Protein AF-A0A954GB90-F1 (afdb_monomer_lite)

Radius of gyration: 33.32 Å; chains: 1; bounding box: 71×63×91 Å

pLDDT: mean 87.8, std 10.71, range [44.06, 97.62]

Foldseek 3Di:
DPDDVDQDDWDWDFPDALPLLRFKTKTLTQDAPSQAQHFDADPVRDGQFGWDQDDSPDDDNCHNNVCNVVSITIGGGPVLVVVCVVVVVVVDDWAQFDQQWDFPDDDQFDQRQFTQDRDPQGQCVVQPHDHGWGWQDKQNHGDRTNSNVCSRRRSDTQQDWIWTWTDDPPDPDIDITIGGTHRDRDPQFFFDQAFDWDDDDPPDQDFFTFTQGGDPPFLCVVQPHGHRKGWQDKQNHGDRYPVSVVVSRRVDGQQDKIWTFIADPNDTDITITRTHGDDPDDDDDDDADDDDFDALVNCVVVVQDAAWDKDDQPPDNWIKIKHHQSRADQVDAAAEEEEQEQALCQCCVVCCVVCRVVCNGRRYMYMYTHAPGSHAHDLVCLVVSVSVVVVCVVRGRHDPVRYHYDYDDRSVVSSVSSVVVD

Structure (mmCIF, N/CA/C/O backbone):
data_AF-A0A954GB90-F1
#
_entry.id   AF-A0A954GB90-F1
#
loop_
_atom_site.group_PDB
_atom_site.id
_atom_site.type_symbol
_atom_site.label_atom_id
_atom_site.label_alt_id
_atom_site.label_comp_id
_atom_site.label_asym_id
_atom_site.label_entity_id
_atom_site.label_seq_id
_atom_site.pdbx_PDB_ins_code
_atom_site.Cartn_x
_atom_site.Cartn_y
_atom_site.Cartn_z
_atom_site.occupancy
_atom_site.B_iso_or_equiv
_atom_site.auth_seq_id
_atom_site.auth_comp_id
_atom_site.auth_asym_id
_atom_site.auth_atom_id
_atom_site.pdbx_PDB_model_num
ATOM 1 N N . THR A 1 1 ? -3.064 -35.094 37.567 1.00 44.06 1 THR A N 1
ATOM 2 C CA . THR A 1 1 ? -4.023 -35.206 38.685 1.00 44.06 1 THR A CA 1
ATOM 3 C C . THR A 1 1 ? -4.540 -33.814 38.986 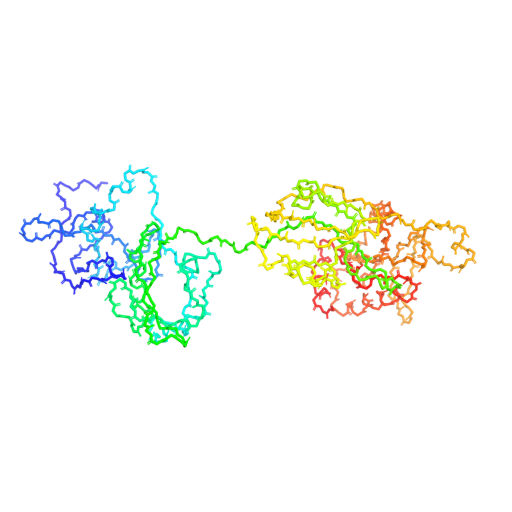1.00 44.06 1 THR A C 1
ATOM 5 O O . THR A 1 1 ? -3.918 -33.098 39.751 1.00 44.06 1 THR A O 1
ATOM 8 N N . PHE A 1 2 ? -5.597 -33.382 38.298 1.00 53.03 2 PHE A N 1
ATOM 9 C CA . PHE A 1 2 ? -6.239 -32.075 38.509 1.00 53.03 2 PHE A CA 1
ATOM 10 C C . PHE A 1 2 ? -7.757 -32.261 38.527 1.00 53.03 2 PHE A C 1
ATOM 12 O O . PHE A 1 2 ? -8.477 -31.609 37.785 1.00 53.03 2 PHE A O 1
ATOM 19 N N . ASP A 1 3 ? -8.222 -33.202 39.342 1.00 52.75 3 ASP A N 1
ATOM 20 C CA . ASP A 1 3 ? -9.630 -33.251 39.716 1.00 52.75 3 ASP A CA 1
ATOM 21 C C . ASP A 1 3 ? -9.679 -32.788 41.168 1.00 52.75 3 ASP A C 1
ATOM 23 O O . ASP A 1 3 ? -9.324 -33.522 42.091 1.00 52.75 3 ASP A O 1
ATOM 27 N N . LEU A 1 4 ? -9.935 -31.495 41.350 1.00 60.06 4 LEU A N 1
ATOM 28 C CA . LEU A 1 4 ? -10.306 -30.964 42.651 1.00 60.06 4 LEU A CA 1
ATOM 29 C C . LEU A 1 4 ? -11.816 -31.167 42.754 1.00 60.06 4 LEU A C 1
ATOM 31 O O . LEU A 1 4 ? -12.554 -30.605 41.951 1.00 60.06 4 LEU A O 1
ATOM 35 N N . ASP A 1 5 ? -12.273 -31.901 43.770 1.00 68.31 5 ASP A N 1
ATOM 36 C CA . ASP A 1 5 ? -13.704 -32.096 44.075 1.00 68.31 5 ASP A CA 1
ATOM 37 C C . ASP A 1 5 ? -14.462 -30.773 44.325 1.00 68.31 5 ASP A C 1
ATOM 39 O O . ASP A 1 5 ? -15.681 -30.758 44.501 1.00 68.31 5 ASP A O 1
ATOM 43 N N . GLN A 1 6 ? -13.749 -29.643 44.372 1.00 73.25 6 GLN A N 1
ATOM 44 C CA . GLN A 1 6 ? -14.298 -28.310 44.563 1.00 73.25 6 GLN A CA 1
ATOM 45 C C . GLN A 1 6 ? -13.659 -27.300 43.598 1.00 73.25 6 GLN A C 1
ATOM 47 O O . GLN A 1 6 ? -12.444 -27.338 43.377 1.00 73.25 6 GLN A O 1
ATOM 52 N N . PRO A 1 7 ? -14.450 -26.360 43.043 1.00 80.75 7 PRO A N 1
ATOM 53 C CA . PRO A 1 7 ? -13.924 -25.311 42.180 1.00 80.75 7 PRO A CA 1
ATOM 54 C C . PRO A 1 7 ? -12.936 -24.415 42.939 1.00 80.75 7 PRO A C 1
ATOM 56 O O . PRO A 1 7 ? -13.105 -24.136 44.126 1.00 80.75 7 PRO A O 1
ATOM 59 N N . SER A 1 8 ? -11.912 -23.921 42.239 1.00 86.19 8 SER A N 1
ATOM 60 C CA . SER A 1 8 ? -11.006 -22.904 42.779 1.00 86.19 8 SER A CA 1
ATOM 61 C C . SER A 1 8 ? -11.759 -21.583 42.945 1.00 86.19 8 SER A C 1
ATOM 63 O O . SER A 1 8 ? -12.199 -20.990 41.959 1.00 86.19 8 SER A O 1
ATOM 65 N N . ILE A 1 9 ? -11.912 -21.131 44.192 1.00 89.44 9 ILE A N 1
ATOM 66 C CA . ILE A 1 9 ? -12.623 -19.898 44.543 1.00 89.44 9 ILE A CA 1
ATOM 67 C C . ILE A 1 9 ? -11.652 -18.925 45.210 1.00 89.44 9 ILE A C 1
ATOM 69 O O . ILE A 1 9 ? -10.869 -19.301 46.084 1.00 89.44 9 ILE A O 1
ATOM 73 N N . SER A 1 10 ? -11.744 -17.655 44.824 1.00 91.12 10 SER A N 1
ATOM 74 C CA . SER A 1 10 ? -11.096 -16.541 45.508 1.00 91.12 10 SER A CA 1
ATOM 75 C C . SER A 1 10 ? -12.098 -15.415 45.744 1.00 91.12 10 SER A C 1
ATOM 77 O O . SER A 1 10 ? -13.070 -15.274 45.003 1.00 91.12 10 SER A O 1
ATOM 79 N N . VAL A 1 11 ? -11.857 -14.624 46.786 1.00 93.06 11 VAL A N 1
ATOM 80 C CA . VAL A 1 11 ? -12.672 -13.467 47.161 1.00 93.06 11 VAL A CA 1
ATOM 81 C C . VAL A 1 11 ? -11.798 -12.223 47.083 1.00 93.06 11 VAL A C 1
ATOM 83 O O . VAL A 1 11 ? -10.651 -12.242 47.524 1.00 93.06 11 VAL A O 1
ATOM 86 N N . GLY A 1 12 ? -12.360 -11.152 46.536 1.00 93.44 12 GLY A N 1
ATOM 87 C CA . GLY A 1 12 ? -11.740 -9.837 46.442 1.00 93.44 12 GLY A CA 1
ATOM 88 C C . GLY A 1 12 ? -12.803 -8.760 46.255 1.00 93.44 12 GLY A C 1
ATOM 89 O O . GLY A 1 12 ? -13.998 -9.003 46.448 1.00 93.44 12 GLY A O 1
ATOM 90 N N . ILE A 1 13 ? -12.370 -7.573 45.860 1.00 94.94 13 ILE A N 1
ATOM 91 C CA . ILE A 1 13 ? -13.213 -6.427 45.539 1.00 94.94 13 ILE A CA 1
ATOM 92 C C . ILE A 1 13 ? -13.086 -6.057 44.059 1.00 94.94 13 ILE A C 1
ATOM 94 O O . ILE A 1 13 ? -12.167 -6.471 43.351 1.00 94.94 13 ILE A O 1
ATOM 98 N N . VAL A 1 14 ? -14.019 -5.238 43.578 1.00 95.81 14 VAL A N 1
ATOM 99 C CA . VAL A 1 14 ? -13.857 -4.543 42.298 1.00 95.81 14 VAL A CA 1
ATOM 100 C C . VAL A 1 14 ? -12.906 -3.372 42.522 1.00 95.81 14 VAL A C 1
ATOM 102 O O . VAL A 1 14 ? -13.247 -2.419 43.218 1.00 95.81 14 VAL A O 1
ATOM 105 N N . SER A 1 15 ? -11.712 -3.446 41.940 1.00 94.25 15 SER A N 1
ATOM 106 C CA . SER A 1 15 ? -10.673 -2.425 42.095 1.00 94.25 15 SER A CA 1
ATOM 107 C C . SER A 1 15 ? -10.874 -1.247 41.142 1.00 94.25 15 SER A C 1
ATOM 109 O O . SER A 1 15 ? -10.583 -0.110 41.501 1.00 94.25 15 SER A O 1
ATOM 111 N N . ALA A 1 16 ? -11.345 -1.505 39.917 1.00 93.44 16 ALA A N 1
ATOM 112 C CA . ALA A 1 16 ? -11.614 -0.475 38.913 1.00 93.44 16 ALA A CA 1
ATOM 113 C C . ALA A 1 16 ? -12.575 -0.979 37.825 1.00 93.44 16 ALA A C 1
ATOM 115 O O . ALA A 1 16 ? -12.705 -2.181 37.593 1.00 93.44 16 ALA A O 1
ATOM 116 N N . LEU A 1 17 ? -13.212 -0.044 37.122 1.00 92.00 17 LEU A N 1
ATOM 117 C CA . LEU A 1 17 ? -14.051 -0.296 35.948 1.00 92.00 17 LEU A CA 1
ATOM 118 C C . LEU A 1 17 ? -13.405 0.312 34.696 1.00 92.00 17 LEU A C 1
ATOM 120 O O . LEU A 1 17 ? -12.478 1.113 34.802 1.00 92.00 17 LEU A O 1
ATOM 124 N N . GLU A 1 18 ? -13.899 -0.077 33.519 1.00 86.75 18 GLU A N 1
ATOM 125 C CA . GLU A 1 18 ? -13.473 0.453 32.212 1.00 86.75 18 GLU A CA 1
ATOM 126 C C . GLU A 1 18 ? -11.953 0.362 31.941 1.00 86.75 18 GLU A C 1
ATOM 128 O O . GLU A 1 18 ? -11.374 1.147 31.187 1.00 86.75 18 GLU A O 1
ATOM 133 N N . ARG A 1 19 ? -11.281 -0.640 32.519 1.00 85.88 19 ARG A N 1
ATOM 134 C CA . ARG A 1 19 ? -9.861 -0.920 32.261 1.00 85.88 19 ARG A CA 1
ATOM 135 C C . ARG A 1 19 ? -9.686 -1.551 30.880 1.00 85.88 19 ARG A C 1
ATOM 137 O O . ARG A 1 19 ? -10.651 -2.005 30.271 1.00 85.88 19 ARG A O 1
ATOM 144 N N . ILE A 1 20 ? -8.449 -1.569 30.377 1.00 84.56 20 ILE A N 1
ATOM 145 C CA . ILE A 1 20 ? -8.108 -2.123 29.051 1.00 84.56 20 ILE A CA 1
ATOM 146 C C . ILE A 1 20 ? -8.988 -1.492 27.958 1.00 84.56 20 ILE A C 1
ATOM 148 O O . ILE A 1 20 ? -9.786 -2.160 27.304 1.00 84.56 20 ILE A O 1
ATOM 152 N N . TRP A 1 21 ? -8.892 -0.166 27.817 1.00 81.38 21 TRP A N 1
ATOM 153 C CA . TRP A 1 21 ? -9.677 0.606 26.843 1.00 81.38 21 TRP A CA 1
ATOM 154 C C . TRP A 1 21 ? -11.195 0.397 26.980 1.00 81.38 21 TRP A C 1
ATOM 156 O O . TRP A 1 21 ? -11.904 0.287 25.984 1.00 81.38 21 TRP A O 1
ATOM 166 N N . GLY A 1 22 ? -11.704 0.330 28.214 1.00 82.06 22 GLY A N 1
ATOM 167 C CA . GLY A 1 22 ? -13.133 0.163 28.477 1.00 82.06 22 GLY A CA 1
ATOM 168 C C . GLY A 1 22 ? -13.651 -1.276 28.431 1.00 82.06 22 GLY A C 1
ATOM 169 O O . GLY A 1 22 ? -14.852 -1.467 28.585 1.00 82.06 22 GLY A O 1
ATOM 170 N N . LYS A 1 23 ? -12.788 -2.281 28.233 1.00 85.62 23 LYS A N 1
ATOM 171 C CA . LYS A 1 23 ? -13.199 -3.683 28.035 1.00 85.62 23 LYS A CA 1
ATOM 172 C C . LYS A 1 23 ? -13.273 -4.523 29.302 1.00 85.62 23 LYS A C 1
ATOM 174 O O . LYS A 1 23 ? -13.809 -5.625 29.246 1.00 85.62 23 LYS A O 1
ATOM 179 N N . ALA A 1 24 ? -12.688 -4.067 30.408 1.00 91.25 24 ALA A N 1
ATOM 180 C CA . ALA A 1 24 ? -12.466 -4.920 31.569 1.00 91.25 24 ALA A CA 1
ATOM 181 C C . ALA A 1 24 ? -12.899 -4.290 32.897 1.00 91.25 24 ALA A C 1
ATOM 183 O O . ALA A 1 24 ? -12.648 -3.117 33.182 1.00 91.25 24 ALA A O 1
ATOM 184 N N . ILE A 1 25 ? -13.486 -5.133 33.743 1.00 94.50 25 ILE A N 1
ATOM 185 C CA . ILE A 1 25 ? -13.585 -4.944 35.189 1.00 94.50 25 ILE A CA 1
ATOM 186 C C . ILE A 1 25 ? -12.267 -5.434 35.785 1.00 94.50 25 ILE A C 1
ATOM 188 O O . ILE A 1 25 ? -11.812 -6.525 35.445 1.00 94.50 25 ILE A O 1
ATOM 192 N N . GLN A 1 26 ? -11.659 -4.649 36.668 1.00 94.19 26 GLN A N 1
ATOM 193 C CA . GLN A 1 26 ? -10.481 -5.060 37.422 1.00 94.19 26 GLN A CA 1
ATOM 194 C C . GLN A 1 26 ? -10.881 -5.500 38.827 1.00 94.19 26 GLN A C 1
ATOM 196 O O . GLN A 1 26 ? -11.693 -4.844 39.484 1.00 94.19 26 GLN A O 1
ATOM 201 N N . THR A 1 27 ? -10.271 -6.578 39.300 1.00 94.12 27 THR A N 1
ATOM 202 C CA . THR A 1 27 ? -10.431 -7.098 40.658 1.00 94.12 27 THR A CA 1
ATOM 203 C C . THR A 1 27 ? -9.077 -7.484 41.243 1.00 94.12 27 THR A C 1
ATOM 205 O O . THR A 1 27 ? -8.150 -7.808 40.500 1.00 94.12 27 THR A O 1
ATOM 208 N N . ASP A 1 28 ? -8.976 -7.444 42.567 1.00 93.38 28 ASP A N 1
ATOM 209 C CA . ASP A 1 28 ? -7.831 -7.937 43.336 1.00 93.38 28 ASP A CA 1
ATOM 210 C C . ASP A 1 28 ? -8.042 -9.370 43.858 1.00 93.38 28 ASP A C 1
ATOM 212 O O . ASP A 1 28 ? -7.193 -9.905 44.574 1.00 93.38 28 ASP A O 1
ATOM 216 N N . ALA A 1 29 ? -9.156 -10.016 43.487 1.00 91.94 29 ALA A N 1
ATOM 217 C CA . ALA A 1 29 ? -9.354 -11.435 43.740 1.00 91.94 29 ALA A CA 1
ATOM 218 C C . ALA A 1 29 ? -8.186 -12.231 43.139 1.00 91.94 29 ALA A C 1
ATOM 220 O O . ALA A 1 29 ? -7.740 -11.972 42.017 1.00 91.94 29 ALA A O 1
ATOM 221 N N . LYS A 1 30 ? -7.692 -13.227 43.880 1.00 89.94 30 LYS A N 1
ATOM 222 C CA . LYS A 1 30 ? -6.560 -14.045 43.442 1.00 89.94 30 LYS A CA 1
ATOM 223 C C . LYS A 1 30 ? -6.983 -14.900 42.252 1.00 89.94 30 LYS A C 1
ATOM 225 O O . LYS A 1 30 ? -7.687 -15.895 42.413 1.00 89.94 30 LYS A O 1
ATOM 230 N N . ILE A 1 31 ? -6.530 -14.504 41.070 1.00 87.31 31 ILE A N 1
ATOM 231 C CA . ILE A 1 31 ? -6.845 -15.139 39.793 1.00 87.31 31 ILE A CA 1
ATOM 232 C C . ILE A 1 31 ? -5.567 -15.728 39.211 1.00 87.31 31 ILE A C 1
ATOM 234 O O . ILE A 1 31 ? -4.493 -15.140 39.278 1.00 87.31 31 ILE A O 1
ATOM 238 N N . SER A 1 32 ? -5.695 -16.913 38.635 1.00 86.12 32 SER A N 1
ATOM 239 C CA . SER A 1 32 ? -4.611 -17.628 37.970 1.00 86.12 32 SER A CA 1
ATOM 240 C C . SER A 1 32 ? -5.147 -18.315 36.711 1.00 86.12 32 SER A C 1
ATOM 242 O O . SER A 1 32 ? -6.366 -18.334 36.514 1.00 86.12 32 SER A O 1
ATOM 244 N N . PRO A 1 33 ? -4.289 -18.915 35.865 1.00 87.12 33 PRO A N 1
ATOM 245 C CA . PRO A 1 33 ? -4.741 -19.595 34.655 1.00 87.12 33 PRO A CA 1
ATOM 246 C C . PRO A 1 33 ? -5.858 -20.626 34.857 1.00 87.12 33 PRO A C 1
ATOM 248 O O . PRO A 1 33 ? -6.678 -20.801 33.964 1.00 87.12 33 PRO A O 1
ATOM 251 N N . VAL A 1 34 ? -5.959 -21.247 36.040 1.00 87.12 34 VAL A N 1
ATOM 252 C CA . VAL A 1 34 ? -7.048 -22.193 36.353 1.00 87.12 34 VAL A CA 1
ATOM 253 C C . VAL A 1 34 ? -8.424 -21.533 36.515 1.00 87.12 34 VAL A C 1
ATOM 255 O O . VAL A 1 34 ? -9.431 -22.231 36.541 1.00 87.12 34 VAL A O 1
ATOM 258 N N . ASN A 1 35 ? -8.483 -20.205 36.645 1.00 89.56 35 ASN A N 1
ATOM 259 C CA . ASN A 1 35 ? -9.724 -19.445 36.797 1.00 89.56 35 ASN A CA 1
ATOM 260 C C . ASN A 1 35 ? -10.178 -18.780 35.484 1.00 89.56 35 ASN A C 1
ATOM 262 O O . ASN A 1 35 ? -11.319 -18.324 35.412 1.00 89.56 35 ASN A O 1
ATOM 266 N N . TYR A 1 36 ? -9.321 -18.687 34.458 1.00 90.56 36 TYR A N 1
ATOM 267 C CA . TYR A 1 36 ? -9.687 -18.051 33.188 1.00 90.56 36 TYR A CA 1
ATOM 268 C C . TYR A 1 36 ? -10.790 -18.832 32.463 1.00 90.56 36 TYR A C 1
ATOM 270 O O . TYR A 1 36 ? -10.812 -20.059 32.463 1.00 90.56 36 TYR A O 1
ATOM 278 N N . GLY A 1 37 ? -11.741 -18.101 31.880 1.00 90.81 37 GLY A N 1
ATOM 279 C CA . GLY A 1 37 ? -13.006 -18.644 31.378 1.00 90.81 37 GLY A CA 1
ATOM 280 C C . GLY A 1 37 ? -14.076 -18.834 32.463 1.00 90.81 37 GLY A C 1
ATOM 281 O O . GLY A 1 37 ? -15.252 -18.981 32.134 1.00 90.81 37 GLY A O 1
ATOM 282 N N . GLY A 1 38 ? -13.703 -18.780 33.746 1.00 93.50 38 GLY A N 1
ATOM 283 C CA . GLY A 1 38 ? -14.629 -18.807 34.876 1.00 93.50 38 GLY A CA 1
ATOM 284 C C . GLY A 1 38 ? -15.323 -17.458 35.126 1.00 93.50 38 GLY A C 1
ATOM 285 O O . GLY A 1 38 ? -14.861 -16.415 34.648 1.00 93.50 38 GLY A O 1
ATOM 286 N N . PRO A 1 39 ? -16.439 -17.443 35.876 1.00 95.75 39 PRO A N 1
ATOM 287 C CA . PRO A 1 39 ? -17.192 -16.225 36.140 1.00 95.75 39 PRO A CA 1
ATOM 288 C C . PRO A 1 39 ? -16.604 -15.410 37.302 1.00 95.75 39 PRO A C 1
ATOM 290 O O . PRO A 1 39 ? -16.236 -15.951 38.343 1.00 95.75 39 PRO A O 1
ATOM 293 N N . LEU A 1 40 ? -16.620 -14.085 37.161 1.00 95.94 40 LEU A N 1
ATOM 294 C CA . LEU A 1 40 ? -16.577 -13.156 38.288 1.00 95.94 40 LEU A CA 1
ATOM 295 C C . LEU A 1 40 ? -18.009 -12.975 38.803 1.00 95.94 40 LEU A C 1
ATOM 297 O O . LEU A 1 40 ? -18.872 -12.523 38.048 1.00 95.94 40 LEU A O 1
ATOM 301 N N . VAL A 1 41 ? -18.271 -13.330 40.060 1.00 96.06 41 VAL A N 1
ATOM 302 C CA . VAL A 1 41 ? -19.615 -13.299 40.660 1.00 96.06 41 VAL A CA 1
ATOM 303 C C . VAL A 1 41 ? -19.684 -12.331 41.835 1.00 96.06 41 VAL A C 1
ATOM 305 O O . VAL A 1 41 ? -18.723 -12.198 42.590 1.00 96.06 41 VAL A O 1
ATOM 308 N N . ASP A 1 42 ? -20.818 -11.651 41.994 1.00 95.31 42 ASP A N 1
ATOM 309 C CA . ASP A 1 42 ? -21.067 -10.815 43.169 1.00 95.31 42 ASP A CA 1
ATOM 310 C C . ASP A 1 42 ? -21.634 -11.614 44.358 1.00 95.31 42 ASP A C 1
ATOM 312 O O . ASP A 1 42 ? -21.954 -12.798 44.246 1.00 95.31 42 ASP A O 1
ATOM 316 N N . ILE A 1 43 ? -21.800 -10.952 45.510 1.00 95.12 43 ILE A N 1
ATOM 317 C CA . ILE A 1 43 ? -22.307 -11.569 46.752 1.00 95.12 43 ILE A CA 1
ATOM 318 C C . ILE A 1 43 ? -23.742 -12.119 46.652 1.00 95.12 43 ILE A C 1
ATOM 320 O O . ILE A 1 43 ? -24.166 -12.867 47.527 1.00 95.12 43 ILE A O 1
ATOM 324 N N . ASN A 1 44 ? -24.491 -11.758 45.605 1.00 96.69 44 ASN A N 1
ATOM 325 C CA . ASN A 1 44 ? -25.834 -12.272 45.333 1.00 96.69 44 ASN A CA 1
ATOM 326 C C . ASN A 1 44 ? -25.816 -13.412 44.296 1.00 96.69 44 ASN A C 1
ATOM 328 O O . ASN A 1 44 ? -26.876 -13.851 43.855 1.00 96.69 44 ASN A O 1
ATOM 332 N N . GLY A 1 45 ? -24.634 -13.862 43.861 1.00 92.81 45 GLY A N 1
ATOM 333 C CA . GLY A 1 45 ? -24.471 -14.893 42.838 1.00 92.81 45 GLY A CA 1
ATOM 334 C C . GLY A 1 45 ? -24.699 -14.401 41.406 1.00 92.81 45 GLY A C 1
ATOM 335 O O . GLY A 1 45 ? -24.874 -15.219 40.502 1.00 92.81 45 GLY A O 1
ATOM 336 N N . ARG A 1 46 ? -24.711 -13.084 41.158 1.00 95.38 46 ARG A N 1
ATOM 337 C CA . ARG A 1 46 ? -24.859 -12.535 39.801 1.00 95.38 46 ARG A CA 1
ATOM 338 C C . ARG A 1 46 ? -23.510 -12.540 39.089 1.00 95.38 46 ARG A C 1
ATOM 340 O O . ARG A 1 46 ? -22.522 -12.051 39.633 1.00 95.38 46 ARG A O 1
ATOM 347 N N . VAL A 1 47 ? -23.475 -13.042 37.855 1.00 96.25 47 VAL A N 1
ATOM 348 C CA . VAL A 1 47 ? -22.263 -13.046 37.022 1.00 96.25 47 VAL A CA 1
ATOM 349 C C . VAL A 1 47 ? -22.000 -11.638 36.488 1.00 96.25 47 VAL A C 1
ATOM 351 O O . VAL A 1 47 ? -22.762 -11.115 35.677 1.00 96.25 47 VAL A O 1
ATOM 354 N N . MET A 1 48 ? -20.906 -11.032 36.938 1.00 95.56 48 MET A N 1
ATOM 355 C CA . MET A 1 48 ? -20.453 -9.710 36.507 1.00 95.56 48 MET A CA 1
ATOM 356 C C . MET A 1 48 ? -19.642 -9.773 35.211 1.00 95.56 48 MET A C 1
ATOM 358 O O . MET A 1 48 ? -19.714 -8.854 34.395 1.00 95.56 48 MET A O 1
ATOM 362 N N . GLY A 1 49 ? -18.888 -10.851 34.998 1.00 95.75 49 GLY A N 1
ATOM 363 C CA . GLY A 1 49 ? -18.044 -11.005 33.820 1.00 95.75 49 GLY A CA 1
ATOM 364 C C . GLY A 1 49 ? -17.326 -12.344 33.745 1.00 95.75 49 GLY A C 1
ATOM 365 O O . GLY A 1 49 ? -17.482 -13.183 34.629 1.00 95.75 49 GLY A O 1
ATOM 366 N N . ILE A 1 50 ? -16.539 -12.528 32.688 1.00 95.88 50 ILE A N 1
ATOM 367 C CA . ILE A 1 50 ? -15.721 -13.725 32.450 1.00 95.88 50 ILE A CA 1
ATOM 368 C C . ILE A 1 50 ? -14.252 -13.366 32.655 1.00 95.88 50 ILE A C 1
ATOM 370 O O . ILE A 1 50 ? -13.761 -12.418 32.041 1.00 95.88 50 ILE A O 1
ATOM 374 N N . LEU A 1 51 ? -13.563 -14.118 33.511 1.00 94.06 51 LEU A N 1
ATOM 375 C CA . LEU A 1 51 ? -12.154 -13.920 33.837 1.00 94.06 51 LEU A CA 1
ATOM 376 C C . LEU A 1 51 ? -11.263 -14.224 32.631 1.00 94.06 51 LEU A C 1
ATOM 378 O O . LEU A 1 51 ? -11.397 -15.278 32.008 1.00 94.06 51 LEU A O 1
ATOM 382 N N . VAL A 1 52 ? -10.333 -13.322 32.324 1.00 90.62 52 VAL A N 1
ATOM 383 C CA . VAL A 1 52 ? -9.460 -13.419 31.143 1.00 90.62 52 VAL A CA 1
ATOM 384 C C . VAL A 1 52 ? -8.040 -12.921 31.442 1.00 90.62 52 VAL A C 1
ATOM 386 O O . VAL A 1 52 ? -7.878 -11.997 32.247 1.00 90.62 52 VAL A O 1
ATOM 389 N N . PRO A 1 53 ? -7.006 -13.476 30.782 1.00 86.50 53 PRO A N 1
ATOM 390 C CA . PRO A 1 53 ? -5.693 -12.848 30.748 1.00 86.50 53 PRO A CA 1
ATOM 391 C C . PRO A 1 53 ? -5.766 -11.630 29.819 1.00 86.50 53 PRO A C 1
ATOM 393 O O . PRO A 1 53 ? -6.123 -11.754 28.649 1.00 86.50 53 PRO A O 1
ATOM 396 N N . LEU A 1 54 ? -5.480 -10.435 30.336 1.00 78.19 54 LEU A N 1
ATOM 397 C CA . LEU A 1 54 ? -5.427 -9.211 29.532 1.00 78.19 54 LEU A CA 1
ATOM 398 C C . LEU A 1 54 ? -4.177 -8.408 29.865 1.00 78.19 54 LEU A C 1
ATOM 400 O O . LEU A 1 54 ? -3.847 -8.221 31.034 1.00 78.19 54 LEU A O 1
ATOM 404 N N . SER A 1 55 ? -3.533 -7.880 28.825 1.00 70.44 55 SER A N 1
ATOM 405 C CA . SER A 1 55 ? -2.421 -6.938 28.935 1.00 70.44 55 SER A CA 1
ATOM 406 C C . SER A 1 55 ? -2.784 -5.614 28.256 1.00 70.44 55 SER A C 1
ATOM 408 O O . SER A 1 55 ? -3.325 -5.631 27.149 1.00 70.44 55 SER A O 1
ATOM 410 N N . PRO A 1 56 ? -2.464 -4.450 28.850 1.00 60.41 56 PRO A N 1
ATOM 411 C CA . PRO A 1 56 ? -2.662 -3.148 28.206 1.00 60.41 56 PRO A CA 1
ATOM 412 C C . PRO A 1 56 ? -1.790 -2.919 26.960 1.00 60.41 56 PRO A C 1
ATOM 414 O O . PRO A 1 56 ? -2.041 -1.977 26.216 1.00 60.41 56 PRO A O 1
ATOM 417 N N . GLY A 1 57 ? -0.733 -3.715 26.757 1.00 59.19 57 GLY A N 1
ATOM 418 C CA . GLY A 1 57 ? 0.274 -3.479 25.714 1.00 59.19 57 GLY A CA 1
ATOM 419 C C . GLY A 1 57 ? 0.471 -4.622 24.718 1.00 59.19 57 GLY A C 1
ATOM 420 O O . GLY A 1 57 ? 1.208 -4.447 23.752 1.00 59.19 57 GLY A O 1
ATOM 421 N N . ALA A 1 58 ? -0.165 -5.775 24.927 1.00 57.41 58 ALA A N 1
ATOM 422 C CA . ALA A 1 58 ? 0.052 -6.965 24.112 1.00 57.41 58 ALA A CA 1
ATOM 423 C C . ALA A 1 58 ? -1.275 -7.643 23.743 1.00 57.41 58 ALA A C 1
ATOM 425 O O . ALA A 1 58 ? -2.194 -7.720 24.553 1.00 57.41 58 ALA A O 1
ATOM 426 N N . SER A 1 59 ? -1.361 -8.130 22.504 1.00 54.12 59 SER A N 1
ATOM 427 C CA . SER A 1 59 ? -2.559 -8.745 21.909 1.00 54.12 59 SER A CA 1
ATOM 428 C C . SER A 1 59 ? -2.356 -10.216 21.516 1.00 54.12 59 SER A C 1
ATOM 430 O O . SER A 1 59 ? -3.109 -10.735 20.697 1.00 54.12 59 SER A O 1
ATOM 432 N N . ALA A 1 60 ? -1.304 -10.865 22.020 1.00 50.88 60 ALA A N 1
ATOM 433 C CA . ALA A 1 60 ? -1.038 -12.287 21.788 1.00 50.88 60 ALA A CA 1
ATOM 434 C C . ALA A 1 60 ? -1.895 -13.173 22.709 1.00 50.88 60 ALA A C 1
ATOM 436 O O . ALA A 1 60 ? -2.329 -12.725 23.765 1.00 50.88 60 ALA A O 1
ATOM 437 N N . GLU A 1 61 ? -2.086 -14.446 22.355 1.00 51.44 61 GLU A N 1
ATOM 438 C CA . GLU A 1 61 ? -2.876 -15.406 23.153 1.00 51.44 61 GLU A CA 1
ATOM 439 C C . GLU A 1 61 ? -2.343 -15.597 24.583 1.00 51.44 61 GLU A C 1
ATOM 441 O O . GLU A 1 61 ? -3.101 -15.894 25.501 1.00 51.44 61 GLU A O 1
ATOM 446 N N . THR A 1 62 ? -1.040 -15.387 24.785 1.00 53.00 62 THR A N 1
ATOM 447 C CA . THR A 1 62 ? -0.373 -15.471 26.092 1.00 53.00 62 THR A CA 1
ATOM 448 C C . THR A 1 62 ? -0.185 -14.110 26.768 1.00 53.00 62 THR A C 1
ATOM 450 O O . THR A 1 62 ? 0.466 -14.035 27.808 1.00 53.00 62 THR A O 1
ATOM 453 N N . ALA A 1 63 ? -0.687 -13.020 26.179 1.00 57.31 63 ALA A N 1
ATOM 454 C CA . ALA A 1 63 ? -0.526 -11.680 26.730 1.00 57.31 63 ALA A CA 1
ATOM 455 C C . ALA A 1 63 ? -1.360 -11.494 28.003 1.00 57.31 63 ALA A C 1
ATOM 457 O O . ALA A 1 63 ? -2.538 -11.843 28.047 1.00 57.31 63 ALA A O 1
ATOM 458 N N . GLY A 1 64 ? -0.768 -10.896 29.037 1.00 55.31 64 GLY A N 1
ATOM 459 C CA . GLY A 1 64 ? -1.450 -10.592 30.297 1.00 55.31 64 GLY A CA 1
ATOM 460 C C . GLY A 1 64 ? -1.354 -11.718 31.313 1.00 55.31 64 GLY A C 1
ATOM 461 O O . GLY A 1 64 ? -1.699 -11.510 32.477 1.00 55.31 64 GLY A O 1
ATOM 462 N N . VAL A 1 65 ? -0.824 -12.879 30.904 1.00 56.41 65 VAL A N 1
ATOM 463 C CA . VAL A 1 65 ? -0.472 -13.947 31.836 1.00 56.41 65 VAL A CA 1
ATOM 464 C C . VAL A 1 65 ? 0.546 -13.424 32.832 1.00 56.41 65 VAL A C 1
ATOM 466 O O . VAL A 1 65 ? 0.421 -13.793 33.979 1.00 56.41 65 VAL A O 1
ATOM 469 N N . GLU A 1 66 ? 1.452 -12.511 32.462 1.00 57.78 66 GLU A N 1
ATOM 470 C CA . GLU A 1 66 ? 2.489 -11.929 33.326 1.00 57.78 66 GLU A CA 1
ATOM 471 C C . GLU A 1 66 ? 1.977 -11.092 34.519 1.00 57.78 66 GLU A C 1
ATOM 473 O O . GLU A 1 66 ? 2.725 -10.872 35.469 1.00 57.78 66 GLU A O 1
ATOM 478 N N . TRP A 1 67 ? 0.705 -10.674 34.528 1.00 57.06 67 TRP A N 1
ATOM 479 C CA . TRP A 1 67 ? 0.119 -9.869 35.617 1.00 57.06 67 TRP A CA 1
ATOM 480 C C . TRP A 1 67 ? -0.450 -10.721 36.767 1.00 57.06 67 TRP A C 1
ATOM 482 O O . TRP A 1 67 ? -0.791 -10.182 37.822 1.00 57.06 67 TRP A O 1
ATOM 492 N N . TYR A 1 68 ? -0.508 -12.048 36.590 1.00 57.12 68 TYR A N 1
ATOM 493 C CA . TYR A 1 68 ? -1.050 -13.018 37.551 1.00 57.12 68 TYR A CA 1
ATOM 494 C C . TYR A 1 68 ? -0.503 -12.882 38.979 1.00 57.12 68 TYR A C 1
ATOM 496 O O . TYR A 1 68 ? -1.263 -12.983 39.939 1.00 57.12 68 TYR A O 1
ATOM 504 N N . ASP A 1 69 ? 0.799 -12.629 39.133 1.00 59.03 69 ASP A N 1
ATOM 505 C CA . ASP A 1 69 ? 1.467 -12.598 40.443 1.00 59.03 69 ASP A CA 1
ATOM 506 C C . ASP A 1 69 ? 1.445 -11.203 41.098 1.00 59.03 69 ASP A C 1
ATOM 508 O O . ASP A 1 69 ? 1.989 -10.989 42.176 1.00 59.03 69 ASP A O 1
ATOM 512 N N . SER A 1 70 ? 0.798 -10.225 40.451 1.00 71.56 70 SER A N 1
ATOM 513 C CA . SER A 1 70 ? 0.716 -8.837 40.934 1.00 71.56 70 SER A CA 1
ATOM 514 C C . SER A 1 70 ? -0.590 -8.518 41.670 1.00 71.56 70 SER A C 1
ATOM 516 O O . SER A 1 70 ? -0.808 -7.370 42.051 1.00 71.56 70 SER A O 1
ATOM 518 N N . GLY A 1 71 ? -1.485 -9.502 41.845 1.00 77.25 71 GLY A N 1
ATOM 519 C CA . GLY A 1 71 ? -2.808 -9.283 42.445 1.00 77.25 71 GLY A CA 1
ATOM 520 C C . GLY A 1 71 ? -3.746 -8.453 41.561 1.00 77.25 71 GLY A C 1
ATOM 521 O O . GLY A 1 71 ? -4.612 -7.749 42.071 1.00 77.25 71 GLY A O 1
ATOM 522 N N . ILE A 1 72 ? -3.554 -8.495 40.238 1.00 85.19 72 ILE A N 1
ATOM 523 C CA . ILE A 1 72 ? -4.382 -7.778 39.263 1.00 85.19 72 ILE A CA 1
ATOM 524 C C . ILE A 1 72 ? -5.082 -8.803 38.377 1.00 85.19 72 ILE A C 1
ATOM 526 O O . ILE A 1 72 ? -4.450 -9.482 37.570 1.00 85.19 72 ILE A O 1
ATOM 530 N N . GLY A 1 73 ? -6.401 -8.891 38.514 1.00 90.12 73 GLY A N 1
ATOM 531 C CA . GLY A 1 73 ? -7.257 -9.716 37.676 1.00 90.12 73 GLY A CA 1
ATOM 532 C C . GLY A 1 73 ? -8.196 -8.886 36.813 1.00 90.12 73 GLY A C 1
ATOM 533 O O . GLY A 1 73 ? -8.628 -7.801 37.209 1.00 90.12 73 GLY A O 1
ATOM 534 N N . PHE A 1 74 ? -8.544 -9.417 35.642 1.00 93.75 74 PHE A N 1
ATOM 535 C CA . PHE A 1 74 ? -9.491 -8.791 34.727 1.00 93.75 74 PHE A CA 1
ATOM 536 C C . PHE A 1 74 ? -10.652 -9.720 34.380 1.00 93.75 74 PHE A C 1
ATOM 538 O O . PHE A 1 74 ? -10.479 -10.929 34.222 1.00 93.75 74 PHE A O 1
ATOM 545 N N . ALA A 1 75 ? -11.832 -9.125 34.213 1.00 94.75 75 ALA A N 1
ATOM 546 C CA . ALA A 1 75 ? -13.018 -9.790 33.696 1.00 94.75 75 ALA A CA 1
ATOM 547 C C . ALA A 1 75 ? -13.655 -8.969 32.569 1.00 94.75 75 ALA A C 1
ATOM 549 O O . ALA A 1 75 ? -13.851 -7.762 32.726 1.00 94.75 75 ALA A O 1
ATOM 550 N N . ILE A 1 76 ? -14.034 -9.614 31.463 1.00 93.88 76 ILE A N 1
ATOM 551 C CA . ILE A 1 76 ? -14.875 -8.984 30.434 1.00 93.88 76 ILE A CA 1
ATOM 552 C C . ILE A 1 76 ? -16.311 -8.902 30.967 1.00 93.88 76 ILE A C 1
ATOM 554 O O . ILE A 1 76 ? -16.847 -9.946 31.353 1.00 93.88 76 ILE A O 1
ATOM 558 N N . PRO A 1 77 ? -16.959 -7.722 30.987 1.00 94.75 77 PRO A N 1
ATOM 559 C CA . PRO A 1 77 ? -18.329 -7.573 31.462 1.00 94.75 77 PRO A CA 1
ATOM 560 C C . PRO A 1 77 ? -19.303 -8.521 30.762 1.00 94.75 77 PRO A C 1
ATOM 562 O O . PRO A 1 77 ? -19.346 -8.603 29.531 1.00 94.75 77 PRO A O 1
ATOM 565 N N . MET A 1 78 ? -20.161 -9.184 31.539 1.00 93.94 78 MET A N 1
ATOM 566 C CA . MET A 1 78 ? -21.149 -10.119 30.990 1.00 93.94 78 MET A CA 1
ATOM 567 C C . MET A 1 78 ? -22.121 -9.419 30.028 1.00 93.94 78 MET A C 1
ATOM 569 O O . MET A 1 78 ? -22.557 -10.007 29.041 1.00 93.94 78 MET A O 1
ATOM 573 N N . SER A 1 79 ? -22.414 -8.134 30.258 1.00 92.31 79 SER A N 1
ATOM 574 C CA . SER A 1 79 ? -23.232 -7.316 29.355 1.00 92.31 79 SER A CA 1
ATOM 575 C C . SER A 1 79 ? -22.643 -7.183 27.953 1.00 92.31 79 SER A C 1
ATOM 577 O O . SER A 1 79 ? -23.400 -7.054 26.994 1.00 92.31 79 SER A O 1
ATOM 579 N N . ASP A 1 80 ? -21.318 -7.198 27.819 1.00 90.31 80 ASP A N 1
ATOM 580 C CA . ASP A 1 80 ? -20.656 -7.072 26.521 1.00 90.31 80 ASP A CA 1
ATOM 581 C C . ASP A 1 80 ? -20.574 -8.427 25.829 1.00 90.31 80 ASP A C 1
ATOM 583 O O . ASP A 1 80 ? -20.900 -8.528 24.646 1.00 90.31 80 ASP A O 1
ATOM 587 N N . VAL A 1 81 ? -20.289 -9.491 26.587 1.00 90.44 81 VAL A N 1
ATOM 588 C CA . VAL A 1 81 ? -20.357 -10.874 26.091 1.00 90.44 81 VAL A CA 1
ATOM 589 C C . VAL A 1 81 ? -21.742 -11.168 25.507 1.00 90.44 81 VAL A C 1
ATOM 591 O O . VAL A 1 81 ? -21.852 -11.603 24.361 1.00 90.44 81 VAL A O 1
ATOM 594 N N . LEU A 1 82 ? -22.814 -10.859 26.244 1.00 92.19 82 LEU A N 1
ATOM 595 C CA . LEU A 1 82 ? -24.193 -11.116 25.813 1.00 92.19 82 LEU A CA 1
ATOM 596 C C . LEU A 1 82 ? -24.576 -10.382 24.517 1.00 92.19 82 LEU A C 1
ATOM 598 O O . LEU A 1 82 ? -25.311 -10.940 23.704 1.00 92.19 82 LEU A O 1
ATOM 602 N N . LYS A 1 83 ? -24.062 -9.166 24.285 1.00 89.81 83 LYS A N 1
ATOM 603 C CA . LYS A 1 83 ? -24.285 -8.426 23.025 1.00 89.81 83 LYS A CA 1
ATOM 604 C C . LYS A 1 83 ? -23.593 -9.086 21.832 1.00 89.81 83 LYS A C 1
ATOM 606 O O . LYS A 1 83 ? -24.050 -8.948 20.699 1.00 89.81 83 LYS A O 1
ATOM 611 N N . ILE A 1 84 ? -22.482 -9.771 22.082 1.00 90.06 84 ILE A N 1
ATOM 612 C CA . ILE A 1 84 ? -21.587 -10.307 21.057 1.00 90.06 84 ILE A CA 1
ATOM 613 C C . ILE A 1 84 ? -21.932 -11.759 20.691 1.00 90.06 84 ILE A C 1
ATOM 615 O O . ILE A 1 84 ? -21.758 -12.141 19.532 1.00 90.06 84 ILE A O 1
ATOM 619 N N . ILE A 1 85 ? -22.470 -12.552 21.627 1.00 91.12 85 ILE A N 1
ATOM 620 C CA . ILE A 1 85 ? -22.843 -13.966 21.416 1.00 91.12 85 ILE A CA 1
ATOM 621 C C . ILE A 1 85 ? -23.609 -14.205 20.102 1.00 91.12 85 ILE A C 1
ATOM 623 O O . ILE A 1 85 ? -23.219 -15.113 19.367 1.00 91.12 85 ILE A O 1
ATOM 627 N N . PRO A 1 86 ? -24.637 -13.411 19.728 1.00 91.62 86 PRO A N 1
ATOM 628 C CA . PRO A 1 86 ? -25.349 -13.632 18.471 1.00 91.62 86 PRO A CA 1
ATOM 629 C C . PRO A 1 86 ? -24.444 -13.578 17.234 1.00 91.62 86 PRO A C 1
ATOM 631 O O . PRO A 1 86 ? -24.664 -14.333 16.292 1.00 91.62 86 PRO A O 1
ATOM 634 N N . ARG A 1 87 ? -23.413 -12.718 17.237 1.00 90.19 87 ARG A N 1
ATOM 635 C CA . ARG A 1 87 ? -22.429 -12.624 16.148 1.00 90.19 87 ARG A CA 1
ATOM 636 C C . ARG A 1 87 ? -21.502 -13.836 16.141 1.00 90.19 87 ARG A C 1
ATOM 638 O O . ARG A 1 87 ? -21.317 -14.432 15.083 1.00 90.19 87 ARG A O 1
ATOM 645 N N . LEU A 1 88 ? -20.979 -14.230 17.302 1.00 90.38 88 LEU A N 1
ATOM 646 C CA . LEU A 1 88 ? -20.098 -15.399 17.430 1.00 90.38 88 LEU A CA 1
ATOM 647 C C . LEU A 1 88 ? -20.801 -16.705 17.037 1.00 90.38 88 LEU A C 1
ATOM 649 O O . LEU A 1 88 ? -20.208 -17.540 16.361 1.00 90.38 88 LEU A O 1
ATOM 653 N N . ASN A 1 89 ? -22.091 -16.843 17.352 1.00 92.00 89 ASN A N 1
ATOM 654 C CA . ASN A 1 89 ? -22.900 -18.006 16.970 1.00 92.00 89 ASN A CA 1
ATOM 655 C C . ASN A 1 89 ? -23.032 -18.195 15.449 1.00 92.00 89 ASN A C 1
ATOM 657 O O . ASN A 1 89 ? -23.426 -19.270 15.005 1.00 92.00 89 ASN A O 1
ATOM 661 N N . THR A 1 90 ? -22.700 -17.184 14.637 1.00 92.50 90 THR A N 1
ATOM 662 C CA . THR A 1 90 ? -22.666 -17.323 13.170 1.00 92.50 90 THR A CA 1
ATOM 663 C C . THR A 1 90 ? -21.411 -18.032 12.652 1.00 92.50 90 THR A C 1
ATOM 665 O O . THR A 1 90 ? -21.315 -18.277 11.452 1.00 92.50 90 THR A O 1
ATOM 668 N N . GLY A 1 91 ? -20.446 -18.342 13.526 1.00 90.88 91 GLY A N 1
ATOM 669 C CA . GLY A 1 91 ? -19.148 -18.907 13.148 1.00 90.88 91 GLY A CA 1
ATOM 670 C C . GLY A 1 91 ? -18.197 -17.891 12.512 1.00 90.88 91 GLY A C 1
ATOM 671 O O . GLY A 1 91 ? -17.224 -18.286 11.878 1.00 90.88 91 GLY A O 1
ATOM 672 N N . LYS A 1 92 ? -18.489 -16.589 12.634 1.00 85.38 92 LYS A N 1
ATOM 673 C CA . LYS A 1 92 ? -17.627 -15.508 12.145 1.00 85.38 92 LYS A CA 1
ATOM 674 C C . LYS A 1 92 ? -16.751 -14.964 13.263 1.00 85.38 92 LYS A C 1
ATOM 676 O O . LYS A 1 92 ? -17.260 -14.586 14.321 1.00 85.38 92 LYS A O 1
ATOM 681 N N . ASP A 1 93 ? -15.465 -14.843 12.965 1.00 88.69 93 ASP A N 1
ATOM 682 C CA . ASP A 1 93 ? -14.499 -14.193 13.842 1.00 88.69 93 ASP A CA 1
ATOM 683 C C . ASP A 1 93 ? -14.812 -12.704 14.015 1.00 88.69 93 ASP A C 1
ATOM 685 O O . ASP A 1 93 ? -15.405 -12.041 13.156 1.00 88.69 93 ASP A O 1
ATOM 689 N N . LEU A 1 94 ? -14.393 -12.163 15.156 1.00 88.88 94 LEU A N 1
ATOM 690 C CA . LEU A 1 94 ? -14.518 -10.747 15.462 1.00 88.88 94 LEU A CA 1
ATOM 691 C C . LEU A 1 94 ? -13.175 -10.062 15.270 1.00 88.88 94 LEU A C 1
ATOM 693 O O . LEU A 1 94 ? -12.210 -10.349 15.973 1.00 88.88 94 LEU A O 1
ATOM 697 N N . TYR A 1 95 ? -13.149 -9.091 14.365 1.00 90.56 95 TYR A N 1
ATOM 698 C CA . TYR A 1 95 ? -11.991 -8.235 14.157 1.00 90.56 95 TYR A CA 1
ATOM 699 C C . TYR A 1 95 ? -12.221 -6.853 14.776 1.00 90.56 95 TYR A C 1
ATOM 701 O O . TYR A 1 95 ? -13.356 -6.359 14.745 1.00 90.56 95 TYR A O 1
ATOM 709 N N . PRO A 1 96 ? -11.174 -6.202 15.320 1.00 89.25 96 PRO A N 1
ATOM 710 C CA . PRO A 1 96 ? -11.248 -4.803 15.725 1.00 89.25 96 PRO A CA 1
ATOM 711 C C . PRO A 1 96 ? -11.752 -3.922 14.580 1.00 89.25 96 PRO A C 1
ATOM 713 O O . PRO A 1 96 ? -11.377 -4.120 13.423 1.00 89.25 96 PRO A O 1
ATOM 716 N N . GLY A 1 97 ? -12.600 -2.945 14.893 1.00 92.56 97 GLY A N 1
ATOM 717 C CA . GLY A 1 97 ? -13.086 -2.006 13.891 1.00 92.56 97 GLY A CA 1
ATOM 718 C C . GLY A 1 97 ? -11.980 -1.057 13.428 1.00 92.56 97 GLY A C 1
ATOM 719 O O . GLY A 1 97 ? -11.271 -0.464 14.241 1.00 92.56 97 GLY A O 1
ATOM 720 N N . LEU A 1 98 ? -11.869 -0.844 12.117 1.00 94.25 98 LEU A N 1
ATOM 721 C CA . LEU A 1 98 ? -10.955 0.130 11.524 1.00 94.25 98 LEU A CA 1
ATOM 722 C C . LEU A 1 98 ? -11.725 1.278 10.861 1.00 94.25 98 LEU A C 1
ATOM 724 O O . LEU A 1 98 ? -12.620 1.053 10.048 1.00 94.25 98 LEU A O 1
ATOM 728 N N . LEU A 1 99 ? -11.332 2.517 11.180 1.00 94.44 99 LEU A N 1
ATOM 729 C CA . LEU A 1 99 ? -11.840 3.742 10.540 1.00 94.44 99 LEU A CA 1
ATOM 730 C C . LEU A 1 99 ? -10.937 4.273 9.424 1.00 94.44 99 LEU A C 1
ATOM 732 O O . LEU A 1 99 ? -11.428 4.941 8.523 1.00 94.44 99 LEU A O 1
ATOM 736 N N . GLY A 1 100 ? -9.629 4.002 9.503 1.00 93.44 100 GLY A N 1
ATOM 737 C CA . GLY A 1 100 ? -8.620 4.515 8.569 1.00 93.44 100 GLY A CA 1
ATOM 738 C C . GLY A 1 100 ? -8.209 5.971 8.785 1.00 93.44 100 GLY A C 1
ATOM 739 O O . GLY A 1 100 ? -7.821 6.638 7.832 1.00 93.44 100 GLY A O 1
ATOM 740 N N . ILE A 1 101 ? -8.247 6.447 10.028 1.00 94.38 101 ILE A N 1
ATOM 741 C CA . ILE A 1 101 ? -7.775 7.779 10.421 1.00 94.38 101 ILE A CA 1
ATOM 742 C C . ILE A 1 101 ? -6.430 7.713 11.153 1.00 94.38 101 ILE A C 1
ATOM 744 O O . ILE A 1 101 ? -6.067 6.691 11.735 1.00 94.38 101 ILE A O 1
ATOM 748 N N . THR A 1 102 ? -5.687 8.812 11.130 1.00 92.94 102 THR A N 1
ATOM 749 C CA . THR A 1 102 ? -4.467 9.032 11.910 1.00 92.94 102 THR A CA 1
ATOM 750 C C . THR A 1 102 ? -4.516 10.451 12.466 1.00 92.94 102 THR A C 1
ATOM 752 O O . THR A 1 102 ? -4.800 11.388 11.720 1.00 92.94 102 THR A O 1
ATOM 755 N N . LEU A 1 103 ? -4.291 10.591 13.772 1.00 93.50 103 LEU A N 1
ATOM 756 C CA . LEU A 1 103 ? -4.231 11.878 14.464 1.00 93.50 103 LEU A CA 1
ATOM 757 C C . LEU A 1 103 ? -2.812 12.453 14.406 1.00 93.50 103 LEU A C 1
ATOM 759 O O . LEU A 1 103 ? -1.844 11.696 14.341 1.00 93.50 103 LEU A O 1
ATOM 763 N N . THR A 1 104 ? -2.695 13.776 14.450 1.00 91.88 104 THR A N 1
ATOM 764 C CA . THR A 1 104 ? -1.425 14.477 14.665 1.00 91.88 104 THR A CA 1
ATOM 765 C C . THR A 1 104 ? -0.961 14.335 16.120 1.00 91.88 104 THR A C 1
ATOM 767 O O . THR A 1 104 ? -1.745 14.078 17.035 1.00 91.88 104 THR A O 1
ATOM 770 N N . GLY A 1 105 ? 0.343 14.495 16.348 1.00 87.12 105 GLY A N 1
ATOM 771 C CA . GLY A 1 105 ? 0.963 14.288 17.659 1.00 87.12 105 GLY A CA 1
ATOM 772 C C . GLY A 1 105 ? 1.311 12.822 17.939 1.00 87.12 105 GLY A C 1
ATOM 773 O O . GLY A 1 105 ? 0.833 11.902 17.279 1.00 87.12 105 GLY A O 1
ATOM 774 N N . GLN A 1 106 ? 2.198 12.604 18.910 1.00 84.06 106 GLN A N 1
ATOM 775 C CA . GLN A 1 106 ? 2.657 11.271 19.300 1.00 84.06 106 GLN A CA 1
ATOM 776 C C . GLN A 1 106 ? 2.281 10.962 20.749 1.00 84.06 106 GLN A C 1
ATOM 778 O O . GLN A 1 106 ? 2.404 11.811 21.630 1.00 84.06 106 GLN A O 1
ATOM 783 N N . GLY A 1 107 ? 1.892 9.710 20.990 1.00 81.88 107 GLY A N 1
ATOM 784 C CA . GLY A 1 107 ? 1.616 9.178 22.321 1.00 81.88 107 GLY A CA 1
ATOM 785 C C . GLY A 1 107 ? 0.170 9.359 22.792 1.00 81.88 107 GLY A C 1
ATOM 786 O O . GLY A 1 107 ? -0.536 10.286 22.407 1.00 81.88 107 GLY A O 1
ATOM 787 N N . ASP A 1 108 ? -0.252 8.462 23.686 1.00 82.44 108 ASP A N 1
ATOM 788 C CA . ASP A 1 108 ? -1.638 8.346 24.164 1.00 82.44 108 ASP A CA 1
ATOM 789 C C . ASP A 1 108 ? -2.118 9.579 24.979 1.00 82.44 108 ASP A C 1
ATOM 791 O O . ASP A 1 108 ? -3.322 9.777 25.148 1.00 82.44 108 ASP A O 1
ATOM 795 N N . LEU A 1 109 ? -1.199 10.428 25.459 1.00 87.31 109 LEU A N 1
ATOM 796 C CA . LEU A 1 109 ? -1.499 11.661 26.208 1.00 87.31 109 LEU A CA 1
ATOM 797 C C . LEU A 1 109 ? -1.560 12.923 25.334 1.00 87.31 109 LEU A C 1
ATOM 799 O O . LEU A 1 109 ? -1.786 14.014 25.856 1.00 87.31 109 LEU A O 1
ATOM 803 N N . SER A 1 110 ? -1.339 12.800 24.023 1.00 90.06 110 SER A N 1
ATOM 804 C CA . SER A 1 110 ? -1.452 13.937 23.114 1.00 90.06 110 SER A CA 1
ATOM 805 C C . SER A 1 110 ? -2.877 14.498 23.141 1.00 90.06 110 SER A C 1
ATOM 807 O O . SER A 1 110 ? -3.851 13.744 23.073 1.00 90.06 110 SER A O 1
ATOM 809 N N . THR A 1 111 ? -2.992 15.822 23.228 1.00 92.88 111 THR A N 1
ATOM 810 C CA . THR A 1 111 ? -4.263 16.561 23.162 1.00 92.88 111 THR A CA 1
ATOM 811 C C . THR A 1 111 ? -4.556 17.103 21.765 1.00 92.88 111 THR A C 1
ATOM 813 O O . THR A 1 111 ? -5.595 17.720 21.535 1.00 92.88 111 THR A O 1
ATOM 816 N N . ASP A 1 112 ? -3.653 16.870 20.810 1.00 92.50 112 ASP A N 1
ATOM 817 C CA . ASP A 1 112 ? -3.854 17.278 19.428 1.00 92.50 112 ASP A CA 1
ATOM 818 C C . ASP A 1 112 ? -4.830 16.323 18.728 1.00 92.50 112 ASP A C 1
ATOM 820 O O . ASP A 1 112 ? -4.485 15.202 18.355 1.00 92.50 112 ASP A O 1
ATOM 824 N N . MET A 1 113 ? -6.081 16.766 18.600 1.00 95.38 113 MET A N 1
ATOM 825 C CA . MET A 1 113 ? -7.185 16.007 18.002 1.00 95.38 113 MET A CA 1
ATOM 826 C C . MET A 1 113 ? -7.327 16.221 16.492 1.00 95.38 113 MET A C 1
ATOM 828 O O . MET A 1 113 ? -8.343 15.834 15.905 1.00 95.38 113 MET A O 1
ATOM 832 N N . LYS A 1 114 ? -6.355 16.869 15.842 1.00 95.94 114 LYS A N 1
ATOM 833 C CA . LYS A 1 114 ? -6.396 17.096 14.399 1.00 95.94 114 LYS A CA 1
ATOM 834 C C . LYS A 1 114 ? -6.055 15.813 13.637 1.00 95.94 114 LYS A C 1
ATOM 836 O O . LYS A 1 114 ? -5.187 15.036 14.017 1.00 95.94 114 LYS A O 1
ATOM 841 N N . LEU A 1 115 ? -6.766 15.568 12.543 1.00 95.62 115 LEU A N 1
ATOM 842 C CA . LEU A 1 115 ? -6.503 14.454 11.644 1.00 95.62 115 LEU A CA 1
ATOM 843 C C . LEU A 1 115 ? -5.313 14.794 10.746 1.00 95.62 115 LEU A C 1
ATOM 845 O O . LEU A 1 115 ? -5.424 15.646 9.864 1.00 95.62 115 LEU A O 1
ATOM 849 N N . ASP A 1 116 ? -4.203 14.089 10.948 1.00 93.69 116 ASP A N 1
ATOM 850 C CA . ASP A 1 116 ? -3.025 14.128 10.076 1.00 93.69 116 ASP A CA 1
ATOM 851 C C . ASP A 1 116 ? -3.332 13.486 8.722 1.00 93.69 116 ASP A C 1
ATOM 853 O O . ASP A 1 116 ? -3.019 14.009 7.654 1.00 93.69 116 ASP A O 1
ATOM 857 N N . ARG A 1 117 ? -4.008 12.335 8.766 1.00 90.44 117 ARG A N 1
ATOM 858 C CA . ARG A 1 117 ? -4.312 11.561 7.569 1.00 90.44 117 ARG A CA 1
ATOM 859 C C . ARG A 1 117 ? -5.644 10.853 7.695 1.00 90.44 117 ARG A C 1
ATOM 861 O O . ARG A 1 117 ? -5.875 10.091 8.632 1.00 90.44 117 ARG A O 1
ATOM 868 N N . VAL A 1 118 ? -6.480 11.019 6.680 1.00 92.94 118 VAL A N 1
ATOM 869 C CA . VAL A 1 118 ? -7.623 10.140 6.428 1.00 92.94 118 VAL A CA 1
ATOM 870 C C . VAL A 1 118 ? -7.269 9.267 5.231 1.00 92.94 118 VAL A C 1
ATOM 872 O O . VAL A 1 118 ? -7.031 9.771 4.134 1.00 92.94 118 VAL A O 1
ATOM 875 N N . ARG A 1 119 ? -7.163 7.950 5.437 1.00 88.62 119 ARG A N 1
ATOM 876 C CA . ARG A 1 119 ? -6.801 7.019 4.363 1.00 88.62 119 ARG A CA 1
ATOM 877 C C . ARG A 1 119 ? -7.881 7.050 3.288 1.00 88.62 119 ARG A C 1
ATOM 879 O O . ARG A 1 119 ? -9.063 6.885 3.580 1.00 88.62 119 ARG A O 1
ATOM 886 N N . TYR A 1 120 ? -7.468 7.221 2.040 1.00 82.00 120 TYR A N 1
ATOM 887 C CA . TYR A 1 120 ? -8.373 7.161 0.899 1.00 82.00 120 TYR A CA 1
ATOM 888 C C . TYR A 1 120 ? -9.046 5.777 0.840 1.00 82.00 120 TYR A C 1
ATOM 890 O O . TYR A 1 120 ? -8.372 4.761 1.023 1.00 82.00 120 TYR A O 1
ATOM 898 N N . GLY A 1 121 ? -10.360 5.698 0.593 1.00 82.44 121 GLY A N 1
ATOM 899 C CA . GLY A 1 121 ? -11.149 4.450 0.622 1.00 82.44 121 GLY A CA 1
ATOM 900 C C . GLY A 1 121 ? -11.303 3.806 1.989 1.00 82.44 121 GLY A C 1
ATOM 901 O O . GLY A 1 121 ? -11.627 2.628 2.078 1.00 82.44 121 GLY A O 1
ATOM 902 N N . SER A 1 122 ? -10.994 4.538 3.053 1.00 91.94 122 SER A N 1
ATOM 903 C CA . SER A 1 122 ? -11.386 4.117 4.386 1.00 91.94 122 SER A CA 1
ATOM 904 C C . SER A 1 122 ? -12.840 4.497 4.662 1.00 91.94 122 SER A C 1
ATOM 906 O O . SER A 1 122 ? -13.330 5.462 4.068 1.00 91.94 122 SER A O 1
ATOM 908 N N . PRO A 1 123 ? -13.503 3.840 5.630 1.00 94.62 123 PRO A N 1
ATOM 909 C CA . PRO A 1 123 ? -14.851 4.228 6.029 1.00 94.62 123 PRO A CA 1
ATOM 910 C C . PRO A 1 123 ? -14.972 5.700 6.430 1.00 94.62 123 PRO A C 1
ATOM 912 O O . PRO A 1 123 ? -15.977 6.342 6.137 1.00 94.62 123 PRO A O 1
ATOM 915 N N . ALA A 1 124 ? -13.944 6.265 7.076 1.00 95.19 124 ALA A N 1
ATOM 916 C CA . ALA A 1 124 ? -13.948 7.676 7.445 1.00 95.19 124 ALA A CA 1
ATOM 917 C C . ALA A 1 124 ? -13.957 8.591 6.210 1.00 95.19 124 ALA A C 1
ATOM 919 O O . ALA A 1 124 ? -14.728 9.548 6.160 1.00 95.19 124 ALA A O 1
ATOM 920 N N . GLN A 1 125 ? -13.142 8.284 5.196 1.00 92.56 125 GLN A N 1
ATOM 921 C CA . GLN A 1 125 ? -13.117 9.072 3.963 1.00 92.56 125 GLN A CA 1
ATOM 922 C C . GLN A 1 125 ? -14.432 8.957 3.186 1.00 92.56 125 GLN A C 1
ATOM 924 O O . GLN A 1 125 ? -14.936 9.973 2.711 1.00 92.56 125 GLN A O 1
ATOM 929 N N . GLU A 1 126 ? -15.003 7.754 3.087 1.00 91.56 126 GLU A N 1
ATOM 930 C CA . GLU A 1 126 ? -16.295 7.519 2.425 1.00 91.56 126 GLU A CA 1
ATOM 931 C C . GLU A 1 126 ? -17.444 8.259 3.116 1.00 91.56 126 GLU A C 1
ATOM 933 O O . GLU A 1 126 ? -18.333 8.788 2.451 1.00 91.56 126 GLU A O 1
ATOM 938 N N . ALA A 1 127 ? -17.391 8.379 4.444 1.00 94.81 127 ALA A N 1
ATOM 939 C CA . ALA A 1 127 ? -18.341 9.179 5.208 1.00 94.81 127 ALA A CA 1
ATOM 940 C C . ALA A 1 127 ? -18.156 10.699 5.025 1.00 94.81 127 ALA A C 1
ATOM 942 O O . ALA A 1 127 ? -19.011 11.468 5.456 1.00 94.81 127 ALA A O 1
ATOM 943 N N . GLY A 1 128 ? -17.071 11.150 4.385 1.00 94.38 128 GLY A N 1
ATOM 944 C CA . GLY A 1 128 ? -16.800 12.564 4.112 1.00 94.38 128 GLY A CA 1
ATOM 945 C C . GLY A 1 128 ? -15.897 13.258 5.135 1.00 94.38 128 GLY A C 1
ATOM 946 O O . GLY A 1 128 ? -15.772 14.490 5.096 1.00 94.38 128 GLY A O 1
ATOM 947 N N . VAL A 1 129 ? -15.248 12.500 6.023 1.00 96.25 129 VAL A N 1
ATOM 948 C CA . VAL A 1 129 ? -14.192 12.996 6.919 1.00 96.25 129 VAL A CA 1
ATOM 949 C C . VAL A 1 129 ? -12.957 13.342 6.086 1.00 96.25 129 VAL A C 1
ATOM 951 O O . VAL A 1 129 ? -12.609 12.626 5.145 1.00 96.25 129 VAL A O 1
ATOM 954 N N . LYS A 1 130 ? -12.288 14.449 6.409 1.00 94.06 130 LYS A N 1
ATOM 955 C CA . LYS A 1 130 ? -11.150 14.967 5.644 1.00 94.06 130 LYS A CA 1
ATOM 956 C C . LYS A 1 130 ? -9.924 15.150 6.529 1.00 94.06 130 LYS A C 1
ATOM 958 O O . LYS A 1 130 ? -10.024 15.389 7.729 1.00 94.06 130 LYS A O 1
ATOM 963 N N . THR A 1 131 ? -8.750 15.060 5.908 1.00 93.88 131 THR A N 1
ATOM 964 C CA . THR A 1 131 ? -7.498 15.487 6.539 1.00 93.88 131 THR A CA 1
ATOM 965 C C . THR A 1 131 ? -7.624 16.939 6.997 1.00 93.88 131 THR A C 1
ATOM 967 O O . THR A 1 131 ? -8.180 17.772 6.281 1.00 93.88 131 THR A O 1
ATOM 970 N N . GLY A 1 132 ? -7.115 17.233 8.191 1.00 94.44 132 GLY A N 1
ATOM 971 C CA . GLY A 1 132 ? -7.196 18.546 8.820 1.00 94.44 132 GLY A CA 1
ATOM 972 C C . GLY A 1 132 ? -8.427 18.773 9.699 1.00 94.44 132 GLY A C 1
ATOM 973 O O . GLY A 1 132 ? -8.413 19.731 10.469 1.00 94.44 132 GLY A O 1
ATOM 974 N N . ASP A 1 133 ? -9.442 17.904 9.647 1.00 97.00 133 ASP A N 1
ATOM 975 C CA . ASP A 1 133 ? -10.562 17.940 10.593 1.00 97.00 133 ASP A CA 1
ATOM 976 C C . ASP A 1 133 ? -10.068 17.700 12.030 1.00 97.00 133 ASP A C 1
ATOM 978 O O . ASP A 1 133 ? -9.171 16.891 12.254 1.00 97.00 133 ASP A O 1
ATOM 982 N N . THR A 1 134 ? -10.666 18.361 13.019 1.00 96.75 134 THR A N 1
ATOM 983 C CA . THR A 1 134 ? -10.368 18.143 14.444 1.00 96.75 134 THR A CA 1
ATOM 984 C C . THR A 1 134 ? -11.496 17.367 15.101 1.00 96.75 134 THR A C 1
ATOM 986 O O . THR A 1 134 ? -12.632 17.839 15.110 1.00 96.75 134 THR A O 1
ATOM 989 N N . ILE A 1 135 ? -11.205 16.198 15.672 1.00 96.81 135 ILE A N 1
ATOM 990 C CA . ILE A 1 135 ? -12.202 15.399 16.393 1.00 96.81 135 ILE A CA 1
ATOM 991 C C . ILE A 1 135 ? -12.597 16.118 17.685 1.00 96.81 135 ILE A C 1
ATOM 993 O O . ILE A 1 135 ? -11.737 16.531 18.456 1.00 96.81 135 ILE A O 1
ATOM 997 N N . THR A 1 136 ? -13.899 16.257 17.927 1.00 95.94 136 THR A N 1
ATOM 998 C CA . THR A 1 136 ? -14.432 16.850 19.163 1.00 95.94 136 THR A CA 1
ATOM 999 C C . THR A 1 136 ? -15.255 15.858 19.974 1.00 95.94 136 THR A C 1
ATOM 1001 O O . THR A 1 136 ? -15.221 15.901 21.204 1.00 95.94 136 THR A O 1
ATOM 1004 N N . GLN A 1 137 ? -15.987 14.951 19.314 1.00 96.56 137 GLN A N 1
ATOM 1005 C CA . GLN A 1 137 ? -16.785 13.926 19.991 1.00 96.56 137 GLN A CA 1
ATOM 1006 C C . GLN A 1 137 ? -16.786 12.589 19.249 1.00 96.56 137 GLN A C 1
ATOM 1008 O O . GLN A 1 137 ? -16.764 12.539 18.017 1.00 96.56 137 GLN A O 1
ATOM 1013 N N . LEU A 1 138 ? -16.893 11.509 20.022 1.00 95.94 138 LEU A N 1
ATOM 1014 C CA . LEU A 1 138 ? -17.120 10.146 19.549 1.00 95.94 138 LEU A CA 1
ATOM 1015 C C . LEU A 1 138 ? -18.276 9.511 20.328 1.00 95.94 138 LEU A C 1
ATOM 1017 O O . LEU A 1 138 ? -18.262 9.498 21.556 1.00 95.94 138 LEU A O 1
ATOM 1021 N N . ASP A 1 139 ? -19.292 9.003 19.627 1.00 93.81 139 ASP A N 1
ATOM 1022 C CA . ASP A 1 139 ? -20.528 8.451 20.214 1.00 93.81 139 ASP A CA 1
ATOM 1023 C C . ASP A 1 139 ? -21.178 9.372 21.267 1.00 93.81 139 ASP A C 1
ATOM 1025 O O . ASP A 1 139 ? -21.693 8.928 22.292 1.00 93.81 139 ASP A O 1
ATOM 1029 N N . GLY A 1 140 ? -21.130 10.685 21.021 1.00 92.62 140 GLY A N 1
ATOM 1030 C CA . GLY A 1 140 ? -21.663 11.707 21.928 1.00 92.62 140 GLY A CA 1
ATOM 1031 C C . GLY A 1 140 ? -20.796 11.992 23.160 1.00 92.62 140 GLY A C 1
ATOM 1032 O O . GLY A 1 140 ? -21.141 12.872 23.945 1.00 92.62 140 GLY A O 1
ATOM 1033 N N . LYS A 1 141 ? -19.662 11.299 23.333 1.00 92.81 141 LYS A N 1
ATOM 1034 C CA . LYS A 1 141 ? -18.668 11.602 24.368 1.00 92.81 141 LYS A CA 1
ATOM 1035 C C . LYS A 1 141 ? -17.656 12.608 23.829 1.00 92.81 141 LYS A C 1
ATOM 1037 O O . LYS A 1 141 ? -17.076 12.389 22.767 1.00 92.81 141 LYS A O 1
ATOM 1042 N N . THR A 1 142 ? -17.433 13.696 24.561 1.00 95.75 142 THR A N 1
ATOM 1043 C CA . THR A 1 142 ? -16.346 14.639 24.263 1.00 95.75 142 THR A CA 1
ATOM 1044 C C . THR A 1 142 ? -15.002 13.954 24.460 1.00 95.75 142 THR A C 1
ATOM 1046 O O . THR A 1 142 ? -14.802 13.298 25.480 1.00 95.75 142 THR A O 1
ATOM 1049 N N . VAL A 1 143 ? -14.105 14.116 23.487 1.00 94.44 143 VAL A N 1
ATOM 1050 C CA . VAL A 1 143 ? -12.743 13.573 23.525 1.00 94.44 143 VAL A CA 1
ATOM 1051 C C . VAL A 1 143 ? -11.731 14.709 23.420 1.00 94.44 143 VAL A C 1
ATOM 1053 O O . VAL A 1 143 ? -11.853 15.587 22.570 1.00 94.44 143 VAL A O 1
ATOM 1056 N N . ASN A 1 144 ? -10.745 14.696 24.308 1.00 93.88 144 ASN A N 1
ATOM 1057 C CA . ASN A 1 144 ? -9.715 15.721 24.454 1.00 93.88 144 ASN A CA 1
ATOM 1058 C C . ASN A 1 144 ? -8.298 15.147 24.336 1.00 93.88 144 ASN A C 1
ATOM 1060 O O . ASN A 1 144 ? -7.339 15.914 24.278 1.00 93.88 144 ASN A O 1
ATOM 1064 N N . MET A 1 145 ? -8.146 13.818 24.326 1.00 92.81 145 MET A N 1
ATOM 1065 C CA . MET A 1 145 ? -6.846 13.159 24.206 1.00 92.81 145 MET A CA 1
ATOM 1066 C C . MET A 1 145 ? -6.893 11.855 23.406 1.00 92.81 145 MET A C 1
ATOM 1068 O O . MET A 1 145 ? -7.931 11.201 23.280 1.00 92.81 145 MET A O 1
ATOM 1072 N N . HIS A 1 146 ? -5.733 11.460 22.874 1.00 91.69 146 HIS A N 1
ATOM 1073 C CA . HIS A 1 146 ? -5.580 10.277 22.015 1.00 91.69 146 HIS A CA 1
ATOM 1074 C C . HIS A 1 146 ? -6.055 8.992 22.704 1.00 91.69 146 HIS A C 1
ATOM 1076 O O . HIS A 1 146 ? -6.708 8.159 22.073 1.00 91.69 146 HIS A O 1
ATOM 1082 N N . SER A 1 147 ? -5.783 8.838 24.002 1.00 88.75 147 SER A N 1
ATOM 1083 C CA . SER A 1 147 ? -6.223 7.681 24.789 1.00 88.75 147 SER A CA 1
ATOM 1084 C C . SER A 1 147 ? -7.747 7.533 24.853 1.00 88.75 147 SER A C 1
ATOM 1086 O O . SER A 1 147 ? -8.236 6.408 24.777 1.00 88.75 147 SER A O 1
ATOM 1088 N N . GLU A 1 148 ? -8.503 8.633 24.910 1.00 91.06 148 GLU A N 1
ATOM 1089 C CA . GLU A 1 148 ? -9.973 8.617 24.923 1.00 91.06 148 GLU A CA 1
ATOM 1090 C C . GLU A 1 148 ? -10.529 8.207 23.558 1.00 91.06 148 GLU A C 1
ATOM 1092 O O . GLU A 1 148 ? -11.438 7.378 23.473 1.00 91.06 148 GLU A O 1
ATOM 1097 N N . VAL A 1 149 ? -9.933 8.714 22.472 1.00 91.81 149 VAL A N 1
ATOM 1098 C CA . VAL A 1 149 ? -10.258 8.273 21.106 1.00 91.81 149 VAL A CA 1
ATOM 1099 C C . VAL A 1 149 ? -10.012 6.773 20.971 1.00 91.81 149 VAL A C 1
ATOM 1101 O O . VAL A 1 149 ? -10.894 6.022 20.552 1.00 91.81 149 VAL A O 1
ATOM 1104 N N . LYS A 1 150 ? -8.830 6.316 21.386 1.00 88.44 150 LYS A N 1
ATOM 1105 C CA . LYS A 1 150 ? -8.443 4.905 21.366 1.00 88.44 150 LYS A CA 1
ATOM 1106 C C . LYS A 1 150 ? -9.383 4.051 22.216 1.00 88.44 150 LYS A C 1
ATOM 1108 O O . LYS A 1 150 ? -9.788 2.991 21.755 1.00 88.44 150 LYS A O 1
ATOM 1113 N N . GLN A 1 151 ? -9.793 4.524 23.392 1.00 87.06 151 GLN A N 1
ATOM 1114 C CA . GLN A 1 151 ? -10.751 3.844 24.265 1.00 87.06 151 GLN A CA 1
ATOM 1115 C C . GLN A 1 151 ? -12.107 3.632 23.587 1.00 87.06 151 GLN A C 1
ATOM 1117 O O . GLN A 1 151 ? -12.647 2.528 23.633 1.00 87.06 151 GLN A O 1
ATOM 1122 N N . VAL A 1 152 ? -12.645 4.650 22.911 1.00 89.81 152 VAL A N 1
ATOM 1123 C CA . VAL A 1 152 ? -13.926 4.512 22.204 1.00 89.81 152 VAL A CA 1
ATOM 1124 C C . VAL A 1 152 ? -13.802 3.572 21.003 1.00 89.81 152 VAL A C 1
ATOM 1126 O O . VAL A 1 152 ? -14.658 2.708 20.807 1.00 89.81 152 VAL A O 1
ATOM 1129 N N . LEU A 1 153 ? -12.742 3.715 20.204 1.00 90.31 153 LEU A N 1
ATOM 1130 C CA . LEU A 1 153 ? -12.580 2.947 18.968 1.00 90.31 153 LEU A CA 1
ATOM 1131 C C . LEU A 1 153 ? -12.187 1.487 19.219 1.00 90.31 153 LEU A C 1
ATOM 1133 O O . LEU A 1 153 ? -12.716 0.596 18.559 1.00 90.31 153 LEU A O 1
ATOM 1137 N N . MET A 1 154 ? -11.296 1.214 20.177 1.00 85.56 154 MET A N 1
ATOM 1138 C CA . MET A 1 154 ? -10.840 -0.151 20.464 1.00 85.56 154 MET A CA 1
ATOM 1139 C C . MET A 1 154 ? -11.928 -1.022 21.087 1.00 85.56 154 MET A C 1
ATOM 1141 O O . MET A 1 154 ? -11.821 -2.246 21.006 1.00 85.56 154 MET A O 1
ATOM 1145 N N . ASN A 1 155 ? -12.973 -0.431 21.673 1.00 85.06 155 ASN A N 1
ATOM 1146 C CA . ASN A 1 155 ? -14.127 -1.163 22.194 1.00 85.06 155 ASN A CA 1
ATOM 1147 C C . ASN A 1 155 ? -15.144 -1.577 21.107 1.00 85.06 155 ASN A C 1
ATOM 1149 O O . ASN A 1 155 ? -16.177 -2.163 21.418 1.00 85.06 155 ASN A O 1
ATOM 1153 N N . LYS A 1 156 ? -14.873 -1.276 19.832 1.00 89.56 156 LYS A N 1
ATOM 1154 C CA . LYS A 1 156 ? -15.756 -1.596 18.705 1.00 89.56 156 LYS A CA 1
ATOM 1155 C C . LYS A 1 156 ? -15.153 -2.652 17.788 1.00 89.56 156 LYS A C 1
ATOM 1157 O O . LYS A 1 156 ? -13.936 -2.724 17.590 1.00 89.56 156 LYS A O 1
ATOM 1162 N N . TYR A 1 157 ? -16.029 -3.439 17.183 1.00 91.69 157 TYR A N 1
ATOM 1163 C CA . TYR A 1 157 ? -15.683 -4.448 16.192 1.00 91.69 157 TYR A CA 1
ATOM 1164 C C . TYR A 1 157 ? -16.023 -3.977 14.779 1.00 91.69 157 TYR A C 1
ATOM 1166 O O . TYR A 1 157 ? -16.812 -3.056 14.564 1.00 91.69 157 TYR A O 1
ATOM 1174 N N . ALA A 1 158 ? -15.453 -4.652 13.786 1.00 93.38 158 ALA A N 1
ATOM 1175 C CA . ALA A 1 158 ? -15.871 -4.512 12.400 1.00 93.38 158 ALA A CA 1
ATOM 1176 C C . ALA A 1 158 ? -17.394 -4.697 12.266 1.00 93.38 158 ALA A C 1
ATOM 1178 O O . ALA A 1 158 ? -17.976 -5.581 12.897 1.00 93.38 158 ALA A O 1
ATOM 1179 N N . GLY A 1 159 ? -18.042 -3.860 11.460 1.00 92.06 159 GLY A N 1
ATOM 1180 C CA . GLY A 1 159 ? -19.497 -3.799 11.311 1.00 92.06 159 GLY A CA 1
ATOM 1181 C C . GLY A 1 159 ? -20.206 -2.893 12.323 1.00 92.06 159 GLY A C 1
ATOM 1182 O O . GLY A 1 159 ? -21.345 -2.503 12.069 1.00 92.06 159 GLY A O 1
ATOM 1183 N N . ASP A 1 160 ? -19.554 -2.503 13.422 1.00 94.06 160 ASP A N 1
ATOM 1184 C CA . ASP A 1 160 ? -20.126 -1.528 14.350 1.00 94.06 160 ASP A CA 1
ATOM 1185 C C . ASP A 1 160 ? -20.057 -0.121 13.748 1.00 94.06 160 ASP A C 1
ATOM 1187 O O . ASP A 1 160 ? -19.118 0.230 13.027 1.00 94.06 160 ASP A O 1
ATOM 1191 N N . SER A 1 161 ? -21.044 0.714 14.070 1.00 95.50 161 SER A N 1
ATOM 1192 C CA . SER A 1 161 ? -20.998 2.135 13.734 1.00 95.50 161 SER A CA 1
ATOM 1193 C C . SER A 1 161 ? -20.436 2.970 14.885 1.00 95.50 161 SER A C 1
ATOM 1195 O O . SER A 1 161 ? -20.629 2.662 16.067 1.00 95.50 161 SER A O 1
ATOM 1197 N N . VAL A 1 162 ? -19.790 4.074 14.527 1.00 96.12 162 VAL A N 1
ATOM 1198 C CA . VAL A 1 162 ? -19.358 5.135 15.436 1.00 96.12 162 VAL A CA 1
ATOM 1199 C C . VAL A 1 162 ? -19.823 6.483 14.898 1.00 96.12 162 VAL A C 1
ATOM 1201 O O . VAL A 1 162 ? -19.736 6.751 13.696 1.00 96.12 162 VAL A O 1
ATOM 1204 N N . SER A 1 163 ? -20.370 7.314 15.780 1.00 96.75 163 SER A N 1
ATOM 1205 C CA . SER A 1 163 ? -20.695 8.706 15.474 1.00 96.75 163 SER A CA 1
ATOM 1206 C C . SER A 1 163 ? -19.471 9.568 15.750 1.00 96.75 163 SER A C 1
ATOM 1208 O O . SER A 1 163 ? -18.988 9.606 16.878 1.00 96.75 163 SER A O 1
ATOM 1210 N N . LEU A 1 164 ? -18.963 10.241 14.727 1.00 96.56 164 LEU A N 1
ATOM 1211 C CA . LEU A 1 164 ? -17.807 11.122 14.785 1.00 96.56 164 LEU A CA 1
ATOM 1212 C C . LEU A 1 164 ? -18.273 12.565 14.597 1.00 96.56 164 LEU A C 1
ATOM 1214 O O . LEU A 1 164 ? -18.851 12.897 13.563 1.00 96.56 164 LEU A O 1
ATOM 1218 N N . MET A 1 165 ? -17.994 13.427 15.571 1.00 97.06 165 MET A N 1
ATOM 1219 C CA . MET A 1 165 ? -18.164 14.870 15.427 1.00 97.06 165 MET A CA 1
ATOM 1220 C C . MET A 1 165 ? -16.803 15.524 15.231 1.00 97.06 165 MET A C 1
ATOM 1222 O O . MET A 1 165 ? -15.876 15.281 16.010 1.00 97.06 165 MET A O 1
ATOM 1226 N N . VAL A 1 166 ? -16.689 16.354 14.195 1.00 97.12 166 VAL A N 1
ATOM 1227 C CA . VAL A 1 166 ? -15.455 17.073 13.882 1.00 97.12 166 VAL A CA 1
ATOM 1228 C C . VAL A 1 166 ? -15.696 18.557 13.660 1.00 97.12 166 VAL A C 1
ATOM 1230 O O . VAL A 1 166 ? -16.727 18.978 13.134 1.00 97.12 166 VAL A O 1
ATOM 1233 N N . LYS A 1 167 ? -14.696 19.361 14.002 1.00 96.56 167 LYS A N 1
ATOM 1234 C CA . LYS A 1 167 ? -14.586 20.756 13.595 1.00 96.56 167 LYS A CA 1
ATOM 1235 C C . LYS A 1 167 ? -13.733 20.831 12.330 1.00 96.56 167 LYS A C 1
ATOM 1237 O O . LYS A 1 167 ? -12.596 20.367 12.327 1.00 96.56 167 LYS A O 1
ATOM 1242 N N . ARG A 1 168 ? -14.276 21.430 11.271 1.00 96.44 168 ARG A N 1
ATOM 1243 C CA . ARG A 1 168 ? -13.586 21.636 9.992 1.00 96.44 168 ARG A CA 1
ATOM 1244 C C . ARG A 1 168 ? -13.325 23.118 9.778 1.00 96.44 168 ARG A C 1
ATOM 1246 O O . ARG A 1 168 ? -14.225 23.934 9.963 1.00 96.44 168 ARG A O 1
ATOM 1253 N N . GLU A 1 169 ? -12.110 23.464 9.372 1.00 92.19 169 GLU A N 1
ATOM 1254 C CA . GLU A 1 169 ? -11.765 24.843 9.024 1.00 92.19 169 GLU A CA 1
ATOM 1255 C C . GLU A 1 169 ? -12.667 25.355 7.887 1.00 92.19 169 GLU A C 1
ATOM 1257 O O . GLU A 1 169 ? -12.887 24.663 6.892 1.00 92.19 169 GLU A O 1
ATOM 1262 N N . GLY A 1 170 ? -13.251 26.542 8.069 1.00 89.50 170 GLY A N 1
ATOM 1263 C CA . GLY A 1 170 ? -14.233 27.119 7.145 1.00 89.50 170 GLY A CA 1
ATOM 1264 C C . GLY A 1 170 ? -15.686 26.658 7.344 1.00 89.50 170 GLY A C 1
ATOM 1265 O O . GLY A 1 170 ? -16.571 27.219 6.704 1.00 89.50 170 GLY A O 1
ATOM 1266 N N . SER A 1 171 ? -15.962 25.698 8.237 1.00 91.88 171 SER A N 1
ATOM 1267 C CA . SER A 1 171 ? -17.330 25.358 8.664 1.00 91.88 171 SER A CA 1
ATOM 1268 C C . SER A 1 171 ? -17.673 26.089 9.969 1.00 91.88 171 SER A C 1
ATOM 1270 O O . SER A 1 171 ? -16.907 25.968 10.929 1.00 91.88 171 SER A O 1
ATOM 1272 N N . PRO A 1 172 ? -18.794 26.833 10.044 1.00 86.00 172 PRO A N 1
ATOM 1273 C CA . PRO A 1 172 ? -19.204 27.507 11.277 1.00 86.00 172 PRO A CA 1
ATOM 1274 C C . PRO A 1 172 ? -19.639 26.511 12.361 1.00 86.00 172 PRO A C 1
ATOM 1276 O O . PRO A 1 172 ? -19.321 26.710 13.533 1.00 86.00 172 PRO A O 1
ATOM 1279 N N . ASP A 1 173 ? -20.290 25.415 11.960 1.00 93.12 173 ASP A N 1
ATOM 1280 C CA . ASP A 1 173 ? -20.816 24.393 12.863 1.00 93.12 173 ASP A CA 1
ATOM 1281 C C . ASP A 1 173 ? -20.000 23.087 12.800 1.00 93.12 173 ASP A C 1
ATOM 1283 O O . ASP A 1 173 ? -19.424 22.763 11.747 1.00 93.12 173 ASP A O 1
ATOM 1287 N N . PRO A 1 174 ? -19.950 22.308 13.902 1.00 92.75 174 PRO A N 1
ATOM 1288 C CA . PRO A 1 174 ? -19.395 20.959 13.898 1.00 92.75 174 PRO A CA 1
ATOM 1289 C C . PRO A 1 174 ? -20.138 20.034 12.927 1.00 92.75 174 PRO A C 1
ATOM 1291 O O . PRO A 1 174 ? -21.367 20.016 12.869 1.00 92.75 174 PRO A O 1
ATOM 1294 N N . LEU A 1 175 ? -19.385 19.219 12.192 1.00 96.69 175 LEU A N 1
ATOM 1295 C CA . LEU A 1 175 ? -19.913 18.230 11.256 1.00 96.69 175 LEU A CA 1
ATOM 1296 C C . LEU A 1 175 ? -20.043 16.876 11.956 1.00 96.69 175 LEU A C 1
ATOM 1298 O O . LEU A 1 175 ? -19.121 16.452 12.652 1.00 96.69 175 LEU A O 1
ATOM 1302 N N . SER A 1 176 ? -21.169 16.190 11.756 1.00 96.44 176 SER A N 1
ATOM 1303 C CA . SER A 1 176 ? -21.417 14.854 12.307 1.00 96.44 176 SER A CA 1
ATOM 1304 C C . SER A 1 176 ? -21.426 13.803 11.202 1.00 96.44 176 SER A C 1
ATOM 1306 O O . SER A 1 176 ? -22.134 13.936 10.205 1.00 96.44 176 SER A O 1
ATOM 1308 N N . PHE A 1 177 ? -20.650 12.743 11.405 1.00 96.88 177 PHE A N 1
ATOM 1309 C CA . PHE A 1 177 ? -20.500 11.625 10.487 1.00 96.88 177 PHE A CA 1
ATOM 1310 C C . PHE A 1 177 ? -20.808 10.320 11.212 1.00 96.88 177 PHE A C 1
ATOM 1312 O O . PHE A 1 177 ? -20.226 10.030 12.254 1.00 96.88 177 PHE A O 1
ATOM 1319 N N . LYS A 1 178 ? -21.695 9.498 10.650 1.00 97.25 178 LYS A N 1
ATOM 1320 C CA . LYS A 1 178 ? -21.905 8.127 11.123 1.00 97.25 178 LYS A CA 1
ATOM 1321 C C . LYS A 1 178 ? -21.098 7.184 10.245 1.00 97.25 178 LYS A C 1
ATOM 1323 O O . LYS A 1 178 ? -21.380 7.067 9.056 1.00 97.25 178 LYS A O 1
ATOM 1328 N N . VAL A 1 179 ? -20.112 6.516 10.833 1.00 96.56 179 VAL A N 1
ATOM 1329 C CA . VAL A 1 179 ? -19.159 5.678 10.101 1.00 96.56 179 VAL A CA 1
ATOM 1330 C C . VAL A 1 179 ? -19.285 4.231 10.549 1.00 96.56 179 VAL A C 1
ATOM 1332 O O . VAL A 1 179 ? -19.217 3.956 11.744 1.00 96.56 179 VAL A O 1
ATOM 1335 N N . THR A 1 180 ? -19.449 3.303 9.609 1.00 96.88 180 THR A N 1
ATOM 1336 C CA . THR A 1 180 ? -19.422 1.859 9.889 1.00 96.88 180 THR A CA 1
ATOM 1337 C C . THR A 1 180 ? -18.003 1.332 9.722 1.00 96.88 180 THR A C 1
ATOM 1339 O O . THR A 1 180 ? -17.402 1.486 8.665 1.00 96.88 180 THR A O 1
ATOM 1342 N N . MET A 1 181 ? -17.448 0.735 10.772 1.00 94.88 181 MET A N 1
ATOM 1343 C CA . MET A 1 181 ? -16.059 0.280 10.805 1.00 94.88 181 MET A CA 1
ATOM 1344 C C . MET A 1 181 ? -15.881 -1.028 10.027 1.00 94.88 181 MET A C 1
ATOM 1346 O O . MET A 1 181 ? -16.797 -1.846 9.956 1.00 94.88 181 MET A O 1
ATOM 1350 N N . VAL A 1 182 ? -14.687 -1.259 9.481 1.00 94.31 182 VAL A N 1
ATOM 1351 C CA . VAL A 1 182 ? -14.369 -2.463 8.686 1.00 94.31 182 VAL A CA 1
ATOM 1352 C C . VAL A 1 182 ? -13.288 -3.311 9.348 1.00 94.31 182 VAL A C 1
ATOM 1354 O O . VAL A 1 182 ? -12.502 -2.801 10.140 1.00 94.31 182 VAL A O 1
ATOM 1357 N N . GLU A 1 183 ? -13.237 -4.602 9.019 1.00 91.81 183 GLU A N 1
ATOM 1358 C CA . GLU A 1 183 ? -12.224 -5.539 9.538 1.00 91.81 183 GLU A CA 1
ATOM 1359 C C . GLU A 1 183 ? -10.830 -5.289 8.960 1.00 91.81 183 GLU A C 1
ATOM 1361 O O . GLU A 1 183 ? -9.816 -5.494 9.623 1.00 91.81 183 GLU A O 1
ATOM 1366 N N . LYS A 1 184 ? -10.775 -4.839 7.705 1.00 91.00 184 LYS A N 1
ATOM 1367 C CA . LYS A 1 184 ? -9.550 -4.603 6.951 1.00 91.00 184 LYS A CA 1
ATOM 1368 C C . LYS A 1 184 ? -9.737 -3.351 6.121 1.00 91.00 184 LYS A C 1
ATOM 1370 O O . LYS A 1 184 ? -10.750 -3.176 5.451 1.00 91.00 184 LYS A O 1
ATOM 1375 N N . LEU A 1 185 ? -8.740 -2.479 6.164 1.00 86.62 185 LEU A N 1
ATOM 1376 C CA . LEU A 1 185 ? -8.671 -1.344 5.256 1.00 86.62 185 LEU A CA 1
ATOM 1377 C C . LEU A 1 185 ? -8.076 -1.838 3.946 1.00 86.62 185 LEU A C 1
ATOM 1379 O O . LEU A 1 185 ? -6.956 -2.356 3.950 1.00 86.62 185 LEU A O 1
ATOM 1383 N N . VAL A 1 186 ? -8.805 -1.660 2.847 1.00 75.50 186 VAL A N 1
ATOM 1384 C CA . VAL A 1 186 ? -8.312 -2.017 1.516 1.00 75.50 186 VAL A CA 1
ATOM 1385 C C . VAL A 1 186 ? -6.984 -1.274 1.282 1.00 75.50 186 VAL A C 1
ATOM 1387 O O . VAL A 1 186 ? -6.903 -0.062 1.539 1.00 75.50 186 VAL A O 1
ATOM 1390 N N . PRO A 1 187 ? -5.901 -1.973 0.895 1.00 76.56 187 PRO A N 1
ATOM 1391 C CA . PRO A 1 187 ? -4.672 -1.317 0.470 1.00 76.56 187 PRO A CA 1
ATOM 1392 C C . PRO A 1 187 ? -4.984 -0.322 -0.646 1.00 76.56 187 PRO A C 1
ATOM 1394 O O . PRO A 1 187 ? -5.880 -0.551 -1.455 1.00 76.56 187 PRO A O 1
ATOM 1397 N N . PHE A 1 188 ? -4.272 0.803 -0.683 1.00 73.44 188 PHE A N 1
ATOM 1398 C CA . PHE A 1 188 ? -4.392 1.670 -1.847 1.00 73.44 188 PHE A CA 1
ATOM 1399 C C . PHE A 1 188 ? -3.843 0.909 -3.055 1.00 73.44 188 PHE A C 1
ATOM 1401 O O . PHE A 1 188 ? -2.672 0.535 -3.057 1.00 73.44 188 PHE A O 1
ATOM 1408 N N . GLU A 1 189 ? -4.697 0.679 -4.045 1.00 83.00 189 GLU A N 1
ATOM 1409 C CA . GLU A 1 189 ? -4.315 0.136 -5.339 1.00 83.00 189 GLU A CA 1
ATOM 1410 C C . GLU A 1 189 ? -4.542 1.225 -6.388 1.00 83.00 189 GLU A C 1
ATOM 1412 O O . GLU A 1 189 ? -5.633 1.802 -6.461 1.00 83.00 189 GLU A O 1
ATOM 1417 N N . SER A 1 190 ? -3.503 1.533 -7.163 1.00 87.19 190 SER A N 1
ATOM 1418 C CA . SER A 1 190 ? -3.626 2.413 -8.318 1.00 87.19 190 SER A CA 1
ATOM 1419 C C . SER A 1 190 ? -4.348 1.692 -9.450 1.00 87.19 190 SER A C 1
ATOM 1421 O O . SER A 1 190 ? -4.226 0.479 -9.631 1.00 87.19 190 SER A O 1
ATOM 1423 N N . GLY A 1 191 ? -5.110 2.448 -10.230 1.00 90.56 191 GLY A N 1
ATOM 1424 C CA . GLY A 1 191 ? -5.742 1.933 -11.426 1.00 90.56 191 GLY A CA 1
ATOM 1425 C C . GLY A 1 191 ? -4.695 1.464 -12.431 1.00 90.56 191 GLY A C 1
ATOM 1426 O O . GLY A 1 191 ? -3.627 2.050 -12.583 1.00 90.56 191 GLY A O 1
ATOM 1427 N N . PHE A 1 192 ? -5.021 0.398 -13.145 1.00 93.31 192 PHE A N 1
ATOM 1428 C CA . PHE A 1 192 ? -4.195 -0.163 -14.195 1.00 93.31 192 PHE A CA 1
ATOM 1429 C C . PHE A 1 192 ? -4.885 0.037 -15.540 1.00 93.31 192 PHE A C 1
ATOM 1431 O O . PHE A 1 192 ? -5.960 -0.509 -15.795 1.00 93.31 192 PHE A O 1
ATOM 1438 N N . LEU A 1 193 ? -4.259 0.838 -16.407 1.00 94.81 193 LEU A N 1
ATOM 1439 C CA . LEU A 1 193 ? -4.716 1.038 -17.784 1.00 94.81 193 LEU A CA 1
ATOM 1440 C C . LEU A 1 193 ? -4.354 -0.170 -18.667 1.00 94.81 193 LEU A C 1
ATOM 1442 O O . LEU A 1 193 ? -5.125 -0.557 -19.536 1.00 94.81 193 LEU A O 1
ATOM 1446 N N . GLY A 1 194 ? -3.193 -0.784 -18.424 1.00 93.06 194 GLY A N 1
ATOM 1447 C CA . GLY A 1 194 ? -2.701 -1.955 -19.152 1.00 93.06 194 GLY A CA 1
ATOM 1448 C C . GLY A 1 194 ? -2.342 -1.696 -20.608 1.00 93.06 194 GLY A C 1
ATOM 1449 O O . GLY A 1 194 ? -2.744 -2.427 -21.519 1.00 93.06 194 GLY A O 1
ATOM 1450 N N . ILE A 1 195 ? -1.492 -0.688 -20.787 1.00 93.06 195 ILE A N 1
ATOM 1451 C CA . ILE A 1 195 ? -0.783 -0.394 -22.029 1.00 93.06 195 ILE A CA 1
ATOM 1452 C C . ILE A 1 195 ? 0.722 -0.368 -21.781 1.00 93.06 195 ILE A C 1
ATOM 1454 O O . ILE A 1 195 ? 1.182 -0.078 -20.677 1.00 93.06 195 ILE A O 1
ATOM 1458 N N . LEU A 1 196 ? 1.487 -0.601 -22.838 1.00 89.81 196 LEU A N 1
ATOM 1459 C CA . LEU A 1 196 ? 2.895 -0.252 -22.909 1.00 89.81 196 LEU A CA 1
ATOM 1460 C C . LEU A 1 196 ? 3.017 1.015 -23.766 1.00 89.81 196 LEU A C 1
ATOM 1462 O O . LEU A 1 196 ? 2.665 0.965 -24.949 1.00 89.81 196 LEU A O 1
ATOM 1466 N N . PRO A 1 197 ? 3.500 2.141 -23.223 1.00 89.81 197 PRO A N 1
ATOM 1467 C CA . PRO A 1 197 ? 3.691 3.352 -24.006 1.00 89.81 197 PRO A CA 1
ATOM 1468 C C . PRO A 1 197 ? 4.838 3.186 -25.012 1.00 89.81 197 PRO A C 1
ATOM 1470 O O . PRO A 1 197 ? 5.821 2.474 -24.779 1.00 89.81 197 PRO A O 1
ATOM 1473 N N . GLN A 1 198 ? 4.714 3.854 -26.152 1.00 83.00 198 GLN A N 1
ATOM 1474 C CA . GLN A 1 198 ? 5.797 4.027 -27.104 1.00 83.00 198 GLN A CA 1
ATOM 1475 C C . GLN A 1 198 ? 6.867 4.917 -26.475 1.00 83.00 198 GLN A C 1
ATOM 1477 O O . GLN A 1 198 ? 6.575 5.893 -25.783 1.00 83.00 198 GLN A O 1
ATOM 1482 N N . ARG A 1 199 ? 8.128 4.560 -26.708 1.00 71.62 199 ARG A N 1
ATOM 1483 C CA . ARG A 1 199 ? 9.255 5.392 -26.295 1.00 71.62 199 ARG A CA 1
ATOM 1484 C C . ARG A 1 199 ? 9.319 6.583 -27.243 1.00 71.62 199 ARG A C 1
ATOM 1486 O O . ARG A 1 199 ? 9.312 6.385 -28.456 1.00 71.62 199 ARG A O 1
ATOM 1493 N N . ALA A 1 200 ? 9.341 7.793 -26.697 1.00 62.72 200 ALA A N 1
ATOM 1494 C CA . ALA A 1 200 ? 9.575 8.983 -27.499 1.00 62.72 200 ALA A CA 1
ATOM 1495 C C . ALA A 1 200 ? 10.981 8.887 -28.112 1.00 62.72 200 ALA A C 1
ATOM 1497 O O . ALA A 1 200 ? 11.953 8.720 -27.378 1.00 62.72 200 ALA A O 1
ATOM 1498 N N . SER A 1 201 ? 11.080 8.958 -29.441 1.00 54.12 201 SER A N 1
ATOM 1499 C CA . SER A 1 201 ? 12.336 9.333 -30.092 1.00 54.12 201 SER A CA 1
ATOM 1500 C C . SER A 1 201 ? 12.566 10.816 -29.807 1.00 54.12 201 SER A C 1
ATOM 1502 O O . SER A 1 201 ? 11.614 11.598 -29.861 1.00 54.12 201 SER A O 1
ATOM 1504 N N . ILE A 1 202 ? 13.809 11.188 -29.494 1.00 51.25 202 ILE A N 1
ATOM 1505 C CA . ILE A 1 202 ? 14.231 12.565 -29.184 1.00 51.25 202 ILE A CA 1
ATOM 1506 C C . ILE A 1 202 ? 13.805 13.557 -30.291 1.00 51.25 202 ILE A C 1
ATOM 1508 O O . ILE A 1 202 ? 13.559 14.723 -29.994 1.00 51.25 202 ILE A O 1
ATOM 1512 N N . ASP A 1 203 ? 13.594 13.075 -31.523 1.00 47.50 203 ASP A N 1
ATOM 1513 C CA . ASP A 1 203 ? 13.281 13.899 -32.696 1.00 47.50 203 ASP A CA 1
ATOM 1514 C C . ASP A 1 203 ? 11.794 13.930 -33.104 1.00 47.50 203 ASP A C 1
ATOM 1516 O O . ASP A 1 203 ? 11.425 14.642 -34.040 1.00 47.50 203 ASP A O 1
ATOM 1520 N N . GLN A 1 204 ? 10.902 13.204 -32.417 1.00 53.75 204 GLN A N 1
ATOM 1521 C CA . GLN A 1 204 ? 9.461 13.225 -32.716 1.00 53.75 204 GLN A CA 1
ATOM 1522 C C . GLN A 1 204 ? 8.670 13.965 -31.635 1.00 53.75 204 GLN A C 1
ATOM 1524 O O . GLN A 1 204 ? 8.088 13.371 -30.727 1.00 53.75 204 GLN A O 1
ATOM 1529 N N . ALA A 1 205 ? 8.608 15.290 -31.788 1.00 53.59 205 ALA A N 1
ATOM 1530 C CA . ALA A 1 205 ? 7.777 16.208 -31.012 1.00 53.59 205 ALA A CA 1
ATOM 1531 C C . ALA A 1 205 ? 6.276 16.095 -31.365 1.00 53.59 205 ALA A C 1
ATOM 1533 O O . ALA A 1 205 ? 5.616 17.085 -31.678 1.00 53.59 205 ALA A O 1
ATOM 1534 N N . GLU A 1 206 ? 5.715 14.888 -31.345 1.00 65.69 206 GLU A N 1
ATOM 1535 C CA . GLU A 1 206 ? 4.263 14.723 -31.390 1.00 65.69 206 GLU A CA 1
ATOM 1536 C C . GLU A 1 206 ? 3.701 14.812 -29.964 1.00 65.69 206 GLU A C 1
ATOM 1538 O O . GLU A 1 206 ? 4.137 14.098 -29.062 1.00 65.69 206 GLU A O 1
ATOM 1543 N N . ALA A 1 207 ? 2.721 15.687 -29.733 1.00 75.19 207 ALA A N 1
ATOM 1544 C CA . ALA A 1 207 ? 2.057 15.797 -28.434 1.00 75.19 207 ALA A CA 1
ATOM 1545 C C . ALA A 1 207 ? 1.295 14.502 -28.097 1.00 75.19 207 ALA A C 1
ATOM 1547 O O . ALA A 1 207 ? 0.680 13.906 -28.981 1.00 75.19 207 ALA A O 1
ATOM 1548 N N . GLY A 1 208 ? 1.314 14.055 -26.839 1.00 84.94 208 GLY A N 1
ATOM 1549 C CA . GLY A 1 208 ? 0.626 12.833 -26.405 1.00 84.94 208 GLY A CA 1
ATOM 1550 C C . GLY A 1 208 ? 1.533 11.613 -26.249 1.00 84.94 208 GLY A C 1
ATOM 1551 O O . GLY A 1 208 ? 2.734 11.659 -26.508 1.00 84.94 208 GLY A O 1
ATOM 1552 N N . VAL A 1 209 ? 0.936 10.490 -25.854 1.00 91.31 209 VAL A N 1
ATOM 1553 C CA . VAL A 1 209 ? 1.616 9.214 -25.595 1.00 91.31 209 VAL A CA 1
ATOM 1554 C C . VAL A 1 209 ? 1.125 8.156 -26.573 1.00 91.31 209 VAL A C 1
ATOM 1556 O O . VAL A 1 209 ? -0.026 7.732 -26.508 1.00 91.31 209 VAL A O 1
ATOM 1559 N N . GLY A 1 210 ? 2.000 7.715 -27.478 1.00 90.94 210 GLY A N 1
ATOM 1560 C CA . GLY A 1 210 ? 1.719 6.587 -28.369 1.00 90.94 210 GLY A CA 1
ATOM 1561 C C . GLY A 1 210 ? 1.595 5.275 -27.592 1.00 90.94 210 GLY A C 1
ATOM 1562 O O . GLY A 1 210 ? 2.301 5.064 -26.606 1.00 90.94 210 GLY A O 1
ATOM 1563 N N . ILE A 1 211 ? 0.723 4.374 -28.030 1.00 91.88 211 ILE A N 1
ATOM 1564 C CA . ILE A 1 211 ? 0.544 3.041 -27.457 1.00 91.88 211 ILE A CA 1
ATOM 1565 C C . ILE A 1 211 ? 1.367 2.050 -28.278 1.00 91.88 211 ILE A C 1
ATOM 1567 O O . ILE A 1 211 ? 1.043 1.738 -29.422 1.00 91.88 211 ILE A O 1
ATOM 1571 N N . ARG A 1 212 ? 2.427 1.501 -27.682 1.00 88.06 212 ARG A N 1
ATOM 1572 C CA . ARG A 1 212 ? 3.219 0.431 -28.301 1.00 88.06 212 ARG A CA 1
ATOM 1573 C C . ARG A 1 212 ? 2.464 -0.891 -28.268 1.00 88.06 212 ARG A C 1
ATOM 1575 O O . ARG A 1 212 ? 2.403 -1.592 -29.275 1.00 88.06 212 ARG A O 1
ATOM 1582 N N . PHE A 1 213 ? 1.916 -1.242 -27.112 1.00 88.88 213 PHE A N 1
ATOM 1583 C CA . PHE A 1 213 ? 1.246 -2.520 -26.898 1.00 88.88 213 PHE A CA 1
ATOM 1584 C C . PHE A 1 213 ? 0.070 -2.358 -25.940 1.00 88.88 213 PHE A C 1
ATOM 1586 O O . PHE A 1 213 ? 0.086 -1.485 -25.075 1.00 88.88 213 PHE A O 1
ATOM 1593 N N . VAL A 1 214 ? -0.937 -3.210 -26.094 1.00 92.06 214 VAL A N 1
ATOM 1594 C CA . VAL A 1 214 ? -2.090 -3.297 -25.198 1.00 92.06 214 VAL A CA 1
ATOM 1595 C C . VAL A 1 214 ? -2.109 -4.719 -24.658 1.00 92.06 214 VAL A C 1
ATOM 1597 O O . VAL A 1 214 ? -2.154 -5.660 -25.447 1.00 92.06 214 VAL A O 1
ATOM 1600 N N . PHE A 1 215 ? -2.033 -4.865 -23.335 1.00 90.31 215 PHE A N 1
ATOM 1601 C CA . PHE A 1 215 ? -2.052 -6.179 -22.688 1.00 90.31 215 PHE A CA 1
ATOM 1602 C C . PHE A 1 215 ? -3.402 -6.859 -22.902 1.00 90.31 215 PHE A C 1
ATOM 1604 O O . PHE A 1 215 ? -4.444 -6.199 -22.853 1.00 90.31 215 PHE A O 1
ATOM 1611 N N . SER A 1 216 ? -3.405 -8.171 -23.139 1.00 86.12 216 SER A N 1
ATOM 1612 C CA . SER A 1 216 ? -4.666 -8.895 -23.273 1.00 86.12 216 SER A CA 1
ATOM 1613 C C . SER A 1 216 ? -5.348 -8.962 -21.900 1.00 86.12 216 SER A C 1
ATOM 1615 O O . SER A 1 216 ? -4.696 -9.095 -20.869 1.00 86.12 216 SER A O 1
ATOM 1617 N N . LYS A 1 217 ? -6.674 -8.790 -21.856 1.00 87.81 217 LYS A N 1
ATOM 1618 C CA . LYS A 1 217 ? -7.444 -8.683 -20.594 1.00 87.81 217 LYS A CA 1
ATOM 1619 C C . LYS A 1 217 ? -7.087 -7.467 -19.719 1.00 87.81 217 LYS A C 1
ATOM 1621 O O . LYS A 1 217 ? -7.161 -7.555 -18.497 1.00 87.81 217 LYS A O 1
ATOM 1626 N N . SER A 1 218 ? -6.699 -6.348 -20.327 1.00 92.50 218 SER A N 1
ATOM 1627 C CA . SER A 1 218 ? -6.558 -5.074 -19.619 1.00 92.50 218 SER A CA 1
ATOM 1628 C C . SER A 1 218 ? -7.758 -4.147 -19.793 1.00 92.50 218 SER A C 1
ATOM 1630 O O . SER A 1 218 ? -8.542 -4.287 -20.735 1.00 92.50 218 SER A O 1
ATOM 1632 N N . ALA A 1 219 ? -7.827 -3.118 -18.944 1.00 94.88 219 ALA A N 1
ATOM 1633 C CA . ALA A 1 219 ? -8.773 -2.012 -19.072 1.00 94.88 219 ALA A CA 1
ATOM 1634 C C . ALA A 1 219 ? -8.725 -1.367 -20.469 1.00 94.88 219 ALA A C 1
ATOM 1636 O O . ALA A 1 219 ? -9.759 -1.098 -21.081 1.00 94.88 219 ALA A O 1
ATOM 1637 N N . ALA A 1 220 ? -7.522 -1.155 -21.006 1.00 95.50 220 ALA A N 1
ATOM 1638 C CA . ALA A 1 220 ? -7.314 -0.629 -22.347 1.00 95.50 220 ALA A CA 1
ATOM 1639 C C . ALA A 1 220 ? -7.851 -1.561 -23.443 1.00 95.50 220 ALA A C 1
ATOM 1641 O O . ALA A 1 220 ? -8.475 -1.078 -24.389 1.00 95.50 220 ALA A O 1
ATOM 1642 N N . ALA A 1 221 ? -7.647 -2.875 -23.314 1.00 93.88 221 ALA A N 1
ATOM 1643 C CA . ALA A 1 221 ? -8.173 -3.851 -24.267 1.00 93.88 221 ALA A CA 1
ATOM 1644 C C . ALA A 1 221 ? -9.708 -3.887 -24.254 1.00 93.88 221 ALA A C 1
ATOM 1646 O O . ALA A 1 221 ? -10.327 -3.852 -25.317 1.00 93.88 221 ALA A O 1
ATOM 1647 N N . GLU A 1 222 ? -10.326 -3.902 -23.068 1.00 95.50 222 GLU A N 1
ATOM 1648 C CA . GLU A 1 222 ? -11.789 -3.875 -22.910 1.00 95.50 222 GLU A CA 1
ATOM 1649 C C . GLU A 1 222 ? -12.412 -2.594 -23.471 1.00 95.50 222 GLU A C 1
ATOM 1651 O O . GLU A 1 222 ? -13.488 -2.630 -24.066 1.00 95.50 222 GLU A O 1
ATOM 1656 N N . ALA A 1 223 ? -11.710 -1.469 -23.340 1.00 95.81 223 ALA A N 1
ATOM 1657 C CA . ALA A 1 223 ? -12.121 -0.189 -23.905 1.00 95.81 223 ALA A CA 1
ATOM 1658 C C . ALA A 1 223 ? -11.840 -0.054 -25.415 1.00 95.81 223 ALA A C 1
ATOM 1660 O O . ALA A 1 223 ? -12.205 0.951 -26.027 1.00 95.81 223 ALA A O 1
ATOM 1661 N N . GLY A 1 224 ? -11.194 -1.046 -26.036 1.00 95.19 224 GLY A N 1
ATOM 1662 C CA . GLY A 1 224 ? -10.916 -1.063 -27.470 1.00 95.19 224 GLY A CA 1
ATOM 1663 C C . GLY A 1 224 ? -9.754 -0.168 -27.908 1.00 95.19 224 GLY A C 1
ATOM 1664 O O . GLY A 1 224 ? -9.702 0.217 -29.084 1.00 95.19 224 GLY A O 1
ATOM 1665 N N . LEU A 1 225 ? -8.830 0.167 -27.000 1.00 96.12 225 LEU A N 1
ATOM 1666 C CA . LEU A 1 225 ? -7.546 0.773 -27.356 1.00 96.12 225 LEU A CA 1
ATOM 1667 C C . LEU A 1 225 ? -6.693 -0.228 -28.142 1.00 96.12 225 LEU A C 1
ATOM 1669 O O . LEU A 1 225 ? -6.767 -1.442 -27.943 1.00 96.12 225 LEU A O 1
ATOM 1673 N N . LYS A 1 226 ? -5.883 0.288 -29.061 1.00 93.38 226 LYS A N 1
ATOM 1674 C CA . LYS A 1 226 ? -5.058 -0.493 -29.981 1.00 93.38 226 LYS A CA 1
ATOM 1675 C C . LYS A 1 226 ? -3.623 0.020 -29.979 1.00 93.38 226 LYS A C 1
ATOM 1677 O O . LYS A 1 226 ? -3.347 1.161 -29.616 1.00 93.38 226 LYS A O 1
ATOM 1682 N N . SER A 1 227 ? -2.701 -0.837 -30.415 1.00 89.81 227 SER A N 1
ATOM 1683 C CA . SER A 1 227 ? -1.351 -0.392 -30.778 1.00 89.81 227 SER A CA 1
ATOM 1684 C C . SER A 1 227 ? -1.441 0.713 -31.841 1.00 89.81 2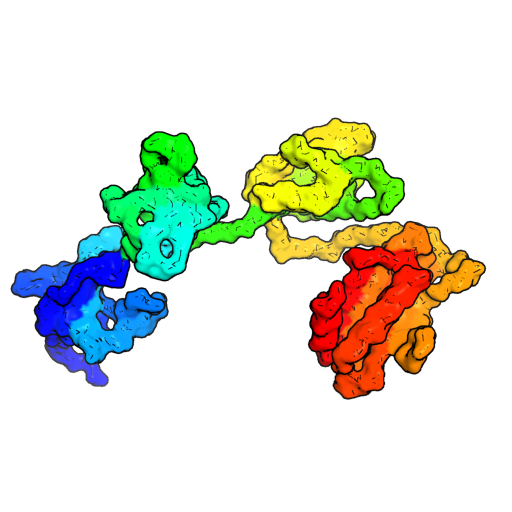27 SER A C 1
ATOM 1686 O O . SER A 1 227 ? -2.335 0.661 -32.685 1.00 89.81 227 SER A O 1
ATOM 1688 N N . GLN A 1 228 ? -0.523 1.683 -31.794 1.00 87.19 228 GLN A N 1
ATOM 1689 C CA . GLN A 1 228 ? -0.469 2.903 -32.620 1.00 87.19 228 GLN A CA 1
ATOM 1690 C C . GLN A 1 228 ? -1.499 3.993 -32.290 1.00 87.19 228 GLN A C 1
ATOM 1692 O O . GLN A 1 228 ? -1.390 5.097 -32.822 1.00 87.19 228 GLN A O 1
ATOM 1697 N N . ASP A 1 229 ? -2.457 3.747 -31.393 1.00 93.75 229 ASP A N 1
ATOM 1698 C CA . ASP A 1 229 ? -3.262 4.845 -30.854 1.00 93.75 229 ASP A CA 1
ATOM 1699 C C . ASP A 1 229 ? -2.365 5.820 -30.084 1.00 93.75 229 ASP A C 1
ATOM 1701 O O . ASP A 1 229 ? -1.391 5.412 -29.448 1.00 93.75 229 ASP A O 1
ATOM 1705 N N . ARG A 1 230 ? -2.711 7.108 -30.089 1.00 93.31 230 ARG A N 1
ATOM 1706 C CA . ARG A 1 230 ? -1.991 8.135 -29.329 1.00 93.31 230 ARG A CA 1
ATOM 1707 C C . ARG A 1 230 ? -2.904 8.818 -28.329 1.00 93.31 230 ARG A C 1
ATOM 1709 O O . ARG A 1 230 ? -3.878 9.438 -28.727 1.00 93.31 230 ARG A O 1
ATOM 1716 N N . ILE A 1 231 ? -2.584 8.741 -27.045 1.00 95.44 231 ILE A N 1
ATOM 1717 C CA . ILE A 1 231 ? -3.348 9.381 -25.970 1.00 95.44 231 ILE A CA 1
ATOM 1718 C C . ILE A 1 231 ? -2.939 10.851 -25.882 1.00 95.44 231 ILE A C 1
ATOM 1720 O O . ILE A 1 231 ? -1.783 11.149 -25.591 1.00 95.44 231 ILE A O 1
ATOM 1724 N N . LEU A 1 232 ? -3.878 11.757 -26.139 1.00 94.44 232 LEU A N 1
ATOM 1725 C CA . LEU A 1 232 ? -3.680 13.207 -26.106 1.00 94.44 232 LEU A CA 1
ATOM 1726 C C . LEU A 1 232 ? -4.093 13.798 -24.753 1.00 94.44 232 LEU A C 1
ATOM 1728 O O . LEU A 1 232 ? -3.393 14.654 -24.210 1.00 94.44 232 LEU A O 1
ATOM 1732 N N . GLU A 1 233 ? -5.208 13.318 -24.195 1.00 96.00 233 GLU A N 1
ATOM 1733 C CA . GLU A 1 233 ? -5.747 13.776 -22.911 1.00 96.00 233 GLU A CA 1
ATOM 1734 C C . GLU A 1 233 ? -6.261 12.612 -22.059 1.00 96.00 233 GLU A C 1
ATOM 1736 O O . GLU A 1 233 ? -6.693 11.582 -22.580 1.00 96.00 233 GLU A O 1
ATOM 1741 N N . PHE A 1 234 ? -6.248 12.809 -20.742 1.00 96.19 234 PHE A N 1
ATOM 1742 C CA . PHE A 1 234 ? -6.800 11.909 -19.737 1.00 96.19 234 PHE A CA 1
ATOM 1743 C C . PHE A 1 234 ? -7.619 12.735 -18.741 1.00 96.19 234 PHE A C 1
ATOM 1745 O O . PHE A 1 234 ? -7.079 13.618 -18.079 1.00 96.19 234 PHE A O 1
ATOM 1752 N N . ASN A 1 235 ? -8.930 12.497 -18.660 1.00 94.81 235 ASN A N 1
ATOM 1753 C CA . ASN A 1 235 ? -9.880 13.299 -17.880 1.00 94.81 235 ASN A CA 1
ATOM 1754 C C . ASN A 1 235 ? -9.734 14.814 -18.129 1.00 94.81 235 ASN A C 1
ATOM 1756 O O . ASN A 1 235 ? -9.634 15.594 -17.184 1.00 94.81 235 ASN A O 1
ATOM 1760 N N . GLN A 1 236 ? -9.704 15.223 -19.406 1.00 92.12 236 GLN A N 1
ATOM 1761 C CA . GLN A 1 236 ? -9.535 16.622 -19.855 1.00 92.12 236 GLN A CA 1
ATOM 1762 C C . GLN A 1 236 ? -8.166 17.247 -19.519 1.00 92.12 236 GLN A C 1
ATOM 1764 O O . GLN A 1 236 ? -7.953 18.443 -19.721 1.00 92.12 236 GLN A O 1
ATOM 1769 N N . GLN A 1 237 ? -7.219 16.460 -19.000 1.00 93.38 237 GLN A N 1
ATOM 1770 C CA . GLN A 1 237 ? -5.852 16.904 -18.748 1.00 93.38 237 GLN A CA 1
ATOM 1771 C C . GLN A 1 237 ? -4.940 16.436 -19.877 1.00 93.38 237 GLN A C 1
ATOM 1773 O O . GLN A 1 237 ? -4.883 15.248 -20.192 1.00 93.38 237 GLN A O 1
ATOM 1778 N N . LYS A 1 238 ? -4.207 17.376 -20.481 1.00 93.50 238 LYS A N 1
ATOM 1779 C CA . LYS A 1 238 ? -3.247 17.074 -21.547 1.00 93.50 238 LYS A CA 1
ATOM 1780 C C . LYS A 1 238 ? -2.124 16.185 -21.037 1.00 93.50 238 LYS A C 1
ATOM 1782 O O . LYS A 1 238 ? -1.525 16.455 -19.997 1.00 93.50 238 LYS A O 1
ATOM 1787 N N . VAL A 1 239 ? -1.807 15.162 -21.817 1.00 91.25 239 VAL A N 1
ATOM 1788 C CA . VAL A 1 239 ? -0.760 14.194 -21.506 1.00 91.25 239 VAL A CA 1
ATOM 1789 C C . VAL A 1 239 ? 0.459 14.508 -22.367 1.00 91.25 239 VAL A C 1
ATOM 1791 O O . VAL A 1 239 ? 0.413 14.371 -23.584 1.00 91.25 239 VAL A O 1
ATOM 1794 N N . ALA A 1 240 ? 1.552 14.951 -21.746 1.00 87.12 240 ALA A N 1
ATOM 1795 C CA . ALA A 1 240 ? 2.773 15.298 -22.476 1.00 87.12 240 ALA A CA 1
ATOM 1796 C C . ALA A 1 240 ? 3.662 14.077 -22.748 1.00 87.12 240 ALA A C 1
ATOM 1798 O O . ALA A 1 240 ? 4.206 13.933 -23.840 1.00 87.12 240 ALA A O 1
ATOM 1799 N N . ASP A 1 241 ? 3.796 13.196 -21.758 1.00 87.12 241 ASP A N 1
ATOM 1800 C CA . ASP A 1 241 ? 4.735 12.082 -21.780 1.00 87.12 241 ASP A CA 1
ATOM 1801 C C . ASP A 1 241 ? 4.202 10.871 -20.985 1.00 87.12 241 ASP A C 1
ATOM 1803 O O . ASP A 1 241 ? 3.217 10.987 -20.242 1.00 87.12 241 ASP A O 1
ATOM 1807 N N . PRO A 1 242 ? 4.822 9.683 -21.134 1.00 88.88 242 PRO A N 1
ATOM 1808 C CA . PRO A 1 242 ? 4.381 8.478 -20.437 1.00 88.88 242 PRO A CA 1
ATOM 1809 C C . PRO A 1 242 ? 4.386 8.585 -18.906 1.00 88.88 242 PRO A C 1
ATOM 1811 O O . PRO A 1 242 ? 3.571 7.934 -18.254 1.00 88.88 242 PRO A O 1
ATOM 1814 N N . GLY A 1 243 ? 5.285 9.386 -18.327 1.00 88.50 243 GLY A N 1
ATOM 1815 C CA . GLY A 1 243 ? 5.343 9.632 -16.888 1.00 88.50 243 GLY A CA 1
ATOM 1816 C C . GLY A 1 243 ? 4.153 10.462 -16.412 1.00 88.50 243 GLY A C 1
ATOM 1817 O O . GLY A 1 243 ? 3.504 10.090 -15.435 1.00 88.50 243 GLY A O 1
ATOM 1818 N N . ALA A 1 244 ? 3.801 11.522 -17.146 1.00 90.00 244 ALA A N 1
ATOM 1819 C CA . ALA A 1 244 ? 2.591 12.302 -16.891 1.00 90.00 244 ALA A CA 1
ATOM 1820 C C . ALA A 1 244 ? 1.335 11.416 -16.951 1.00 90.00 244 ALA A C 1
ATOM 1822 O O . ALA A 1 244 ? 0.521 11.447 -16.030 1.00 90.00 244 ALA A O 1
ATOM 1823 N N . LEU A 1 245 ? 1.212 10.560 -17.974 1.00 93.56 245 LEU A N 1
ATOM 1824 C CA . LEU A 1 245 ? 0.101 9.606 -18.069 1.00 93.56 245 LEU A CA 1
ATOM 1825 C C . LEU A 1 245 ? 0.050 8.658 -16.867 1.00 93.56 245 LEU A C 1
ATOM 1827 O O . LEU A 1 245 ? -1.018 8.444 -16.296 1.00 93.56 245 LEU A O 1
ATOM 1831 N N . ALA A 1 246 ? 1.198 8.096 -16.481 1.00 92.00 246 ALA A N 1
ATOM 1832 C CA . ALA A 1 246 ? 1.287 7.171 -15.358 1.00 92.00 246 ALA A CA 1
ATOM 1833 C C . ALA A 1 246 ? 0.830 7.828 -14.050 1.00 92.00 246 ALA A C 1
ATOM 1835 O O . ALA A 1 246 ? 0.087 7.213 -13.290 1.00 92.00 246 ALA A O 1
ATOM 1836 N N . LEU A 1 247 ? 1.206 9.089 -13.808 1.00 90.06 247 LEU A N 1
ATOM 1837 C CA . LEU A 1 247 ? 0.716 9.838 -12.653 1.00 90.06 247 LEU A CA 1
ATOM 1838 C C . LEU A 1 247 ? -0.806 9.969 -12.687 1.00 90.06 247 LEU A C 1
ATOM 1840 O O . LEU A 1 247 ? -1.447 9.644 -11.694 1.00 90.06 247 LEU A O 1
ATOM 1844 N N . LEU A 1 248 ? -1.394 10.387 -13.808 1.00 92.69 248 LEU A N 1
ATOM 1845 C CA . LEU A 1 248 ? -2.847 10.561 -13.919 1.00 92.69 248 LEU A CA 1
ATOM 1846 C C . LEU A 1 248 ? -3.619 9.259 -13.685 1.00 92.69 248 LEU A C 1
ATOM 1848 O O . LEU A 1 248 ? -4.606 9.247 -12.952 1.00 92.69 248 LEU A O 1
ATOM 1852 N N . VAL A 1 249 ? -3.128 8.152 -14.241 1.00 93.62 249 VAL A N 1
ATOM 1853 C CA . VAL A 1 249 ? -3.687 6.814 -14.013 1.00 93.62 249 VAL A CA 1
ATOM 1854 C C . VAL A 1 249 ? -3.560 6.408 -12.539 1.00 93.62 249 VAL A C 1
ATOM 1856 O O . VAL A 1 249 ? -4.521 5.904 -11.963 1.00 93.62 249 VAL A O 1
ATOM 1859 N N . ASN A 1 250 ? -2.422 6.699 -11.899 1.00 88.69 250 ASN A N 1
ATOM 1860 C CA . ASN A 1 250 ? -2.170 6.369 -10.493 1.00 88.69 250 ASN A CA 1
ATOM 1861 C C . ASN A 1 250 ? -3.035 7.151 -9.493 1.00 88.69 250 ASN A C 1
ATOM 1863 O O . ASN A 1 250 ? -3.131 6.739 -8.338 1.00 88.69 250 ASN A O 1
ATOM 1867 N N . HIS A 1 251 ? -3.659 8.259 -9.905 1.00 86.81 251 HIS A N 1
ATOM 1868 C CA . HIS A 1 251 ? -4.610 8.995 -9.064 1.00 86.81 251 HIS A CA 1
ATOM 1869 C C . HIS A 1 251 ? -6.004 8.361 -9.037 1.00 86.81 251 HIS A C 1
ATOM 1871 O O . HIS A 1 251 ? -6.807 8.707 -8.170 1.00 86.81 251 HIS A O 1
ATOM 1877 N N . LEU A 1 252 ? -6.292 7.447 -9.963 1.00 89.12 252 LEU A N 1
ATOM 1878 C CA . LEU A 1 252 ? -7.547 6.713 -10.020 1.00 89.12 252 LEU A CA 1
ATOM 1879 C C . LEU A 1 252 ? -7.375 5.292 -9.481 1.00 89.12 252 LEU A C 1
ATOM 1881 O O . LEU A 1 252 ? -6.261 4.785 -9.346 1.00 89.12 252 LEU A O 1
ATOM 1885 N N . ARG A 1 253 ? -8.496 4.643 -9.181 1.00 87.50 253 ARG A N 1
ATOM 1886 C CA . ARG A 1 253 ? -8.585 3.281 -8.652 1.00 87.50 253 ARG A CA 1
ATOM 1887 C C . ARG A 1 253 ? -9.104 2.278 -9.669 1.00 87.50 253 ARG A C 1
ATOM 1889 O O . ARG A 1 253 ? -9.818 2.646 -10.606 1.00 87.50 253 ARG A O 1
ATOM 1896 N N . PRO A 1 254 ? -8.862 0.982 -9.419 1.00 90.06 254 PRO A N 1
ATOM 1897 C CA . PRO A 1 254 ? -9.637 -0.079 -10.040 1.00 90.06 254 PRO A CA 1
ATOM 1898 C C . PRO A 1 254 ? -11.144 0.179 -9.895 1.00 90.06 254 PRO A C 1
ATOM 1900 O O . PRO A 1 254 ? -11.648 0.477 -8.812 1.00 90.06 254 PRO A O 1
ATOM 1903 N N . GLY A 1 255 ? -11.871 0.074 -11.002 1.00 88.81 255 GLY A N 1
ATOM 1904 C CA . GLY A 1 255 ? -13.308 0.308 -11.087 1.00 88.81 255 GLY A CA 1
ATOM 1905 C C . GLY A 1 255 ? -13.714 1.740 -11.443 1.00 88.81 255 GLY A C 1
ATOM 1906 O O . GLY A 1 255 ? -14.825 1.914 -11.953 1.00 88.81 255 GLY A O 1
ATOM 1907 N N . GLU A 1 256 ? -12.847 2.739 -11.246 1.00 91.31 256 GLU A N 1
ATOM 1908 C CA . GLU A 1 256 ? -13.110 4.112 -11.689 1.00 91.31 256 GLU A CA 1
ATOM 1909 C C . GLU A 1 256 ? -13.009 4.219 -13.214 1.00 91.31 256 GLU A C 1
ATOM 1911 O O . GLU A 1 256 ? -12.250 3.503 -13.871 1.00 91.31 256 GLU A O 1
ATOM 1916 N N . THR A 1 257 ? -13.824 5.099 -13.796 1.00 94.75 257 THR A N 1
ATOM 1917 C CA . THR A 1 257 ? -13.843 5.330 -15.244 1.00 94.75 257 THR A CA 1
ATOM 1918 C C . THR A 1 257 ? -13.069 6.597 -15.573 1.00 94.75 257 THR A C 1
ATOM 1920 O O . THR A 1 257 ? -13.347 7.651 -15.008 1.00 94.75 257 THR A O 1
ATOM 1923 N N . ALA A 1 258 ? -12.130 6.490 -16.506 1.00 95.56 258 ALA A N 1
ATOM 1924 C CA . ALA A 1 258 ? -11.406 7.604 -17.095 1.00 95.56 258 ALA A CA 1
ATOM 1925 C C . ALA A 1 258 ? -11.888 7.861 -18.526 1.00 95.56 258 ALA A C 1
ATOM 1927 O O . ALA A 1 258 ? -12.269 6.934 -19.244 1.00 95.56 258 ALA A O 1
ATOM 1928 N N . GLU A 1 259 ? -11.846 9.115 -18.951 1.00 97.50 259 GLU A N 1
ATOM 1929 C CA . GLU A 1 259 ? -12.128 9.531 -20.321 1.00 97.50 259 GLU A CA 1
ATOM 1930 C C . GLU A 1 259 ? -10.823 9.929 -21.012 1.00 97.50 259 GLU A C 1
ATOM 1932 O O . GLU A 1 259 ? -10.119 10.827 -20.554 1.00 97.50 259 GLU A O 1
ATOM 1937 N N . LEU A 1 260 ? -10.479 9.234 -22.094 1.00 97.12 260 LEU A N 1
ATOM 1938 C CA . LEU A 1 260 ? -9.260 9.468 -22.857 1.00 97.12 260 LEU A CA 1
ATOM 1939 C C . LEU A 1 260 ? -9.614 10.085 -24.206 1.00 97.12 260 LEU A C 1
ATOM 1941 O O . LEU A 1 260 ? -10.416 9.518 -24.949 1.00 97.12 260 LEU A O 1
ATOM 1945 N N . LEU A 1 261 ? -8.967 11.196 -24.552 1.00 96.94 261 LEU A N 1
ATOM 1946 C CA . LEU A 1 261 ? -8.936 11.681 -25.930 1.00 96.94 261 LEU A CA 1
ATOM 1947 C C . LEU A 1 261 ? -7.762 11.004 -26.631 1.00 96.94 261 LEU A C 1
ATOM 1949 O O . LEU A 1 261 ? -6.614 11.190 -26.220 1.00 96.94 261 LEU A O 1
ATOM 1953 N N . ILE A 1 262 ? -8.035 10.218 -27.670 1.00 95.94 262 ILE A N 1
ATOM 1954 C CA . ILE A 1 262 ? -7.001 9.531 -28.447 1.00 95.94 262 ILE A CA 1
ATOM 1955 C C . ILE A 1 262 ? -7.025 9.961 -29.912 1.00 95.94 262 ILE A C 1
ATOM 1957 O O . ILE A 1 262 ? -8.081 10.264 -30.458 1.00 95.94 262 ILE A O 1
ATOM 1961 N N . SER A 1 263 ? -5.874 9.909 -30.573 1.00 94.06 263 SER A N 1
ATOM 1962 C CA . SER A 1 263 ? -5.742 9.983 -32.026 1.00 94.06 263 SER A CA 1
ATOM 1963 C C . SER A 1 263 ? -5.504 8.583 -32.590 1.00 94.06 263 SER A C 1
ATOM 1965 O O . SER A 1 263 ? -4.551 7.907 -32.199 1.00 94.06 263 SER A O 1
ATOM 1967 N N . ARG A 1 264 ? -6.374 8.143 -33.502 1.00 94.06 264 ARG A N 1
ATOM 1968 C CA . ARG A 1 264 ? -6.244 6.900 -34.279 1.00 94.06 264 ARG A CA 1
ATOM 1969 C C . ARG A 1 264 ? -6.356 7.253 -35.751 1.00 94.06 264 ARG A C 1
ATOM 1971 O O . ARG A 1 264 ? -7.305 7.925 -36.147 1.00 94.06 264 ARG A O 1
ATOM 1978 N N . ASP A 1 265 ? -5.377 6.852 -36.556 1.00 88.88 265 ASP A N 1
ATOM 1979 C CA . ASP A 1 265 ? -5.318 7.203 -37.983 1.00 88.88 265 ASP A CA 1
ATOM 1980 C C . ASP A 1 265 ? -5.456 8.723 -38.236 1.00 88.88 265 ASP A C 1
ATOM 1982 O O . ASP A 1 265 ? -6.105 9.160 -39.188 1.00 88.88 265 ASP A O 1
ATOM 1986 N N . LYS A 1 266 ? -4.857 9.541 -37.353 1.00 86.94 266 LYS A N 1
ATOM 1987 C CA . LYS A 1 266 ? -4.925 11.020 -37.339 1.00 86.94 266 LYS A CA 1
ATOM 1988 C C . LYS A 1 266 ? -6.316 11.614 -37.076 1.00 86.94 266 LYS A C 1
ATOM 1990 O O . LYS A 1 266 ? -6.520 12.805 -37.308 1.00 86.94 266 LYS A O 1
ATOM 1995 N N . LYS A 1 267 ? -7.271 10.815 -36.600 1.00 93.50 267 LYS A N 1
ATOM 1996 C CA . LYS A 1 267 ? -8.593 11.280 -36.167 1.00 93.50 267 LYS A CA 1
ATOM 1997 C C . LYS A 1 267 ? -8.712 11.184 -34.658 1.00 93.50 267 LYS A C 1
ATOM 1999 O O . LYS A 1 267 ? -8.383 10.155 -34.072 1.00 93.50 267 LYS A O 1
ATOM 2004 N N . GLU A 1 268 ? -9.218 12.248 -34.053 1.00 94.94 268 GLU A N 1
ATOM 2005 C CA . GLU A 1 268 ? -9.501 12.278 -32.625 1.00 94.94 268 GLU A CA 1
ATOM 2006 C C . GLU A 1 268 ? -10.796 11.526 -32.310 1.00 94.94 268 GLU A C 1
ATOM 2008 O O . GLU A 1 268 ? -11.794 11.634 -33.025 1.00 94.94 268 GLU A O 1
ATOM 2013 N N . GLN A 1 269 ? -10.773 10.750 -31.234 1.00 95.94 269 GLN A N 1
ATOM 2014 C CA . GLN A 1 269 ? -11.936 10.064 -30.689 1.00 95.94 269 GLN A CA 1
ATOM 2015 C C . GLN A 1 269 ? -11.810 9.958 -29.171 1.00 95.94 269 GLN A C 1
ATOM 2017 O O . GLN A 1 269 ? -10.716 9.806 -28.624 1.00 95.94 269 GLN A O 1
ATOM 2022 N N . THR A 1 270 ? -12.951 9.995 -28.498 1.00 97.06 270 THR A N 1
ATOM 2023 C CA . THR A 1 270 ? -13.030 9.842 -27.049 1.00 97.06 270 THR A CA 1
ATOM 2024 C C . THR A 1 270 ? -13.319 8.391 -26.691 1.00 97.06 270 THR A C 1
ATOM 2026 O O . THR A 1 270 ? -14.275 7.800 -27.196 1.00 97.06 270 THR A O 1
ATOM 2029 N N . VAL A 1 271 ? -12.527 7.823 -25.785 1.00 97.12 271 VAL A N 1
ATOM 2030 C CA . VAL A 1 271 ? -12.682 6.455 -25.284 1.00 97.12 271 VAL A CA 1
ATOM 2031 C C . VAL A 1 271 ? -12.837 6.492 -23.770 1.00 97.12 271 VAL A C 1
ATOM 2033 O O . VAL A 1 271 ? -12.005 7.054 -23.063 1.00 97.12 271 VAL A O 1
ATOM 2036 N N . LYS A 1 272 ? -13.901 5.869 -23.258 1.00 97.62 272 LYS A N 1
ATOM 2037 C CA . LYS A 1 272 ? -14.086 5.678 -21.817 1.00 97.62 272 LYS A CA 1
ATOM 2038 C C . LYS A 1 272 ? -13.482 4.349 -21.403 1.00 97.62 272 LYS A C 1
ATOM 2040 O O . LYS A 1 272 ? -13.816 3.315 -21.973 1.00 97.62 272 LYS A O 1
ATOM 2045 N N . VAL A 1 273 ? -12.617 4.386 -20.401 1.00 96.81 273 VAL A N 1
ATOM 2046 C CA . VAL A 1 273 ? -11.896 3.222 -19.898 1.00 96.81 273 VAL A CA 1
ATOM 2047 C C . VAL A 1 273 ? -12.241 3.029 -18.433 1.00 96.81 273 VAL A C 1
ATOM 2049 O O . VAL A 1 273 ? -12.023 3.927 -17.626 1.00 96.81 273 VAL A O 1
ATOM 2052 N N . LYS A 1 274 ? -12.744 1.850 -18.072 1.00 96.56 274 LYS A N 1
ATOM 2053 C CA . LYS A 1 274 ? -12.893 1.457 -16.671 1.00 96.56 274 LYS A CA 1
ATOM 2054 C C . LYS A 1 274 ? -11.598 0.795 -16.213 1.00 96.56 274 LYS A C 1
ATOM 2056 O O . LYS A 1 274 ? -11.267 -0.282 -16.699 1.00 96.56 274 LYS A O 1
ATOM 2061 N N . LEU A 1 275 ? -10.859 1.448 -15.321 1.00 94.94 275 LEU A N 1
ATOM 2062 C CA . LEU A 1 275 ? -9.563 0.955 -14.857 1.00 94.94 275 LEU A CA 1
ATOM 2063 C C . LEU A 1 275 ? -9.717 -0.349 -14.072 1.00 94.94 275 LEU A C 1
ATOM 2065 O O . LEU A 1 275 ? -10.752 -0.605 -13.455 1.00 94.94 275 LEU A O 1
ATOM 2069 N N . GLN A 1 276 ? -8.673 -1.170 -14.090 1.00 92.06 276 GLN A N 1
ATOM 2070 C CA . GLN A 1 276 ? -8.648 -2.473 -13.426 1.00 92.06 276 GLN A CA 1
ATOM 2071 C C . GLN A 1 276 ? -7.532 -2.534 -12.382 1.00 92.06 276 GLN A C 1
ATOM 2073 O O . GLN A 1 276 ? -6.737 -1.605 -12.265 1.00 92.06 276 GLN A O 1
ATOM 2078 N N . SER A 1 277 ? -7.502 -3.613 -11.606 1.00 89.94 277 SER A N 1
ATOM 2079 C CA . SER A 1 277 ? -6.375 -3.949 -10.735 1.00 89.94 277 SER A CA 1
ATOM 2080 C C . SER A 1 277 ? -5.168 -4.373 -11.564 1.00 89.94 277 SER A C 1
ATOM 2082 O O . SER A 1 277 ? -5.320 -4.878 -12.682 1.00 89.94 277 SER A O 1
ATOM 2084 N N . THR A 1 278 ? -3.964 -4.180 -11.026 1.00 87.50 278 THR A N 1
ATOM 2085 C CA . THR A 1 278 ? -2.755 -4.640 -11.723 1.00 87.50 278 THR A CA 1
ATOM 2086 C C . THR A 1 278 ? -2.736 -6.175 -11.716 1.00 87.50 278 THR A C 1
ATOM 2088 O O . THR A 1 278 ? -2.890 -6.776 -10.652 1.00 87.50 278 THR A O 1
ATOM 2091 N N . PRO A 1 279 ? -2.568 -6.847 -12.870 1.00 85.12 279 PRO A N 1
ATOM 2092 C CA . PRO A 1 279 ? -2.536 -8.302 -12.916 1.00 85.12 279 PRO A CA 1
ATOM 2093 C C . PRO A 1 279 ? -1.373 -8.868 -12.094 1.00 85.12 279 PRO A C 1
ATOM 2095 O O . PRO A 1 279 ? -0.239 -8.414 -12.215 1.00 85.12 279 PRO A O 1
ATOM 2098 N N . ASN A 1 280 ? -1.630 -9.937 -11.336 1.00 81.62 280 ASN A N 1
ATOM 2099 C CA . ASN A 1 280 ? -0.588 -10.670 -10.597 1.00 81.62 280 ASN A CA 1
ATOM 2100 C C . ASN A 1 280 ? 0.260 -11.591 -11.495 1.00 81.62 280 ASN A C 1
ATOM 2102 O O . ASN A 1 280 ? 1.137 -12.306 -11.014 1.00 81.62 280 ASN A O 1
ATOM 2106 N N . THR A 1 281 ? -0.022 -11.611 -12.796 1.00 77.75 281 THR A N 1
ATOM 2107 C CA . THR A 1 281 ? 0.676 -12.417 -13.796 1.00 77.75 281 THR A CA 1
ATOM 2108 C C . THR A 1 281 ? 1.175 -11.521 -14.917 1.00 77.75 281 THR A C 1
ATOM 2110 O O . THR A 1 281 ? 0.403 -10.735 -15.466 1.00 77.75 281 THR A O 1
ATOM 2113 N N . VAL A 1 282 ? 2.439 -11.679 -15.298 1.00 67.19 282 VAL A N 1
ATOM 2114 C CA . VAL A 1 282 ? 3.017 -10.994 -16.457 1.00 67.19 282 VAL A CA 1
ATOM 2115 C C . VAL A 1 282 ? 2.704 -11.813 -17.708 1.00 67.19 282 VAL A C 1
ATOM 2117 O O . VAL A 1 282 ? 2.971 -13.014 -17.741 1.00 67.19 282 VAL A O 1
ATOM 2120 N N . GLU A 1 283 ? 2.123 -11.188 -18.734 1.00 66.75 283 GLU A N 1
ATOM 2121 C CA . GLU A 1 283 ? 1.931 -11.852 -20.028 1.00 66.75 283 GLU A CA 1
ATOM 2122 C C . GLU A 1 283 ? 3.284 -12.220 -20.648 1.00 66.75 283 GLU A C 1
ATOM 2124 O O . GLU A 1 283 ? 4.204 -11.403 -20.685 1.00 66.75 283 GLU A O 1
ATOM 2129 N N . ALA A 1 284 ? 3.402 -13.465 -21.120 1.00 58.50 284 ALA A N 1
ATOM 2130 C CA . ALA A 1 284 ? 4.690 -14.106 -21.377 1.00 58.50 284 ALA A CA 1
ATOM 2131 C C . ALA A 1 284 ? 5.485 -13.526 -22.563 1.00 58.50 284 ALA A C 1
ATOM 2133 O O . ALA A 1 284 ? 6.694 -13.735 -22.621 1.00 58.50 284 ALA A O 1
ATOM 2134 N N . GLU A 1 285 ? 4.868 -12.776 -23.484 1.00 67.31 285 GLU A N 1
ATOM 2135 C CA . GLU A 1 285 ? 5.576 -12.256 -24.660 1.00 67.31 285 GLU A CA 1
ATOM 2136 C C . GLU A 1 285 ? 5.146 -10.838 -25.043 1.00 67.31 285 GLU A C 1
ATOM 2138 O O . GLU A 1 285 ? 4.140 -10.608 -25.710 1.00 67.31 285 GLU A O 1
ATOM 2143 N N . LEU A 1 286 ? 5.973 -9.860 -24.664 1.00 69.44 286 LEU A N 1
ATOM 2144 C CA . LEU A 1 286 ? 5.914 -8.523 -25.248 1.00 69.44 286 LEU A CA 1
ATOM 2145 C C . LEU A 1 286 ? 6.539 -8.547 -26.651 1.00 69.44 286 LEU A C 1
ATOM 2147 O O . LEU A 1 286 ? 7.679 -9.017 -26.782 1.00 69.44 286 LEU A O 1
ATOM 2151 N N . PRO A 1 287 ? 5.874 -7.980 -27.676 1.00 68.31 287 PRO A N 1
ATOM 2152 C CA . PRO A 1 287 ? 6.417 -7.946 -29.024 1.00 68.31 287 PRO A CA 1
ATOM 2153 C C . PRO A 1 287 ? 7.754 -7.199 -29.057 1.00 68.31 287 PRO A C 1
ATOM 2155 O O . PRO A 1 287 ? 7.899 -6.067 -28.563 1.00 68.31 287 PRO A O 1
ATOM 2158 N N . THR A 1 288 ? 8.747 -7.861 -29.644 1.00 64.06 288 THR A N 1
ATOM 2159 C CA . THR A 1 288 ? 10.081 -7.311 -29.867 1.00 64.06 288 THR A CA 1
ATOM 2160 C C . THR A 1 288 ? 9.988 -6.095 -30.788 1.00 64.06 288 THR A C 1
ATOM 2162 O O . THR A 1 288 ? 9.234 -6.091 -31.759 1.00 64.06 288 THR A O 1
ATOM 2165 N N . GLN A 1 289 ? 10.720 -5.028 -30.461 1.00 65.56 289 GLN A N 1
ATOM 2166 C CA . GLN A 1 289 ? 10.827 -3.879 -31.357 1.00 65.56 289 GLN A CA 1
ATOM 2167 C C . GLN A 1 289 ? 11.670 -4.309 -32.555 1.00 65.56 289 GLN A C 1
ATOM 2169 O O . GLN A 1 289 ? 12.763 -4.832 -32.357 1.00 65.56 289 GLN A O 1
ATOM 2174 N N . ALA A 1 290 ? 11.171 -4.113 -33.776 1.00 63.69 290 ALA A N 1
ATOM 2175 C CA . ALA A 1 290 ? 11.978 -4.356 -34.963 1.00 63.69 290 ALA A CA 1
ATOM 2176 C C . ALA A 1 290 ? 13.198 -3.428 -34.918 1.00 63.69 290 ALA A C 1
ATOM 2178 O O . ALA A 1 290 ? 13.044 -2.205 -34.895 1.00 63.69 290 ALA A O 1
ATOM 2179 N N . LEU A 1 291 ? 14.395 -4.011 -34.858 1.00 68.50 291 LEU A N 1
ATOM 2180 C CA . LEU A 1 291 ? 15.625 -3.248 -35.002 1.00 68.50 291 LEU A CA 1
ATOM 2181 C C . LEU A 1 291 ? 15.729 -2.787 -36.460 1.00 68.50 291 LEU A C 1
ATOM 2183 O O . LEU A 1 291 ? 15.485 -3.596 -37.365 1.00 68.50 291 LEU A O 1
ATOM 2187 N N . PRO A 1 292 ? 16.054 -1.509 -36.715 1.00 67.44 292 PRO A N 1
ATOM 2188 C CA . PRO A 1 292 ? 16.257 -1.033 -38.074 1.00 67.44 292 PRO A CA 1
ATOM 2189 C C . PRO A 1 292 ? 17.368 -1.856 -38.732 1.00 67.44 292 PRO A C 1
ATOM 2191 O O . PRO A 1 292 ? 18.469 -1.979 -38.197 1.00 67.44 292 PRO A O 1
ATOM 2194 N N . SER A 1 293 ? 17.051 -2.471 -39.871 1.00 62.19 293 SER A N 1
ATOM 2195 C CA . SER A 1 293 ? 17.907 -3.472 -40.503 1.00 62.19 293 SER A CA 1
ATOM 2196 C C . SER A 1 293 ? 19.206 -2.847 -41.011 1.00 62.19 293 SER A C 1
ATOM 2198 O O . SER A 1 293 ? 19.176 -2.014 -41.912 1.00 62.19 293 SER A O 1
ATOM 2200 N N . ARG A 1 294 ? 20.339 -3.286 -40.457 1.00 70.56 294 ARG A N 1
ATOM 2201 C CA . ARG A 1 294 ? 21.689 -2.989 -40.940 1.00 70.56 294 ARG A CA 1
ATOM 2202 C C . ARG A 1 294 ? 22.491 -4.286 -40.986 1.00 70.56 294 ARG A C 1
ATOM 2204 O O . ARG A 1 294 ? 22.382 -5.124 -40.092 1.00 70.56 294 ARG A O 1
ATOM 2211 N N . THR A 1 295 ? 23.242 -4.505 -42.058 1.00 72.62 295 THR A N 1
ATOM 2212 C CA . THR A 1 295 ? 24.021 -5.733 -42.249 1.00 72.62 295 THR A CA 1
ATOM 2213 C C . THR A 1 295 ? 25.392 -5.625 -41.585 1.00 72.62 295 THR A C 1
ATOM 2215 O O . THR A 1 295 ? 26.014 -4.562 -41.566 1.00 72.62 295 THR A O 1
ATOM 2218 N N . ALA A 1 296 ? 25.930 -6.754 -41.116 1.00 65.06 296 ALA A N 1
ATOM 2219 C CA . ALA A 1 296 ? 27.283 -6.813 -40.557 1.00 65.06 296 ALA A CA 1
ATOM 2220 C C . ALA A 1 296 ? 28.357 -6.285 -41.538 1.00 65.06 296 ALA A C 1
ATOM 2222 O O . ALA A 1 296 ? 29.346 -5.680 -41.129 1.00 65.06 296 ALA A O 1
ATOM 2223 N N . ALA A 1 297 ? 28.141 -6.446 -42.849 1.00 66.00 297 ALA A N 1
ATOM 2224 C CA . ALA A 1 297 ? 29.030 -5.928 -43.888 1.00 66.00 297 ALA A CA 1
ATOM 2225 C C . ALA A 1 297 ? 29.053 -4.387 -43.954 1.00 66.00 297 ALA A C 1
ATOM 2227 O O . ALA A 1 297 ? 30.088 -3.798 -44.266 1.00 66.00 297 ALA A O 1
ATOM 2228 N N . GLU A 1 298 ? 27.938 -3.718 -43.656 1.00 74.62 298 GLU A N 1
ATOM 2229 C CA . GLU A 1 298 ? 27.869 -2.251 -43.581 1.00 74.62 298 GLU A CA 1
ATOM 2230 C C . GLU A 1 298 ? 28.587 -1.722 -42.336 1.00 74.62 298 GLU A C 1
ATOM 2232 O O . GLU A 1 298 ? 29.274 -0.704 -42.406 1.00 74.62 298 GLU A O 1
ATOM 2237 N N . ASN A 1 299 ? 28.512 -2.444 -41.217 1.00 76.75 299 ASN A N 1
ATOM 2238 C CA . ASN A 1 299 ? 29.263 -2.113 -40.001 1.00 76.75 299 ASN A CA 1
ATOM 2239 C C . ASN A 1 299 ? 30.776 -2.256 -40.199 1.00 76.75 299 ASN A C 1
ATOM 2241 O O . ASN A 1 299 ? 31.543 -1.385 -39.786 1.00 76.75 299 ASN A O 1
ATOM 2245 N N . GLN A 1 300 ? 31.210 -3.301 -40.908 1.00 69.94 300 GLN A N 1
ATOM 2246 C CA . GLN A 1 300 ? 32.623 -3.502 -41.244 1.00 69.94 300 GLN A CA 1
ATOM 2247 C C . GLN A 1 300 ? 33.182 -2.387 -42.138 1.00 69.94 300 GLN A C 1
ATOM 2249 O O . GLN A 1 300 ? 34.309 -1.940 -41.923 1.00 69.94 300 GLN A O 1
ATOM 2254 N N . LYS A 1 301 ? 32.399 -1.895 -43.110 1.00 69.69 301 LYS A N 1
ATOM 2255 C CA . LYS A 1 301 ? 32.799 -0.766 -43.971 1.00 69.69 301 LYS A CA 1
ATOM 2256 C C . LYS A 1 301 ? 33.020 0.522 -43.178 1.00 69.69 301 LYS A C 1
ATOM 2258 O O . LYS A 1 301 ? 33.976 1.243 -43.451 1.00 69.69 301 LYS A O 1
ATOM 2263 N N . GLU A 1 302 ? 32.181 0.778 -42.180 1.00 76.75 302 GLU A N 1
ATOM 2264 C CA . GLU A 1 302 ? 32.295 1.940 -41.288 1.00 76.75 302 GLU A CA 1
ATOM 2265 C C . GLU A 1 302 ? 33.239 1.711 -40.098 1.00 76.75 302 GLU A C 1
ATOM 2267 O O . GLU A 1 302 ? 33.392 2.589 -39.252 1.00 76.75 302 GLU A O 1
ATOM 2272 N N . LYS A 1 303 ? 33.926 0.559 -40.051 1.00 81.62 303 LYS A N 1
ATOM 2273 C CA . LYS A 1 303 ? 34.870 0.175 -38.988 1.00 81.62 303 LYS A CA 1
ATOM 2274 C C . LYS A 1 303 ? 34.251 0.195 -37.583 1.00 81.62 303 LYS A C 1
ATOM 2276 O O . LYS A 1 303 ? 34.963 0.396 -36.599 1.00 81.62 303 LYS A O 1
ATOM 2281 N N . ILE A 1 304 ? 32.945 -0.043 -37.482 1.00 85.00 304 ILE A N 1
ATOM 2282 C CA . ILE A 1 304 ? 32.263 -0.191 -36.196 1.00 85.00 304 ILE A CA 1
ATOM 2283 C C . ILE A 1 304 ? 32.598 -1.58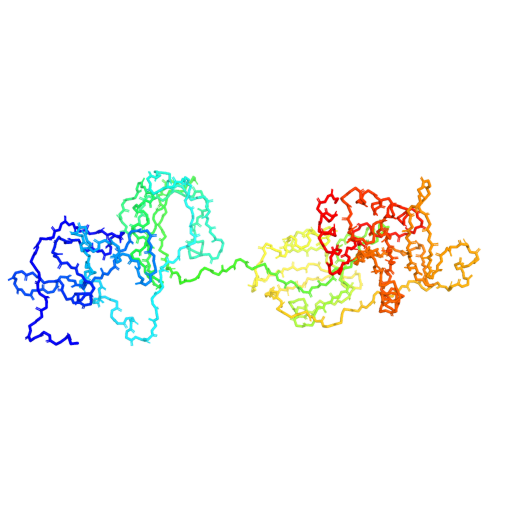0 -35.651 1.00 85.00 304 ILE A C 1
ATOM 2285 O O . ILE A 1 304 ? 32.353 -2.595 -36.310 1.00 85.00 304 ILE A O 1
ATOM 2289 N N . LYS A 1 305 ? 33.174 -1.636 -34.447 1.00 90.12 305 LYS A N 1
ATOM 2290 C CA . LYS A 1 305 ? 33.471 -2.903 -33.775 1.00 90.12 305 LYS A CA 1
ATOM 2291 C C . LYS A 1 305 ? 32.157 -3.558 -33.343 1.00 90.12 305 LYS A C 1
ATOM 2293 O O . LYS A 1 305 ? 31.358 -2.955 -32.640 1.00 90.12 305 LYS A O 1
ATOM 2298 N N . THR A 1 306 ? 31.922 -4.782 -33.798 1.00 91.75 306 THR A N 1
ATOM 2299 C CA . THR A 1 306 ? 30.718 -5.569 -33.491 1.00 91.75 306 THR A CA 1
ATOM 2300 C C . THR A 1 306 ? 31.107 -7.020 -33.216 1.00 91.75 306 THR A C 1
ATOM 2302 O O . THR A 1 306 ? 32.229 -7.436 -33.517 1.00 91.75 306 THR A O 1
ATOM 2305 N N . GLY A 1 307 ? 30.196 -7.795 -32.636 1.00 91.81 307 GLY A N 1
ATOM 2306 C CA . GLY A 1 307 ? 30.434 -9.170 -32.217 1.00 91.81 307 GLY A CA 1
ATOM 2307 C C . GLY A 1 307 ? 30.998 -9.269 -30.800 1.00 91.81 307 GLY A C 1
ATOM 2308 O O . GLY A 1 307 ? 30.763 -8.407 -29.952 1.00 91.81 307 GLY A O 1
ATOM 2309 N N . HIS A 1 308 ? 31.706 -10.366 -30.530 1.00 94.62 308 HIS A N 1
ATOM 2310 C CA . HIS A 1 308 ? 32.321 -10.626 -29.230 1.00 94.62 308 HIS A CA 1
ATOM 2311 C C . HIS A 1 308 ? 33.711 -9.983 -29.166 1.00 94.62 308 HIS A C 1
ATOM 2313 O O . HIS A 1 308 ? 34.606 -10.352 -29.928 1.00 94.62 308 HIS A O 1
ATOM 2319 N N . LEU A 1 309 ? 33.874 -9.012 -28.271 1.00 93.88 309 LEU A N 1
ATOM 2320 C CA . LEU A 1 309 ? 35.048 -8.156 -28.141 1.00 93.88 309 LEU A CA 1
ATOM 2321 C C . LEU A 1 309 ? 35.720 -8.381 -26.784 1.00 93.88 309 LEU A C 1
ATOM 2323 O O . LEU A 1 309 ? 35.040 -8.574 -25.778 1.00 93.88 309 LEU A O 1
ATOM 2327 N N . LYS A 1 310 ? 37.051 -8.302 -26.758 1.00 93.88 310 LYS A N 1
ATOM 2328 C CA . LYS A 1 310 ? 37.858 -8.188 -25.536 1.00 93.88 310 LYS A CA 1
ATOM 2329 C C . LYS A 1 310 ? 38.704 -6.936 -25.650 1.00 93.88 310 LYS A C 1
ATOM 2331 O O . LYS A 1 310 ? 39.423 -6.787 -26.638 1.00 93.88 310 LYS A O 1
ATOM 2336 N N . GLU A 1 311 ? 38.580 -6.044 -24.679 1.00 92.38 311 GLU A N 1
ATOM 2337 C CA . GLU A 1 311 ? 39.242 -4.745 -24.689 1.00 92.38 311 GLU A CA 1
ATOM 2338 C C . GLU A 1 311 ? 39.864 -4.430 -23.323 1.00 92.38 311 GLU A C 1
ATOM 2340 O O . GLU A 1 311 ? 39.476 -4.967 -22.284 1.00 92.38 311 GLU A O 1
ATOM 2345 N N . GLU A 1 312 ? 40.854 -3.547 -23.351 1.00 92.06 312 GLU A N 1
ATOM 2346 C CA . GLU A 1 312 ? 41.471 -2.941 -22.175 1.00 92.06 312 GLU A CA 1
ATOM 2347 C C . GLU A 1 312 ? 40.958 -1.513 -22.034 1.00 92.06 312 GLU A C 1
ATOM 2349 O O . GLU A 1 312 ? 40.757 -0.805 -23.030 1.00 92.06 312 GLU A O 1
ATOM 2354 N N . LEU A 1 313 ? 40.744 -1.077 -20.796 1.00 90.19 313 LEU A N 1
ATOM 2355 C CA . LEU A 1 313 ? 40.345 0.293 -20.537 1.00 90.19 313 LEU A CA 1
ATOM 2356 C C . LEU A 1 313 ? 41.527 1.242 -20.837 1.00 90.19 313 LEU A C 1
ATOM 2358 O O . LEU A 1 313 ? 42.625 1.032 -20.319 1.00 90.19 313 LEU A O 1
ATOM 2362 N N . PRO A 1 314 ? 41.344 2.305 -21.646 1.00 87.69 314 PRO A N 1
ATOM 2363 C CA . PRO A 1 314 ? 42.438 3.207 -21.996 1.00 87.69 314 PRO A CA 1
ATOM 2364 C C . PRO A 1 314 ? 43.118 3.822 -20.763 1.00 87.69 314 PRO A C 1
ATOM 2366 O O . PRO A 1 314 ? 42.485 4.546 -20.002 1.00 87.69 314 PRO A O 1
ATOM 2369 N N . GLY A 1 315 ? 44.423 3.582 -20.603 1.00 85.12 315 GLY A N 1
ATOM 2370 C CA . GLY A 1 315 ? 45.205 4.111 -19.477 1.00 85.12 315 GLY A CA 1
ATOM 2371 C C . GLY A 1 315 ? 45.168 3.257 -18.204 1.00 85.12 315 GLY A C 1
ATOM 2372 O O . GLY A 1 315 ? 45.628 3.725 -17.166 1.00 85.12 315 GLY A O 1
ATOM 2373 N N . SER A 1 316 ? 44.658 2.024 -18.279 1.00 85.06 316 SER A N 1
ATOM 2374 C CA . SER A 1 316 ? 44.592 1.059 -17.177 1.00 85.06 316 SER A CA 1
ATOM 2375 C C . SER A 1 316 ? 44.968 -0.349 -17.661 1.00 85.06 316 SER A C 1
ATOM 2377 O O . SER A 1 316 ? 44.877 -0.643 -18.848 1.00 85.06 316 SER A O 1
ATOM 2379 N N . GLU A 1 317 ? 45.365 -1.232 -16.740 1.00 85.81 317 GLU A N 1
ATOM 2380 C CA . GLU A 1 317 ? 45.533 -2.677 -17.000 1.00 85.81 317 GLU A CA 1
ATOM 2381 C C . GLU A 1 317 ? 44.206 -3.452 -16.861 1.00 85.81 317 GLU A C 1
ATOM 2383 O O . GLU A 1 317 ? 44.158 -4.674 -16.996 1.00 85.81 317 GLU A O 1
ATOM 2388 N N . SER A 1 318 ? 43.107 -2.750 -16.568 1.00 90.38 318 SER A N 1
ATOM 2389 C CA . SER A 1 318 ? 41.795 -3.369 -16.376 1.00 90.38 318 SER A CA 1
ATOM 2390 C C . SER A 1 318 ? 41.187 -3.797 -17.709 1.00 90.38 318 SER A C 1
ATOM 2392 O O . SER A 1 318 ? 41.114 -3.017 -18.661 1.00 90.38 318 SER A O 1
ATOM 2394 N N . THR A 1 319 ? 40.702 -5.036 -17.762 1.00 93.56 319 THR A N 1
ATOM 2395 C CA . THR A 1 319 ? 40.151 -5.654 -18.973 1.00 93.56 319 THR A CA 1
ATOM 2396 C C . THR A 1 319 ? 38.653 -5.882 -18.846 1.00 93.56 319 THR A C 1
ATOM 2398 O O . THR A 1 319 ? 38.123 -6.162 -17.769 1.00 93.56 319 THR A O 1
ATOM 2401 N N . PHE A 1 320 ? 37.948 -5.820 -19.967 1.00 95.38 320 PHE A N 1
ATOM 2402 C CA . PHE A 1 320 ? 36.541 -6.183 -20.045 1.00 95.38 320 PHE A CA 1
ATOM 2403 C C . PHE A 1 320 ? 36.250 -6.888 -21.366 1.00 95.38 320 PHE A C 1
ATOM 2405 O O . PHE A 1 320 ? 36.961 -6.730 -22.363 1.00 95.38 320 PHE A O 1
ATOM 2412 N N . TRP A 1 321 ? 35.182 -7.673 -21.384 1.00 95.94 321 TRP A N 1
ATOM 2413 C CA . TRP A 1 321 ? 34.626 -8.200 -22.622 1.00 95.94 321 TRP A CA 1
ATOM 2414 C C . TRP A 1 321 ? 33.297 -7.518 -22.923 1.00 95.94 321 TRP A C 1
ATOM 2416 O O . TRP A 1 321 ? 32.610 -7.035 -22.022 1.00 95.94 321 TRP A O 1
ATOM 2426 N N . ALA A 1 322 ? 32.923 -7.464 -24.193 1.00 96.56 322 ALA A N 1
ATOM 2427 C CA . ALA A 1 322 ? 31.641 -6.927 -24.613 1.00 96.56 322 ALA A CA 1
ATOM 2428 C C . ALA A 1 322 ? 31.037 -7.770 -25.731 1.00 96.56 322 ALA A C 1
ATOM 2430 O O . ALA A 1 322 ? 31.749 -8.329 -26.565 1.00 96.56 322 ALA A O 1
ATOM 2431 N N . TYR A 1 323 ? 29.710 -7.831 -25.771 1.00 96.56 323 TYR A N 1
ATOM 2432 C CA . TYR A 1 323 ? 28.986 -8.298 -26.941 1.00 96.56 323 TYR A CA 1
ATOM 2433 C C . TYR A 1 323 ? 28.156 -7.166 -27.522 1.00 96.56 323 TYR A C 1
ATOM 2435 O O . TYR A 1 323 ? 27.197 -6.704 -26.900 1.00 96.56 323 TYR A O 1
ATOM 2443 N N . VAL A 1 324 ? 28.517 -6.755 -28.732 1.00 94.81 324 VAL A N 1
ATOM 2444 C CA . VAL A 1 324 ? 27.767 -5.781 -29.522 1.00 94.81 324 VAL A CA 1
ATOM 2445 C C . VAL A 1 324 ? 27.078 -6.543 -30.654 1.00 94.81 324 VAL A C 1
ATOM 2447 O O . VAL A 1 324 ? 27.774 -7.261 -31.376 1.00 94.81 324 VAL A O 1
ATOM 2450 N N . PRO A 1 325 ? 25.752 -6.414 -30.839 1.00 92.25 325 PRO A N 1
ATOM 2451 C CA . PRO A 1 325 ? 25.046 -7.117 -31.906 1.00 92.25 325 PRO A CA 1
ATOM 2452 C C . PRO A 1 325 ? 25.700 -6.936 -33.283 1.00 92.25 325 PRO A C 1
ATOM 2454 O O . PRO A 1 325 ? 26.122 -5.838 -33.647 1.00 92.25 325 PRO A O 1
ATOM 2457 N N . GLU A 1 326 ? 25.783 -8.006 -34.070 1.00 89.25 326 GLU A N 1
ATOM 2458 C CA . GLU A 1 326 ? 26.350 -7.991 -35.424 1.00 89.25 326 GLU A CA 1
ATOM 2459 C C . GLU A 1 326 ? 25.542 -7.056 -36.344 1.00 89.25 326 GLU A C 1
ATOM 2461 O O . GLU A 1 326 ? 26.097 -6.394 -37.227 1.00 89.25 326 GLU A O 1
ATOM 2466 N N . ASN A 1 327 ? 24.235 -6.946 -36.083 1.00 85.31 327 ASN A N 1
ATOM 2467 C CA . ASN A 1 327 ? 23.303 -6.038 -36.749 1.00 85.31 327 ASN A CA 1
ATOM 2468 C C . ASN A 1 327 ? 23.255 -4.616 -36.149 1.00 85.31 327 ASN A C 1
ATOM 2470 O O . ASN A 1 327 ? 22.283 -3.898 -36.392 1.00 85.31 327 ASN A O 1
ATOM 2474 N N . TYR A 1 328 ? 24.254 -4.215 -35.350 1.00 89.88 328 TYR A N 1
ATOM 2475 C CA . TYR A 1 328 ? 24.272 -2.913 -34.679 1.00 89.88 328 TYR A CA 1
ATOM 2476 C C . TYR A 1 328 ? 23.971 -1.754 -35.641 1.00 89.88 328 TYR A C 1
ATOM 2478 O O . TYR A 1 328 ? 24.525 -1.692 -36.740 1.00 89.88 328 TYR A O 1
ATOM 2486 N N . ASN A 1 329 ? 23.116 -0.825 -35.213 1.00 86.69 329 ASN A N 1
ATOM 2487 C CA . ASN A 1 329 ? 22.745 0.355 -35.982 1.00 86.69 329 ASN A CA 1
ATOM 2488 C C . ASN A 1 329 ? 22.872 1.629 -35.120 1.00 86.69 329 ASN A C 1
ATOM 2490 O O . ASN A 1 329 ? 22.136 1.752 -34.145 1.00 86.69 329 ASN A O 1
ATOM 2494 N N . PRO A 1 330 ? 23.752 2.590 -35.461 1.00 84.88 330 PRO A N 1
ATOM 2495 C CA . PRO A 1 330 ? 23.942 3.812 -34.677 1.00 84.88 330 PRO A CA 1
ATOM 2496 C C . PRO A 1 330 ? 22.702 4.719 -34.613 1.00 84.88 330 PRO A C 1
ATOM 2498 O O . PRO A 1 330 ? 22.609 5.526 -33.695 1.00 84.88 330 PRO A O 1
ATOM 2501 N N . ASP A 1 331 ? 21.738 4.563 -35.526 1.00 82.25 331 ASP A N 1
ATOM 2502 C CA . ASP A 1 331 ? 20.473 5.314 -35.507 1.00 82.25 331 ASP A CA 1
ATOM 2503 C C . ASP A 1 331 ? 19.455 4.736 -34.503 1.00 82.25 331 ASP A C 1
ATOM 2505 O O . ASP A 1 331 ? 18.349 5.257 -34.339 1.00 82.25 331 ASP A O 1
ATOM 2509 N N . PHE A 1 332 ? 19.798 3.629 -33.840 1.00 83.38 332 PHE A N 1
ATOM 2510 C CA . PHE A 1 332 ? 18.985 2.990 -32.815 1.00 83.38 332 PHE A CA 1
ATOM 2511 C C . PHE A 1 332 ? 19.686 3.059 -31.462 1.00 83.38 332 PHE A C 1
ATOM 2513 O O . PHE A 1 332 ? 20.855 2.714 -31.335 1.00 83.38 332 PHE A O 1
ATOM 2520 N N . GLU A 1 333 ? 18.959 3.450 -30.417 1.00 86.50 333 GLU A N 1
ATOM 2521 C CA . GLU A 1 333 ? 19.499 3.420 -29.062 1.00 86.50 333 GLU A CA 1
ATOM 2522 C C . GLU A 1 333 ? 19.426 1.992 -28.508 1.00 86.50 333 GLU A C 1
ATOM 2524 O O . GLU A 1 333 ? 18.348 1.398 -28.435 1.00 86.50 333 GLU A O 1
ATOM 2529 N N . TYR A 1 334 ? 20.552 1.428 -28.079 1.00 91.31 334 TYR A N 1
ATOM 2530 C CA . TYR A 1 334 ? 20.646 0.095 -27.478 1.00 91.31 334 TYR A CA 1
ATOM 2531 C C . TYR A 1 334 ? 20.539 0.173 -25.950 1.00 91.31 334 TYR A C 1
ATOM 2533 O O . TYR A 1 334 ? 20.891 1.175 -25.334 1.00 91.31 334 TYR A O 1
ATOM 2541 N N . GLY A 1 335 ? 20.028 -0.884 -25.315 1.00 93.38 335 GLY A N 1
ATOM 2542 C CA . GLY A 1 335 ? 20.203 -1.060 -23.870 1.00 93.38 335 GLY A CA 1
ATOM 2543 C C . GLY A 1 335 ? 21.607 -1.583 -23.573 1.00 93.38 335 GLY A C 1
ATOM 2544 O O . GLY A 1 335 ? 22.169 -2.295 -24.402 1.00 93.38 335 GLY A O 1
ATOM 2545 N N . LEU A 1 336 ? 22.153 -1.278 -22.401 1.00 96.88 336 LEU A N 1
ATOM 2546 C CA . LEU A 1 336 ? 23.424 -1.819 -21.928 1.00 96.88 336 LEU A CA 1
ATOM 2547 C C . LEU A 1 336 ? 23.177 -2.725 -20.722 1.00 96.88 336 LEU A C 1
ATOM 2549 O O . LEU A 1 336 ? 22.610 -2.294 -19.721 1.00 96.88 336 LEU A O 1
ATOM 2553 N N . MET A 1 337 ? 23.609 -3.975 -20.811 1.00 96.81 337 MET A N 1
ATOM 2554 C CA . MET A 1 337 ? 23.638 -4.906 -19.692 1.00 96.81 337 MET A CA 1
ATOM 2555 C C . MET A 1 337 ? 25.067 -5.013 -19.172 1.00 96.81 337 MET A C 1
ATOM 2557 O O . MET A 1 337 ? 25.950 -5.500 -19.874 1.00 96.81 337 MET A O 1
ATOM 2561 N N . VAL A 1 338 ? 25.280 -4.574 -17.939 1.00 96.88 338 VAL A N 1
ATOM 2562 C CA . VAL A 1 338 ? 26.542 -4.713 -17.219 1.00 96.88 338 VAL A CA 1
ATOM 2563 C C . VAL A 1 338 ? 26.490 -6.018 -16.433 1.00 96.88 338 VAL A C 1
ATOM 2565 O O . VAL A 1 338 ? 25.705 -6.161 -15.494 1.00 96.88 338 VAL A O 1
ATOM 2568 N N . TRP A 1 339 ? 27.292 -6.987 -16.856 1.00 96.75 339 TRP A N 1
ATOM 2569 C CA . TRP A 1 339 ? 27.406 -8.299 -16.236 1.00 96.75 339 TRP A CA 1
ATOM 2570 C C . TRP A 1 339 ? 28.496 -8.295 -15.163 1.00 96.75 339 TRP A C 1
ATOM 2572 O O . TRP A 1 339 ? 29.679 -8.151 -15.469 1.00 96.75 339 TRP A O 1
ATOM 2582 N N . ILE A 1 340 ? 28.089 -8.495 -13.912 1.00 96.19 340 ILE A N 1
ATOM 2583 C CA . ILE A 1 340 ? 28.975 -8.642 -12.759 1.00 96.19 340 ILE A CA 1
ATOM 2584 C C . ILE A 1 340 ? 29.093 -10.127 -12.419 1.00 96.19 340 ILE A C 1
ATOM 2586 O O . ILE A 1 340 ? 28.184 -10.748 -11.864 1.00 96.19 340 ILE A O 1
ATOM 2590 N N . HIS A 1 341 ? 30.233 -10.701 -12.779 1.00 94.44 341 HIS A N 1
ATOM 2591 C CA . HIS A 1 341 ? 30.495 -12.125 -12.637 1.00 94.44 341 HIS A CA 1
ATOM 2592 C C . HIS A 1 341 ? 30.986 -12.504 -11.226 1.00 94.44 341 HIS A C 1
ATOM 2594 O O . HIS A 1 341 ? 31.490 -11.648 -10.497 1.00 94.44 341 HIS A O 1
ATOM 2600 N N . PRO A 1 342 ? 30.923 -13.789 -10.836 1.00 93.06 342 PRO A N 1
ATOM 2601 C CA . PRO A 1 342 ? 31.641 -14.283 -9.664 1.00 93.06 342 PRO A CA 1
ATOM 2602 C C . PRO A 1 342 ? 33.166 -14.095 -9.814 1.00 93.06 342 PRO A C 1
ATOM 2604 O O . PRO A 1 342 ? 33.709 -14.400 -10.880 1.00 93.06 342 PRO A O 1
ATOM 2607 N N . PRO A 1 343 ? 33.890 -13.634 -8.783 1.00 87.94 343 PRO A N 1
ATOM 2608 C CA . PRO A 1 343 ? 35.353 -13.559 -8.804 1.00 87.94 343 PRO A CA 1
ATOM 2609 C C . PRO A 1 343 ? 35.992 -14.889 -9.233 1.00 87.94 343 PRO A C 1
ATOM 2611 O O . PRO A 1 343 ? 35.499 -15.967 -8.899 1.00 87.94 343 PRO A O 1
ATOM 2614 N N . GLY A 1 344 ? 37.047 -14.827 -10.048 1.00 86.19 344 GLY A N 1
ATOM 2615 C CA . GLY A 1 344 ? 37.748 -16.020 -10.543 1.00 86.19 344 GLY A CA 1
ATOM 2616 C C . GLY A 1 344 ? 36.998 -16.845 -11.604 1.00 86.19 344 GLY A C 1
ATOM 2617 O O . GLY A 1 344 ? 37.581 -17.767 -12.175 1.00 86.19 344 GLY A O 1
ATOM 2618 N N . ASN A 1 345 ? 35.741 -16.513 -11.928 1.00 90.69 345 ASN A N 1
ATOM 2619 C CA . ASN A 1 345 ? 34.980 -17.136 -13.012 1.00 90.69 345 ASN A CA 1
ATOM 2620 C C . ASN A 1 345 ? 34.098 -16.108 -13.736 1.00 90.69 345 ASN A C 1
ATOM 2622 O O . ASN A 1 345 ? 32.985 -15.811 -13.309 1.00 90.69 345 ASN A O 1
ATOM 2626 N N . THR A 1 346 ? 34.561 -15.617 -14.886 1.00 88.56 346 THR A N 1
ATOM 2627 C CA . THR A 1 346 ? 33.846 -14.585 -15.656 1.00 88.56 346 THR A CA 1
ATOM 2628 C C . THR A 1 346 ? 32.490 -15.041 -16.195 1.00 88.56 346 THR A C 1
ATOM 2630 O O . THR A 1 346 ? 31.654 -14.206 -16.545 1.00 88.56 346 THR A O 1
ATOM 2633 N N . MET A 1 347 ? 32.269 -16.359 -16.298 1.00 92.75 347 MET A N 1
ATOM 2634 C CA . MET A 1 347 ? 31.108 -16.972 -16.955 1.00 92.75 347 MET A CA 1
ATOM 2635 C C . MET A 1 347 ? 30.844 -16.428 -18.374 1.00 92.75 347 MET A C 1
ATOM 2637 O O . MET A 1 347 ? 29.743 -16.575 -18.900 1.00 92.75 347 MET A O 1
ATOM 2641 N N . GLU A 1 348 ? 31.860 -15.833 -19.010 1.00 92.81 348 GLU A N 1
ATOM 2642 C CA . GLU A 1 348 ? 31.761 -15.112 -20.285 1.00 92.81 348 GLU A CA 1
ATOM 2643 C C . GLU A 1 348 ? 31.094 -15.970 -21.363 1.00 92.81 348 GLU A C 1
ATOM 2645 O O . GLU A 1 348 ? 30.111 -15.559 -21.972 1.00 92.81 348 GLU A O 1
ATOM 2650 N N . SER A 1 349 ? 31.575 -17.203 -21.552 1.00 92.25 349 SER A N 1
ATOM 2651 C CA . SER A 1 349 ? 31.035 -18.117 -22.567 1.00 92.25 349 SER A CA 1
ATOM 2652 C C . SER A 1 349 ? 29.564 -18.486 -22.337 1.00 92.25 349 SER A C 1
ATOM 2654 O O . SER A 1 349 ? 28.807 -18.599 -23.304 1.00 92.25 349 SER A O 1
ATOM 2656 N N . THR A 1 350 ? 29.150 -18.641 -21.076 1.00 92.88 350 THR A N 1
ATOM 2657 C CA . THR A 1 350 ? 27.769 -18.954 -20.691 1.00 92.88 350 THR A CA 1
ATOM 2658 C C . THR A 1 350 ? 26.854 -17.778 -21.002 1.00 92.88 350 THR A C 1
ATOM 2660 O O . THR A 1 350 ? 25.898 -17.932 -21.762 1.00 92.88 350 THR A O 1
ATOM 2663 N N . ILE A 1 351 ? 27.191 -16.590 -20.491 1.00 93.56 351 ILE A N 1
ATOM 2664 C CA . ILE A 1 351 ? 26.385 -15.381 -20.690 1.00 93.56 351 ILE A CA 1
ATOM 2665 C C . ILE A 1 351 ? 26.320 -15.010 -22.165 1.00 93.56 351 ILE A C 1
ATOM 2667 O O . ILE A 1 351 ? 25.232 -14.753 -22.675 1.00 93.56 351 ILE A O 1
ATOM 2671 N N . PHE A 1 352 ? 27.447 -15.058 -22.879 1.00 92.94 352 PHE A N 1
ATOM 2672 C CA . PHE A 1 352 ? 27.478 -14.819 -24.317 1.00 92.94 352 PHE A CA 1
ATOM 2673 C C . PHE A 1 352 ? 26.519 -15.756 -25.061 1.00 92.94 352 PHE A C 1
ATOM 2675 O O . PHE A 1 352 ? 25.693 -15.293 -25.844 1.00 92.94 352 PHE A O 1
ATOM 2682 N N . LYS A 1 353 ? 26.578 -17.068 -24.803 1.00 93.25 353 LYS A N 1
ATOM 2683 C CA . LYS A 1 353 ? 25.735 -18.053 -25.494 1.00 93.25 353 LYS A CA 1
ATOM 2684 C C . LYS A 1 353 ? 24.244 -17.848 -25.215 1.00 93.25 353 LYS A C 1
ATOM 2686 O O . LYS A 1 353 ? 23.441 -17.960 -26.140 1.00 93.25 353 LYS A O 1
ATOM 2691 N N . GLU A 1 354 ? 23.877 -17.579 -23.966 1.00 93.31 354 GLU A N 1
ATOM 2692 C CA . GLU A 1 354 ? 22.478 -17.407 -23.558 1.00 93.31 354 GLU A CA 1
ATOM 2693 C C . GLU A 1 354 ? 21.881 -16.097 -24.075 1.00 93.31 354 GLU A C 1
ATOM 2695 O O . GLU A 1 354 ? 20.741 -16.069 -24.545 1.00 93.31 354 GLU A O 1
ATOM 2700 N N . TRP A 1 355 ? 22.662 -15.017 -24.048 1.00 93.38 355 TRP A N 1
ATOM 2701 C CA . TRP A 1 355 ? 22.168 -13.687 -24.378 1.00 93.38 355 TRP A CA 1
ATOM 2702 C C . TRP A 1 355 ? 22.369 -13.284 -25.835 1.00 93.38 355 TRP A C 1
ATOM 2704 O O . TRP A 1 355 ? 21.667 -12.377 -26.277 1.00 93.38 355 TRP A O 1
ATOM 2714 N N . LYS A 1 356 ? 23.233 -13.961 -26.612 1.00 91.94 356 LYS A N 1
ATOM 2715 C CA . LYS A 1 356 ? 23.515 -13.613 -28.021 1.00 91.94 356 LYS A CA 1
ATOM 2716 C C . LYS A 1 356 ? 22.234 -13.325 -28.809 1.00 91.94 356 LYS A C 1
ATOM 2718 O O . LYS A 1 356 ? 22.059 -12.235 -29.346 1.00 91.94 356 LYS A O 1
ATOM 2723 N N . ASN A 1 357 ? 21.308 -14.284 -28.830 1.00 88.81 357 ASN A N 1
ATOM 2724 C CA . ASN A 1 357 ? 20.060 -14.159 -29.589 1.00 88.81 357 ASN A CA 1
ATOM 2725 C C . ASN A 1 357 ? 19.160 -13.036 -29.055 1.00 88.81 357 ASN A C 1
ATOM 2727 O O . ASN A 1 357 ? 18.502 -12.352 -29.834 1.00 88.81 357 ASN A O 1
ATOM 2731 N N . ILE A 1 358 ? 19.139 -12.825 -27.737 1.00 89.19 358 ILE A N 1
ATOM 2732 C CA . ILE A 1 358 ? 18.341 -11.771 -27.101 1.00 89.19 358 ILE A CA 1
ATOM 2733 C C . ILE A 1 358 ? 18.901 -10.395 -27.473 1.00 89.19 358 ILE A C 1
ATOM 2735 O O . ILE A 1 358 ? 18.133 -9.499 -27.817 1.00 89.19 358 ILE A O 1
ATOM 2739 N N . CYS A 1 359 ? 20.222 -10.239 -27.457 1.00 90.50 359 CYS A N 1
ATOM 2740 C CA . CYS A 1 359 ? 20.928 -9.025 -27.851 1.00 90.50 359 CYS A CA 1
ATOM 2741 C C . CYS A 1 359 ? 20.645 -8.639 -29.305 1.00 90.50 359 CYS A C 1
ATOM 2743 O O . CYS A 1 359 ? 20.252 -7.498 -29.560 1.00 90.50 359 CYS A O 1
ATOM 2745 N N . GLU A 1 360 ? 20.744 -9.605 -30.224 1.00 87.06 360 GLU A N 1
ATOM 2746 C CA . GLU A 1 360 ? 20.436 -9.429 -31.653 1.00 87.06 360 GLU A CA 1
ATOM 2747 C C . GLU A 1 360 ? 18.970 -9.088 -31.920 1.00 87.06 360 GLU A C 1
ATOM 2749 O O . GLU A 1 360 ? 18.667 -8.396 -32.885 1.00 87.06 360 GLU A O 1
ATOM 2754 N N . GLN A 1 361 ? 18.044 -9.590 -31.100 1.00 84.31 361 GLN A N 1
ATOM 2755 C CA . GLN A 1 361 ? 16.611 -9.368 -31.299 1.00 84.31 361 GLN A CA 1
ATOM 2756 C C . GLN A 1 361 ? 16.119 -8.090 -30.619 1.00 84.31 361 GLN A C 1
ATOM 2758 O O . GLN A 1 361 ? 15.261 -7.397 -31.156 1.00 84.31 361 GLN A O 1
ATOM 2763 N N . ARG A 1 362 ? 16.618 -7.784 -29.417 1.00 85.44 362 ARG A N 1
ATOM 2764 C CA . ARG A 1 362 ? 16.057 -6.749 -28.531 1.00 85.44 362 ARG A CA 1
ATOM 2765 C C . ARG A 1 362 ? 16.901 -5.479 -28.442 1.00 85.44 362 ARG A C 1
ATOM 2767 O O . ARG A 1 362 ? 16.501 -4.555 -27.732 1.00 85.44 362 ARG A O 1
ATOM 2774 N N . GLY A 1 363 ? 18.031 -5.424 -29.145 1.00 88.94 363 GLY A N 1
ATOM 2775 C CA . GLY A 1 363 ? 18.924 -4.270 -29.146 1.00 88.94 363 GLY A CA 1
ATOM 2776 C C . GLY A 1 363 ? 19.542 -4.049 -27.773 1.00 88.94 363 GLY A C 1
ATOM 2777 O O . GLY A 1 363 ? 19.318 -3.014 -27.139 1.00 88.94 363 GLY A O 1
ATOM 2778 N N . ILE A 1 364 ? 20.273 -5.058 -27.298 1.00 92.88 364 ILE A N 1
ATOM 2779 C CA . ILE A 1 364 ? 21.000 -5.030 -26.026 1.00 92.88 364 ILE A CA 1
ATOM 2780 C C . ILE A 1 364 ? 22.477 -5.282 -26.315 1.00 92.88 364 ILE A C 1
ATOM 2782 O O . ILE A 1 364 ? 22.815 -6.235 -27.011 1.00 92.88 364 ILE A O 1
ATOM 2786 N N . ILE A 1 365 ? 23.340 -4.439 -25.766 1.00 96.00 365 ILE A N 1
ATOM 2787 C CA . ILE A 1 365 ? 24.788 -4.625 -25.711 1.00 96.00 365 ILE A CA 1
ATOM 2788 C C . ILE A 1 365 ? 25.124 -5.178 -24.328 1.00 96.00 365 ILE A C 1
ATOM 2790 O O . ILE A 1 365 ? 24.558 -4.729 -23.333 1.00 96.00 365 ILE A O 1
ATOM 2794 N N . ILE A 1 366 ? 26.032 -6.146 -24.256 1.00 97.38 366 ILE A N 1
ATOM 2795 C CA . ILE A 1 366 ? 26.537 -6.680 -22.985 1.00 97.38 366 ILE A CA 1
ATOM 2796 C C . ILE A 1 366 ? 27.940 -6.152 -22.769 1.00 97.38 366 ILE A C 1
ATOM 2798 O O . ILE A 1 366 ? 28.733 -6.126 -23.709 1.00 97.38 366 ILE A O 1
ATOM 2802 N N . VAL A 1 367 ? 28.260 -5.798 -21.533 1.00 97.44 367 VAL A N 1
ATOM 2803 C CA . VAL A 1 367 ? 29.631 -5.572 -21.102 1.00 97.44 367 VAL A CA 1
ATOM 2804 C C . VAL A 1 367 ? 29.887 -6.327 -19.805 1.00 97.44 367 VAL A C 1
ATOM 2806 O O . VAL A 1 367 ? 29.083 -6.262 -18.881 1.00 97.44 367 VAL A O 1
ATOM 2809 N N . GLY A 1 368 ? 30.983 -7.074 -19.750 1.00 96.31 368 GLY A N 1
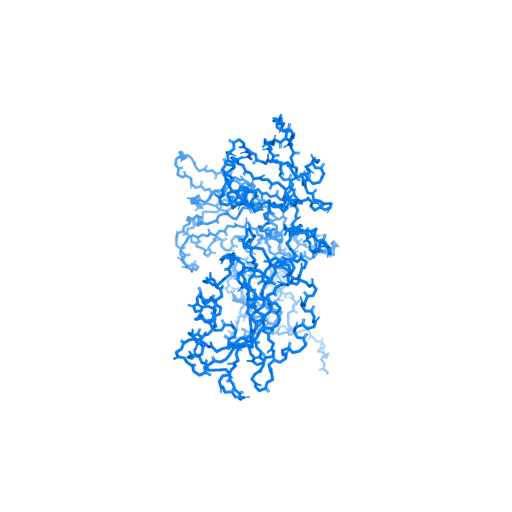ATOM 2810 C CA . GLY A 1 368 ? 31.443 -7.796 -18.573 1.00 96.31 368 GLY A CA 1
ATOM 2811 C C . GLY A 1 368 ? 32.821 -7.289 -18.158 1.00 96.31 368 GLY A C 1
ATOM 2812 O O . GLY A 1 368 ? 33.823 -7.772 -18.694 1.00 96.31 368 GLY A O 1
ATOM 2813 N N . PRO A 1 369 ? 32.891 -6.306 -17.244 1.00 95.56 369 PRO A N 1
ATOM 2814 C CA . PRO A 1 369 ? 34.139 -5.907 -16.605 1.00 95.56 369 PRO A CA 1
ATOM 2815 C C . PRO A 1 369 ? 34.758 -7.101 -15.873 1.00 95.56 369 PRO A C 1
ATOM 2817 O O . PRO A 1 369 ? 34.032 -7.869 -15.242 1.00 95.56 369 PRO A O 1
ATOM 2820 N N . THR A 1 370 ? 36.077 -7.268 -15.965 1.00 94.00 370 THR A N 1
ATOM 2821 C CA . THR A 1 370 ? 36.780 -8.372 -15.299 1.00 94.00 370 THR A CA 1
ATOM 2822 C C . THR A 1 370 ? 37.254 -7.924 -13.924 1.00 94.00 370 THR A C 1
ATOM 2824 O O . THR A 1 370 ? 37.976 -6.933 -13.833 1.00 94.00 370 THR A O 1
ATOM 2827 N N . ALA A 1 371 ? 36.871 -8.655 -12.875 1.00 92.31 371 ALA A N 1
ATOM 2828 C CA . ALA A 1 371 ? 37.372 -8.415 -11.521 1.00 92.31 371 ALA A CA 1
ATOM 2829 C C . ALA A 1 371 ? 38.908 -8.454 -11.496 1.00 92.31 371 ALA A C 1
ATOM 2831 O O . ALA A 1 371 ? 39.516 -9.375 -12.053 1.00 92.31 371 ALA A O 1
ATOM 2832 N N . GLN A 1 372 ? 39.531 -7.479 -10.835 1.00 88.06 372 GLN A N 1
ATOM 2833 C CA . GLN A 1 372 ? 40.990 -7.420 -10.702 1.00 88.06 372 GLN A CA 1
ATOM 2834 C C . GLN A 1 372 ? 41.521 -8.485 -9.732 1.00 88.06 372 GLN A C 1
ATOM 2836 O O . GLN A 1 372 ? 42.645 -8.965 -9.880 1.00 88.06 372 GLN A O 1
ATOM 2841 N N . ASP A 1 373 ? 40.701 -8.879 -8.757 1.00 85.38 373 ASP A N 1
ATOM 2842 C CA . ASP A 1 373 ? 41.003 -9.926 -7.787 1.00 85.38 373 ASP A CA 1
ATOM 2843 C C . ASP A 1 373 ? 40.155 -11.182 -8.068 1.00 85.38 373 ASP A C 1
ATOM 2845 O O . ASP A 1 373 ? 38.935 -11.142 -8.244 1.00 85.38 373 ASP A O 1
ATOM 2849 N N . ILE A 1 374 ? 40.823 -12.337 -8.123 1.00 87.62 374 ILE A N 1
ATOM 2850 C CA . ILE A 1 374 ? 40.189 -13.637 -8.377 1.00 87.62 374 ILE A CA 1
ATOM 2851 C C . ILE A 1 374 ? 39.371 -14.148 -7.182 1.00 87.62 374 ILE A C 1
ATOM 2853 O O . ILE A 1 374 ? 38.613 -15.101 -7.339 1.00 87.62 374 ILE A O 1
ATOM 2857 N N . ILE A 1 375 ? 39.540 -13.554 -5.998 1.00 87.56 375 ILE A N 1
ATOM 2858 C CA . ILE A 1 375 ? 38.893 -13.965 -4.748 1.00 87.56 375 ILE A CA 1
ATOM 2859 C C . ILE A 1 375 ? 37.626 -13.146 -4.490 1.00 87.56 375 ILE A C 1
ATOM 2861 O O . ILE A 1 375 ? 36.631 -13.701 -4.028 1.00 87.56 375 ILE A O 1
ATOM 2865 N N . ARG A 1 376 ? 37.640 -11.836 -4.765 1.00 88.62 376 ARG A N 1
ATOM 2866 C CA . ARG A 1 376 ? 36.508 -10.938 -4.486 1.00 88.62 376 ARG A CA 1
ATOM 2867 C C . ARG A 1 376 ? 36.494 -9.710 -5.389 1.00 88.62 376 ARG A C 1
ATOM 2869 O O . ARG A 1 376 ? 37.537 -9.284 -5.855 1.00 88.62 376 ARG A O 1
ATOM 2876 N N . TRP A 1 377 ? 35.327 -9.092 -5.531 1.00 92.56 377 TRP A N 1
ATOM 2877 C CA . TRP A 1 377 ? 35.226 -7.719 -6.025 1.00 92.56 377 TRP A CA 1
ATOM 2878 C C . TRP A 1 377 ? 35.533 -6.729 -4.898 1.00 92.56 377 TRP A C 1
ATOM 2880 O O . TRP A 1 377 ? 34.983 -6.848 -3.799 1.00 92.56 377 TRP A O 1
ATOM 2890 N N . ASN A 1 378 ? 36.380 -5.737 -5.161 1.00 89.38 378 ASN A N 1
ATOM 2891 C CA . ASN A 1 378 ? 36.682 -4.664 -4.218 1.00 89.38 378 ASN A CA 1
ATOM 2892 C C . ASN A 1 378 ? 35.870 -3.398 -4.541 1.00 89.38 378 ASN A C 1
ATOM 2894 O O . ASN A 1 378 ? 35.506 -3.133 -5.682 1.00 89.38 378 ASN A O 1
ATOM 2898 N N . ARG A 1 379 ? 35.553 -2.588 -3.524 1.00 85.44 379 ARG A N 1
ATOM 2899 C CA . ARG A 1 379 ? 34.675 -1.406 -3.680 1.00 85.44 379 ARG A CA 1
ATOM 2900 C C . ARG A 1 379 ? 35.251 -0.316 -4.583 1.00 85.44 379 ARG A C 1
ATOM 2902 O O . ARG A 1 379 ? 34.498 0.432 -5.204 1.00 85.44 379 ARG A O 1
ATOM 2909 N N . ASP A 1 380 ? 36.565 -0.194 -4.634 1.00 86.19 380 ASP A N 1
ATOM 2910 C CA . ASP A 1 380 ? 37.297 0.715 -5.514 1.00 86.19 380 ASP A CA 1
ATOM 2911 C C . ASP A 1 380 ? 37.145 0.351 -6.999 1.00 86.19 380 ASP A C 1
ATOM 2913 O O . ASP A 1 380 ? 37.163 1.245 -7.844 1.00 86.19 380 ASP A O 1
ATOM 2917 N N . GLU A 1 381 ? 36.825 -0.907 -7.320 1.00 89.69 381 GLU A N 1
ATOM 2918 C CA . GLU A 1 381 ? 36.532 -1.352 -8.690 1.00 89.69 381 GLU A CA 1
ATOM 2919 C C . GLU A 1 381 ? 35.199 -0.791 -9.233 1.00 89.69 381 GLU A C 1
ATOM 2921 O O . GLU A 1 381 ? 34.906 -0.912 -10.421 1.00 89.69 381 GLU A O 1
ATOM 2926 N N . THR A 1 382 ? 34.388 -0.116 -8.404 1.00 91.88 382 THR A N 1
ATOM 2927 C CA . THR A 1 382 ? 33.166 0.567 -8.874 1.00 91.88 382 THR A CA 1
ATOM 2928 C C . THR A 1 382 ? 33.456 1.700 -9.863 1.00 91.88 382 THR A C 1
ATOM 2930 O O . THR A 1 382 ? 32.680 1.880 -10.802 1.00 91.88 382 THR A O 1
ATOM 2933 N N . GLU A 1 383 ? 34.566 2.436 -9.699 1.00 90.81 383 GLU A N 1
ATOM 2934 C CA . GLU A 1 383 ? 34.963 3.466 -10.675 1.00 90.81 383 GLU A CA 1
ATOM 2935 C C . GLU A 1 383 ? 35.359 2.823 -12.006 1.00 90.81 383 GLU A C 1
ATOM 2937 O O . GLU A 1 383 ? 34.935 3.296 -13.055 1.00 90.81 383 GLU A O 1
ATOM 2942 N N . PHE A 1 384 ? 36.067 1.688 -11.970 1.00 92.25 384 PHE A N 1
ATOM 2943 C CA . PHE A 1 384 ? 36.408 0.931 -13.175 1.00 92.25 384 PHE A CA 1
ATOM 2944 C C . PHE A 1 384 ? 35.151 0.522 -13.959 1.00 92.25 384 PHE A C 1
ATOM 2946 O O . PHE A 1 384 ? 35.065 0.756 -15.166 1.00 92.25 384 PHE A O 1
ATOM 2953 N N . VAL A 1 385 ? 34.134 -0.032 -13.289 1.00 94.19 385 VAL A N 1
ATOM 2954 C CA . VAL A 1 385 ? 32.881 -0.414 -13.964 1.00 94.19 385 VAL A CA 1
ATOM 2955 C C . VAL A 1 385 ? 32.167 0.802 -14.558 1.00 94.19 385 VAL A C 1
ATOM 2957 O O . VAL A 1 385 ? 31.658 0.731 -15.680 1.00 94.19 385 VAL A O 1
ATOM 2960 N N . LYS A 1 386 ? 32.154 1.932 -13.846 1.00 94.25 386 LYS A N 1
ATOM 2961 C CA . LYS A 1 386 ? 31.593 3.185 -14.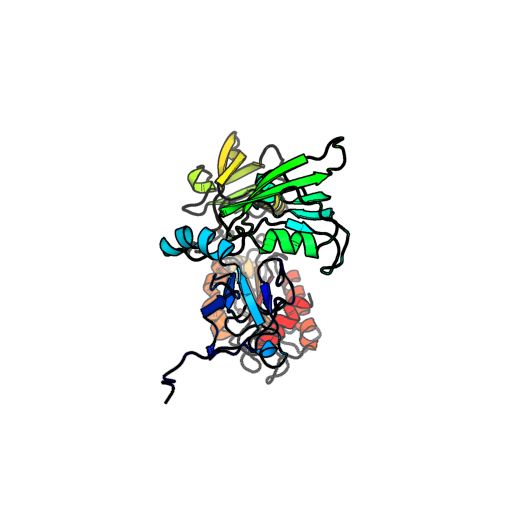358 1.00 94.25 386 LYS A CA 1
ATOM 2962 C C . LYS A 1 386 ? 32.343 3.680 -15.599 1.00 94.25 386 LYS A C 1
ATOM 2964 O O . LYS A 1 386 ? 31.696 4.015 -16.588 1.00 94.25 386 LYS A O 1
ATOM 2969 N N . GLU A 1 387 ? 33.673 3.687 -15.582 1.00 94.81 387 GLU A N 1
ATOM 2970 C CA . GLU A 1 387 ? 34.501 4.103 -16.722 1.00 94.81 387 GLU A CA 1
ATOM 2971 C C . GLU A 1 387 ? 34.259 3.217 -17.952 1.00 94.81 387 GLU A C 1
ATOM 2973 O O . GLU A 1 387 ? 34.182 3.716 -19.076 1.00 94.81 387 GLU A O 1
ATOM 2978 N N . VAL A 1 388 ? 34.048 1.912 -17.752 1.00 95.69 388 VAL A N 1
ATOM 2979 C CA . VAL A 1 388 ? 33.647 0.989 -18.823 1.00 95.69 388 VAL A CA 1
ATOM 2980 C C . VAL A 1 388 ? 32.272 1.361 -19.389 1.00 95.69 388 VAL A C 1
ATOM 2982 O O . VAL A 1 388 ? 32.105 1.418 -20.607 1.00 95.69 388 VAL A O 1
ATOM 2985 N N . VAL A 1 389 ? 31.283 1.663 -18.541 1.00 95.56 389 VAL A N 1
ATOM 2986 C CA . VAL A 1 389 ? 29.958 2.121 -18.998 1.00 95.56 389 VAL A CA 1
ATOM 2987 C C . VAL A 1 389 ? 30.068 3.424 -19.797 1.00 95.56 389 VAL A C 1
ATOM 2989 O O . VAL A 1 389 ? 29.490 3.519 -20.881 1.00 95.56 389 VAL A O 1
ATOM 2992 N N . GLU A 1 390 ? 30.840 4.399 -19.318 1.00 95.19 390 GLU A N 1
ATOM 2993 C CA . GLU A 1 390 ? 31.074 5.675 -20.006 1.00 95.19 390 GLU A CA 1
ATOM 2994 C C . GLU A 1 390 ? 31.792 5.482 -21.351 1.00 95.19 390 GLU A C 1
ATOM 2996 O O . GLU A 1 390 ? 31.429 6.109 -22.352 1.00 95.19 390 GLU A O 1
ATOM 3001 N N . LEU A 1 391 ? 32.770 4.570 -21.413 1.00 95.38 391 LEU A N 1
ATOM 3002 C CA . LEU A 1 391 ? 33.439 4.188 -22.655 1.00 95.38 391 LEU A CA 1
ATOM 3003 C C . LEU A 1 391 ? 32.437 3.605 -23.656 1.00 95.38 391 LEU A C 1
ATOM 3005 O O . LEU A 1 391 ? 32.404 4.037 -24.811 1.00 95.38 391 LEU A O 1
ATOM 3009 N N . MET A 1 392 ? 31.589 2.672 -23.218 1.00 95.62 392 MET A N 1
ATOM 3010 C CA . MET A 1 392 ? 30.571 2.061 -24.072 1.00 95.62 392 MET A CA 1
ATOM 3011 C C . MET A 1 392 ? 29.555 3.098 -24.565 1.00 95.62 392 MET A C 1
ATOM 3013 O O . MET A 1 392 ? 29.199 3.083 -25.741 1.00 95.62 392 MET A O 1
ATOM 3017 N N . GLN A 1 393 ? 29.144 4.045 -23.717 1.00 94.75 393 GLN A N 1
ATOM 3018 C CA . GLN A 1 393 ? 28.259 5.156 -24.097 1.00 94.75 393 GLN A CA 1
ATOM 3019 C C . GLN A 1 393 ? 28.901 6.130 -25.091 1.00 94.75 393 GLN A C 1
ATOM 3021 O O . GLN A 1 393 ? 28.197 6.804 -25.839 1.00 94.75 393 GLN A O 1
ATOM 3026 N N . LYS A 1 394 ? 30.232 6.244 -25.084 1.00 94.00 394 LYS A N 1
ATOM 3027 C CA . LYS A 1 394 ? 30.977 7.074 -26.034 1.00 94.00 394 LYS A CA 1
ATOM 3028 C C . LYS A 1 394 ? 31.161 6.379 -27.383 1.00 94.00 394 LYS A C 1
ATOM 3030 O O . LYS A 1 394 ? 31.212 7.055 -28.407 1.00 94.00 394 LYS A O 1
ATOM 3035 N N . GLN A 1 395 ? 31.310 5.055 -27.379 1.00 93.19 395 GLN A N 1
ATOM 3036 C CA . GLN A 1 395 ? 31.536 4.256 -28.586 1.00 93.19 395 GLN A CA 1
ATOM 3037 C C . GLN A 1 395 ? 30.237 3.865 -29.304 1.00 93.19 395 GLN A C 1
ATOM 3039 O O . GLN A 1 395 ? 30.233 3.763 -30.530 1.00 93.19 395 GLN A O 1
ATOM 3044 N N . TYR A 1 396 ? 29.151 3.650 -28.558 1.00 93.94 396 TYR A N 1
ATOM 3045 C CA . TYR A 1 396 ? 27.883 3.141 -29.076 1.00 93.94 396 TYR A CA 1
ATOM 3046 C C . TYR A 1 396 ? 26.704 4.005 -28.622 1.00 93.94 396 TYR A C 1
ATOM 3048 O O . TYR 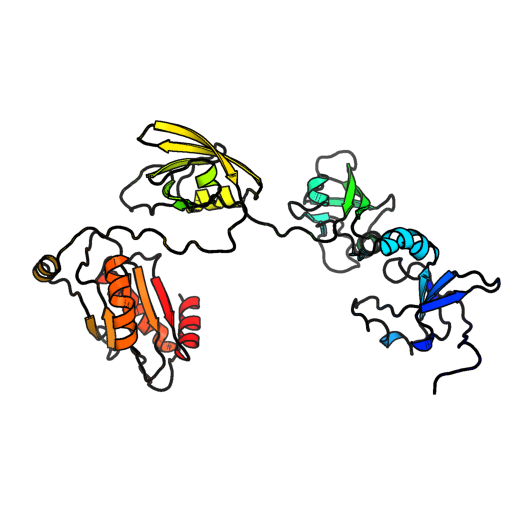A 1 396 ? 26.723 4.618 -27.555 1.00 93.94 396 TYR A O 1
ATOM 3056 N N . GLN A 1 397 ? 25.637 4.008 -29.418 1.00 91.94 397 GLN A N 1
ATOM 3057 C CA . GLN A 1 397 ? 24.402 4.719 -29.126 1.00 91.94 397 GLN A CA 1
ATOM 3058 C C . GLN A 1 397 ? 23.620 3.956 -28.050 1.00 91.94 397 GLN A C 1
ATOM 3060 O O . GLN A 1 397 ? 22.865 3.027 -28.341 1.00 91.94 397 GLN A O 1
ATOM 3065 N N . ILE A 1 398 ? 23.828 4.325 -26.786 1.00 93.19 398 ILE A N 1
ATOM 3066 C CA . ILE A 1 398 ? 23.224 3.667 -25.621 1.00 93.19 398 ILE A CA 1
ATOM 3067 C C . ILE A 1 398 ? 22.142 4.557 -25.009 1.00 93.19 398 ILE A C 1
ATOM 3069 O O . ILE A 1 398 ? 22.376 5.717 -24.668 1.00 93.19 398 ILE A O 1
ATOM 3073 N N . ASP A 1 399 ? 20.963 3.977 -24.797 1.00 88.94 399 ASP A N 1
ATOM 3074 C CA . ASP A 1 399 ? 19.875 4.600 -24.048 1.00 88.94 399 ASP A CA 1
ATOM 3075 C C . ASP A 1 399 ? 20.251 4.662 -22.561 1.00 88.94 399 ASP A C 1
ATOM 3077 O O . ASP A 1 399 ? 20.295 3.647 -21.859 1.00 88.94 399 ASP A O 1
ATOM 3081 N N . LYS A 1 400 ? 20.494 5.879 -22.063 1.00 88.38 400 LYS A N 1
ATOM 3082 C CA . LYS A 1 400 ? 20.902 6.135 -20.671 1.00 88.38 400 LYS A CA 1
ATOM 3083 C C . LYS A 1 400 ? 19.876 5.669 -19.636 1.00 88.38 400 LYS A C 1
ATOM 3085 O O . LYS A 1 400 ? 20.235 5.480 -18.480 1.00 88.38 400 LYS A O 1
ATOM 3090 N N . LYS A 1 401 ? 18.612 5.473 -20.025 1.00 85.88 401 LYS A N 1
ATOM 3091 C CA . LYS A 1 401 ? 17.549 4.948 -19.152 1.00 85.88 401 LYS A CA 1
ATOM 3092 C C . LYS A 1 401 ? 17.465 3.417 -19.182 1.00 85.88 401 LYS A C 1
ATOM 3094 O O . LYS A 1 401 ? 16.597 2.845 -18.527 1.00 85.88 401 LYS A O 1
ATOM 3099 N N . ARG A 1 402 ? 18.328 2.745 -19.954 1.00 89.12 402 ARG A N 1
ATOM 3100 C CA . ARG A 1 402 ? 18.371 1.285 -20.122 1.00 89.12 402 ARG A CA 1
ATOM 3101 C C . ARG A 1 402 ? 19.764 0.724 -19.888 1.00 89.12 402 ARG A C 1
ATOM 3103 O O . ARG A 1 402 ? 20.274 -0.047 -20.699 1.00 89.12 402 ARG A O 1
ATOM 3110 N N . ILE A 1 403 ? 20.348 1.109 -18.764 1.00 93.81 403 ILE A N 1
ATOM 3111 C CA . ILE A 1 403 ? 21.556 0.488 -18.238 1.00 93.81 403 ILE A CA 1
ATOM 3112 C C . ILE A 1 403 ? 21.122 -0.400 -17.081 1.00 93.81 403 ILE A C 1
ATOM 3114 O O . ILE A 1 403 ? 20.505 0.071 -16.129 1.00 93.81 403 ILE A O 1
ATOM 3118 N N . PHE A 1 404 ? 21.376 -1.696 -17.211 1.00 92.31 404 PHE A N 1
ATOM 3119 C CA . PHE A 1 404 ? 20.942 -2.707 -16.258 1.00 92.31 404 PHE A CA 1
ATOM 3120 C C . PHE A 1 404 ? 22.154 -3.428 -15.695 1.00 92.31 404 PHE A C 1
ATOM 3122 O O . PHE A 1 404 ? 23.061 -3.785 -16.443 1.00 92.31 404 PHE A O 1
ATOM 3129 N N . LEU A 1 405 ? 22.131 -3.689 -14.394 1.00 93.75 405 LEU A N 1
ATOM 3130 C CA . LEU A 1 405 ? 23.086 -4.570 -13.740 1.00 93.75 405 LEU A CA 1
ATOM 3131 C C . LEU A 1 405 ? 22.498 -5.975 -13.669 1.00 93.75 405 LEU A C 1
ATOM 3133 O O . LEU A 1 405 ? 21.372 -6.164 -13.207 1.00 93.75 405 LEU A O 1
ATOM 3137 N N . LEU A 1 406 ? 23.268 -6.953 -14.128 1.00 94.50 406 LEU A N 1
ATOM 3138 C CA . LEU A 1 406 ? 22.982 -8.366 -13.943 1.00 94.50 406 LEU A CA 1
ATOM 3139 C C . LEU A 1 406 ? 24.164 -8.986 -13.204 1.00 94.50 406 LEU A C 1
ATOM 3141 O O . LEU A 1 406 ? 25.307 -8.799 -13.610 1.00 94.50 406 LEU A O 1
ATOM 3145 N N . SER A 1 407 ? 23.895 -9.717 -12.130 1.00 93.25 407 SER A N 1
ATOM 3146 C CA . SER A 1 407 ? 24.931 -10.319 -11.296 1.00 93.25 407 SER A CA 1
ATOM 3147 C C . SER A 1 407 ? 24.617 -11.768 -10.949 1.00 93.25 407 SER A C 1
ATOM 3149 O O . SER A 1 407 ? 23.494 -12.246 -11.135 1.00 93.25 407 SER A O 1
ATOM 3151 N N . HIS A 1 408 ? 25.632 -12.484 -10.465 1.00 91.50 408 HIS A N 1
ATOM 3152 C CA . HIS A 1 408 ? 25.486 -13.861 -10.015 1.00 91.50 408 HIS A CA 1
ATOM 3153 C C . HIS A 1 408 ? 26.403 -14.180 -8.833 1.00 91.50 408 HIS A C 1
ATOM 3155 O O . HIS A 1 408 ? 27.549 -13.729 -8.783 1.00 91.50 408 HIS A O 1
ATOM 3161 N N . SER A 1 409 ? 25.894 -14.992 -7.898 1.00 90.06 409 SER A N 1
ATOM 3162 C CA . SER A 1 409 ? 26.588 -15.430 -6.677 1.00 90.06 409 SER A CA 1
ATOM 3163 C C . SER A 1 409 ? 27.292 -14.267 -5.965 1.00 90.06 409 SER A C 1
ATOM 3165 O O . SER A 1 409 ? 26.658 -13.248 -5.693 1.00 90.06 409 SER A O 1
ATOM 3167 N N . ASP A 1 410 ? 28.593 -14.387 -5.713 1.00 84.06 410 ASP A N 1
ATOM 3168 C CA . ASP A 1 410 ? 29.379 -13.486 -4.868 1.00 84.06 410 ASP A CA 1
ATOM 3169 C C . ASP A 1 410 ? 29.613 -12.119 -5.532 1.00 84.06 410 ASP A C 1
ATOM 3171 O O . ASP A 1 410 ? 29.879 -11.130 -4.857 1.00 84.06 410 ASP A O 1
ATOM 3175 N N . GLY A 1 411 ? 29.419 -12.019 -6.854 1.00 86.50 411 GLY A N 1
ATOM 3176 C CA . GLY A 1 411 ? 29.376 -10.733 -7.555 1.00 86.50 411 GLY A CA 1
ATOM 3177 C C . GLY A 1 411 ? 28.137 -9.895 -7.211 1.00 86.50 411 GLY A C 1
ATOM 3178 O O . GLY A 1 411 ? 28.099 -8.699 -7.493 1.00 86.50 411 GLY A O 1
ATOM 3179 N N . SER A 1 412 ? 27.114 -10.489 -6.588 1.00 90.56 412 SER A N 1
ATOM 3180 C CA . SER A 1 412 ? 25.854 -9.796 -6.289 1.00 90.56 412 SER A CA 1
ATOM 3181 C C . SER A 1 412 ? 25.995 -8.744 -5.192 1.00 90.56 412 SER A C 1
ATOM 3183 O O . SER A 1 412 ? 25.325 -7.718 -5.268 1.00 90.56 412 SER A O 1
ATOM 3185 N N . GLU A 1 413 ? 26.872 -8.964 -4.207 1.00 89.38 413 GLU A N 1
ATOM 3186 C CA . GLU A 1 413 ? 27.137 -7.983 -3.143 1.00 89.38 413 GLU A CA 1
ATOM 3187 C C . GLU A 1 413 ? 27.768 -6.711 -3.725 1.00 89.38 413 GLU A C 1
ATOM 3189 O O . GLU A 1 413 ? 27.299 -5.603 -3.474 1.00 89.38 413 GLU A O 1
ATOM 3194 N N . PHE A 1 414 ? 28.756 -6.870 -4.606 1.00 92.75 414 PHE A N 1
ATOM 3195 C CA . PHE A 1 414 ? 29.362 -5.745 -5.314 1.00 92.75 414 PHE A CA 1
ATOM 3196 C C . PHE A 1 414 ? 28.385 -5.056 -6.273 1.00 92.75 414 PHE A C 1
ATOM 3198 O O . PHE A 1 414 ? 28.339 -3.829 -6.326 1.00 92.75 414 PHE A O 1
ATOM 3205 N N . ALA A 1 415 ? 27.568 -5.818 -7.009 1.00 91.56 415 ALA A N 1
ATOM 3206 C CA . ALA A 1 415 ? 26.556 -5.244 -7.893 1.00 91.56 415 ALA A CA 1
ATOM 3207 C C . ALA A 1 415 ? 25.516 -4.411 -7.125 1.00 91.56 415 ALA A C 1
ATOM 3209 O O . ALA A 1 415 ? 25.063 -3.385 -7.631 1.00 91.56 415 ALA A O 1
ATOM 3210 N N . PHE A 1 416 ? 25.160 -4.832 -5.906 1.00 89.62 416 PHE A N 1
ATOM 3211 C CA . PHE A 1 416 ? 24.307 -4.055 -5.012 1.00 89.62 416 PHE A CA 1
ATOM 3212 C C . PHE A 1 416 ? 24.984 -2.738 -4.615 1.00 89.62 416 PHE A C 1
ATOM 3214 O O . PHE A 1 416 ? 24.398 -1.679 -4.821 1.00 89.62 416 PHE A O 1
ATOM 3221 N N . ASP A 1 417 ? 26.231 -2.780 -4.134 1.00 88.38 417 ASP A N 1
ATOM 3222 C CA . ASP A 1 417 ? 26.994 -1.571 -3.786 1.00 88.38 417 ASP A CA 1
ATOM 3223 C C . ASP A 1 417 ? 27.121 -0.610 -4.989 1.00 88.38 417 ASP A C 1
ATOM 3225 O O . ASP A 1 417 ? 26.935 0.602 -4.848 1.00 88.38 417 ASP A O 1
ATOM 3229 N N . LEU A 1 418 ? 27.373 -1.142 -6.189 1.00 90.44 418 LEU A N 1
ATOM 3230 C CA . LEU A 1 418 ? 27.475 -0.372 -7.430 1.00 90.44 418 LEU A CA 1
ATOM 3231 C C . LEU A 1 418 ? 26.155 0.327 -7.799 1.00 90.44 418 LEU A C 1
ATOM 3233 O O . LEU A 1 418 ? 26.181 1.495 -8.182 1.00 90.44 418 LEU A O 1
ATOM 3237 N N . ALA A 1 419 ? 25.016 -0.360 -7.658 1.00 87.62 419 ALA A N 1
ATOM 3238 C CA . ALA A 1 419 ? 23.692 0.150 -8.028 1.00 87.62 419 ALA A CA 1
ATOM 3239 C C . ALA A 1 419 ? 23.184 1.301 -7.144 1.00 87.62 419 ALA A C 1
ATOM 3241 O O . ALA A 1 419 ? 22.290 2.030 -7.558 1.00 87.62 419 ALA A O 1
ATOM 3242 N N . PHE A 1 420 ? 23.700 1.439 -5.918 1.00 85.94 420 PHE A N 1
ATOM 3243 C CA . PHE A 1 420 ? 23.335 2.537 -5.013 1.00 85.94 420 PHE A CA 1
ATOM 3244 C C . PHE A 1 420 ? 24.365 3.669 -4.988 1.00 85.94 420 PHE A C 1
ATOM 3246 O O . PHE A 1 420 ? 24.073 4.746 -4.463 1.00 85.94 420 PHE A O 1
ATOM 3253 N N . LYS A 1 421 ? 25.570 3.439 -5.523 1.00 87.00 421 LYS A N 1
ATOM 3254 C CA . LYS A 1 421 ? 26.620 4.459 -5.604 1.00 87.00 421 LYS A CA 1
ATOM 3255 C C . LYS A 1 421 ? 26.379 5.461 -6.743 1.00 87.00 421 LYS A C 1
ATOM 3257 O O . LYS A 1 421 ? 26.742 6.628 -6.583 1.00 87.00 421 LYS A O 1
ATOM 3262 N N . TYR A 1 422 ? 25.788 5.021 -7.856 1.00 80.31 422 TYR A N 1
ATOM 3263 C CA . TYR A 1 422 ? 25.482 5.822 -9.051 1.00 80.31 422 TYR A CA 1
ATOM 3264 C C . TYR A 1 422 ? 24.013 5.678 -9.429 1.00 80.31 422 TYR A C 1
ATOM 3266 O O . TYR A 1 422 ? 23.460 6.660 -9.977 1.00 80.31 422 TYR A O 1
#

Sequence (422 aa):
TFDLDQPSISVGIVSALERIWGKAIQTDAKISPVNYGGPLVDINGRVMGILVPLSPGASAETAGVEWYDSGIGFAIPMSDVLKIIPRLNTGKDLYPGLLGITLTGQGDLSTDMKLDRVRYGSPAQEAGVKTGDTITQLDGKTVNMHSEVKQVLMNKYAGDSVSLMVKREGSPDPLSFKVTMVEKLVPFESGFLGILPQRASIDQAEAGVGIRFVFSKSAAAEAGLKSQDRILEFNQQKVADPGALALLVNHLRPGETAELLISRDKKEQTVKVKLQSTPNTVEAELPTQALPSRTAAENQKEKIKTGHLKEELPGSESTFWAYVPENYNPDFEYGLMVWIHPPGNTMESTIFKEWKNICEQRGIIIVGPTAQDIIRWNRDETEFVKEVVELMQKQYQIDKKRIFLLSHSDGSEFAFDLAFKY

Secondary structure (DSSP, 8-state):
----SS-------EEEEEHHHHTEEEE-S---GGGTTSEEE-TTS-EEEEEE---SS--STTTTGGGGGGT-EEEEEHHHHHHHHHHHTTTPPPPBPB--EEESSSSTT----BEEEE-TTSHHHHTT--TT-EEEEETTEE--SHHHHHHHHHT-BTT-EEEEEEE-TT-SS-EEEEEE-BSSPPPP---B--EEEPPPPTT---SSEEEEEE-TTSHHHHTT--TT-EEEEETTEE--SHHHHHHHHHTS-TT-EEEEEEEETTEEEEEEEE-BPPPSS--S-PPPPPPPP--HHHHHHTT---EEEEEEPTTSS-EEEEEE-TT--TTSPEEEEEEEPPTT---HHHHHHHHHHHHHHHTEEEEEEPPSSSS---TTHHHHHHHHHHHHHHHS-EEEEEEEEEE-TTHHHHHHHHHHH-